Protein AF-A0A543CUA3-F1 (afdb_monomer)

Mean predicted aligned error: 9.06 Å

Structure (mmCIF, N/CA/C/O backbone):
data_AF-A0A543CUA3-F1
#
_entry.id   AF-A0A543CUA3-F1
#
loop_
_atom_site.group_PDB
_atom_site.id
_atom_site.type_symbol
_atom_site.label_atom_id
_atom_site.label_alt_id
_atom_site.label_comp_id
_atom_site.label_asym_id
_atom_site.label_entity_id
_atom_site.label_seq_id
_atom_site.pdbx_PDB_ins_code
_atom_site.Cartn_x
_atom_site.Cartn_y
_atom_site.Cartn_z
_atom_site.occupancy
_atom_site.B_iso_or_equiv
_atom_site.auth_seq_id
_atom_site.auth_comp_id
_atom_site.auth_asym_id
_atom_site.auth_atom_id
_atom_site.pdbx_PDB_model_num
ATOM 1 N N . MET A 1 1 ? 67.113 -3.759 -62.647 1.00 45.25 1 MET A N 1
ATOM 2 C CA . MET A 1 1 ? 66.652 -4.378 -61.387 1.00 45.25 1 MET A CA 1
ATOM 3 C C . MET A 1 1 ? 65.899 -3.322 -60.594 1.00 45.25 1 MET A C 1
ATOM 5 O O . MET A 1 1 ? 66.530 -2.421 -60.065 1.00 45.25 1 MET A O 1
ATOM 9 N N . ALA A 1 2 ? 64.566 -3.361 -60.602 1.00 44.38 2 ALA A N 1
ATOM 10 C CA . ALA A 1 2 ? 63.728 -2.465 -59.808 1.00 44.38 2 ALA A CA 1
ATOM 11 C C . ALA A 1 2 ? 62.901 -3.334 -58.858 1.00 44.38 2 ALA A C 1
ATOM 13 O O . ALA A 1 2 ? 61.899 -3.931 -59.242 1.00 44.38 2 ALA A O 1
ATOM 14 N N . GLU A 1 3 ? 63.390 -3.468 -57.631 1.00 52.00 3 GLU A N 1
ATOM 15 C CA . GLU A 1 3 ? 62.754 -4.232 -56.569 1.00 52.00 3 GLU A CA 1
ATOM 16 C C . GLU A 1 3 ? 61.602 -3.393 -56.006 1.00 52.00 3 GLU A C 1
ATOM 18 O O . GLU A 1 3 ? 61.766 -2.538 -55.134 1.00 52.00 3 GLU A O 1
ATOM 23 N N . THR A 1 4 ? 60.410 -3.562 -56.583 1.00 55.06 4 THR A N 1
ATOM 24 C CA . THR A 1 4 ? 59.192 -2.913 -56.093 1.00 55.06 4 THR A CA 1
ATOM 25 C C . THR A 1 4 ? 58.841 -3.461 -54.716 1.00 55.06 4 THR A C 1
ATOM 27 O O . THR A 1 4 ? 58.154 -4.472 -54.574 1.00 55.06 4 THR A O 1
ATOM 30 N N . SER A 1 5 ? 59.316 -2.750 -53.696 1.00 60.66 5 SER A N 1
ATOM 31 C CA . SER A 1 5 ? 58.904 -2.818 -52.298 1.00 60.66 5 SER A CA 1
ATOM 32 C C . SER A 1 5 ? 57.372 -2.777 -52.180 1.00 60.66 5 SER A C 1
ATOM 34 O O . SER A 1 5 ? 56.747 -1.718 -52.078 1.00 60.66 5 SER A O 1
ATOM 36 N N . ARG A 1 6 ? 56.725 -3.952 -52.198 1.00 62.97 6 ARG A N 1
ATOM 37 C CA . ARG A 1 6 ? 55.318 -4.110 -51.808 1.00 62.97 6 ARG A CA 1
ATOM 38 C C . ARG A 1 6 ? 55.231 -3.866 -50.304 1.00 62.97 6 ARG A C 1
ATOM 40 O O . ARG A 1 6 ? 55.282 -4.798 -49.502 1.00 62.97 6 ARG A O 1
ATOM 47 N N . ARG A 1 7 ? 55.077 -2.598 -49.908 1.00 62.19 7 ARG A N 1
ATOM 48 C CA . ARG A 1 7 ? 54.657 -2.225 -48.551 1.00 62.19 7 ARG A CA 1
ATOM 49 C C . ARG A 1 7 ? 53.361 -2.972 -48.236 1.00 62.19 7 ARG A C 1
ATOM 51 O O . ARG A 1 7 ? 52.287 -2.573 -48.684 1.00 62.19 7 ARG A O 1
ATOM 58 N N . ARG A 1 8 ? 53.461 -4.048 -47.447 1.00 61.56 8 ARG A N 1
ATOM 59 C CA . ARG A 1 8 ? 52.321 -4.729 -46.822 1.00 61.56 8 ARG A CA 1
ATOM 60 C C . ARG A 1 8 ? 51.588 -3.702 -45.959 1.00 61.56 8 ARG A C 1
ATOM 62 O O . ARG A 1 8 ? 51.948 -3.480 -44.805 1.00 61.56 8 ARG A O 1
ATOM 69 N N . ARG A 1 9 ? 50.574 -3.032 -46.516 1.00 61.62 9 ARG A N 1
ATOM 70 C CA . ARG A 1 9 ? 49.640 -2.227 -45.725 1.00 61.62 9 ARG A CA 1
ATOM 71 C C . ARG A 1 9 ? 48.949 -3.195 -44.770 1.00 61.62 9 ARG A C 1
ATOM 73 O O . ARG A 1 9 ? 48.112 -3.985 -45.196 1.00 61.62 9 ARG A O 1
ATOM 80 N N . LYS A 1 10 ? 49.337 -3.165 -43.488 1.00 58.81 10 LYS A N 1
ATOM 81 C CA . LYS A 1 10 ? 48.617 -3.885 -42.432 1.00 58.81 10 LYS A CA 1
ATOM 82 C C . LYS A 1 10 ? 47.132 -3.521 -42.557 1.00 58.81 10 LYS A C 1
ATOM 84 O O . LYS A 1 10 ? 46.814 -2.330 -42.647 1.00 58.81 10 LYS A O 1
ATOM 89 N N . PRO A 1 11 ? 46.232 -4.509 -42.619 1.00 64.44 11 PRO A N 1
ATOM 90 C CA . PRO A 1 11 ? 44.845 -4.250 -42.948 1.00 64.44 11 PRO A CA 1
ATOM 91 C C . PRO A 1 11 ? 44.190 -3.504 -41.780 1.00 64.44 11 PRO A C 1
ATOM 93 O O . PRO A 1 11 ? 43.953 -4.073 -40.714 1.00 64.44 11 PRO A O 1
ATOM 96 N N . ARG A 1 12 ? 43.890 -2.212 -41.990 1.00 75.94 12 ARG A N 1
ATOM 97 C CA . ARG A 1 12 ? 43.126 -1.348 -41.064 1.00 75.94 12 ARG A CA 1
ATOM 98 C C . ARG A 1 12 ? 41.768 -1.953 -40.670 1.00 75.94 12 ARG A C 1
ATOM 100 O O . ARG A 1 12 ? 41.176 -1.536 -39.686 1.00 75.94 12 ARG A O 1
ATOM 107 N N . SER A 1 13 ? 41.303 -2.966 -41.396 1.00 70.00 13 SER A N 1
ATOM 108 C CA . SER A 1 13 ? 40.055 -3.684 -41.152 1.00 70.00 13 SER A CA 1
ATOM 109 C C . SER A 1 13 ? 39.965 -4.366 -39.788 1.00 70.00 13 SER A C 1
ATOM 111 O O . SER A 1 13 ? 38.906 -4.303 -39.177 1.00 70.00 13 SER A O 1
ATOM 113 N N . ARG A 1 14 ? 41.055 -4.946 -39.257 1.00 77.19 14 ARG A N 1
ATOM 114 C CA . ARG A 1 14 ? 41.024 -5.587 -37.926 1.00 77.19 14 ARG A CA 1
ATOM 115 C C . ARG A 1 14 ? 40.653 -4.594 -36.823 1.00 77.19 14 ARG A C 1
ATOM 117 O O . ARG A 1 14 ? 39.940 -4.959 -35.899 1.00 77.19 14 ARG A O 1
ATOM 124 N N . LEU A 1 15 ? 41.098 -3.343 -36.944 1.00 82.06 15 LEU A N 1
ATOM 125 C CA . LEU A 1 15 ? 40.762 -2.289 -35.989 1.00 82.06 15 LEU A CA 1
ATOM 126 C C . LEU A 1 15 ? 39.257 -1.987 -36.000 1.00 82.06 15 LEU A C 1
ATOM 128 O O . LEU A 1 15 ? 38.657 -1.900 -34.938 1.00 82.06 15 LEU A O 1
ATOM 132 N N . TYR A 1 16 ? 38.636 -1.890 -37.180 1.00 76.88 16 TYR A N 1
ATOM 133 C CA . TYR A 1 16 ? 37.196 -1.632 -37.292 1.00 76.88 16 TYR A CA 1
ATOM 134 C C . TYR A 1 16 ? 36.344 -2.771 -36.716 1.00 76.88 16 TYR A C 1
ATOM 136 O O . TYR A 1 16 ? 35.345 -2.495 -36.060 1.00 76.88 16 TYR A O 1
ATOM 144 N N . VAL A 1 17 ? 36.763 -4.030 -36.895 1.00 74.69 17 VAL A N 1
ATOM 145 C CA . VAL A 1 17 ? 36.101 -5.194 -36.276 1.00 74.69 17 VAL A CA 1
ATOM 146 C C . VAL A 1 17 ? 36.129 -5.101 -34.753 1.00 74.69 17 VAL A C 1
ATOM 148 O O . VAL A 1 17 ? 35.093 -5.230 -34.107 1.00 74.69 17 VAL A O 1
ATOM 151 N N . TRP A 1 18 ? 37.304 -4.834 -34.179 1.00 81.88 18 TRP A N 1
ATOM 152 C CA . TRP A 1 18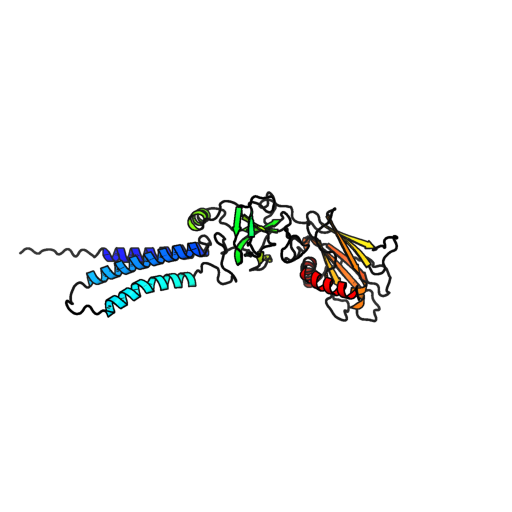 ? 37.445 -4.693 -32.731 1.00 81.88 18 TRP A CA 1
ATOM 153 C C . TRP A 1 18 ? 36.642 -3.514 -32.185 1.00 81.88 18 TRP A C 1
ATOM 155 O O . TRP A 1 18 ? 35.943 -3.675 -31.191 1.00 81.88 18 TRP A O 1
ATOM 165 N N . LEU A 1 19 ? 36.674 -2.358 -32.854 1.00 81.44 19 LEU A N 1
ATOM 166 C CA . LEU A 1 19 ? 35.871 -1.196 -32.461 1.00 81.44 19 LEU A CA 1
ATOM 167 C C . LEU A 1 19 ? 34.366 -1.494 -32.508 1.00 81.44 19 LEU A C 1
ATOM 169 O O . LEU A 1 19 ? 33.641 -1.076 -31.610 1.00 81.44 19 LEU A O 1
ATOM 173 N N . ALA A 1 20 ? 33.899 -2.245 -33.508 1.00 77.31 20 ALA A N 1
ATOM 174 C CA . ALA A 1 20 ? 32.500 -2.645 -33.620 1.00 77.31 20 ALA A CA 1
ATOM 175 C C . ALA A 1 20 ? 32.072 -3.612 -32.503 1.00 77.31 20 ALA A C 1
ATOM 177 O O . ALA A 1 20 ? 31.017 -3.422 -31.902 1.00 77.31 20 ALA A O 1
ATOM 178 N N . LEU A 1 21 ? 32.904 -4.610 -32.183 1.00 79.94 21 LEU A N 1
ATOM 179 C CA . LEU A 1 21 ? 32.648 -5.543 -31.079 1.00 79.94 21 LEU A CA 1
ATOM 180 C C . LEU A 1 21 ? 32.657 -4.836 -29.718 1.00 79.94 21 LEU A C 1
ATOM 182 O O . LEU A 1 21 ? 31.762 -5.061 -28.908 1.00 79.94 21 LEU A O 1
ATOM 186 N N . ILE A 1 22 ? 33.627 -3.947 -29.481 1.00 84.81 22 ILE A N 1
ATOM 187 C CA . ILE A 1 22 ? 33.697 -3.131 -28.260 1.00 84.81 22 ILE A CA 1
ATOM 188 C C . ILE A 1 22 ? 32.467 -2.223 -28.158 1.00 84.81 22 ILE A C 1
ATOM 190 O O . ILE A 1 22 ? 31.866 -2.131 -27.092 1.00 84.81 22 ILE A O 1
ATOM 194 N N . GLY A 1 23 ? 32.059 -1.592 -29.263 1.00 82.62 23 GLY A N 1
ATOM 195 C CA . GLY A 1 23 ? 30.850 -0.772 -29.317 1.00 82.62 23 GLY A CA 1
ATOM 196 C C . GLY A 1 23 ? 29.590 -1.569 -28.982 1.00 82.62 23 GLY A C 1
ATOM 197 O O . GLY A 1 23 ? 28.777 -1.114 -28.182 1.00 82.62 23 GLY A O 1
ATOM 198 N N . LEU A 1 24 ? 29.452 -2.782 -29.524 1.00 81.88 24 LEU A N 1
ATOM 199 C CA . LEU A 1 24 ? 28.322 -3.664 -29.233 1.00 81.88 24 LEU A CA 1
ATOM 200 C C . LEU A 1 24 ? 28.282 -4.084 -27.758 1.00 81.88 24 LEU A C 1
ATOM 202 O O . LEU A 1 24 ? 27.240 -3.960 -27.118 1.00 81.88 24 LEU A O 1
ATOM 206 N N . LEU A 1 25 ? 29.410 -4.541 -27.208 1.00 84.56 25 LEU A N 1
ATOM 207 C CA . LEU A 1 25 ? 29.511 -4.899 -25.790 1.00 84.56 25 LEU A CA 1
ATOM 208 C C . LEU A 1 25 ? 29.208 -3.696 -24.891 1.00 84.56 25 LEU A C 1
ATOM 210 O O . LEU A 1 25 ? 28.487 -3.836 -23.906 1.00 84.56 25 LEU A O 1
ATOM 214 N N . GLY A 1 26 ? 29.691 -2.509 -25.265 1.00 87.25 26 GLY A N 1
ATOM 215 C CA . GLY A 1 26 ? 29.379 -1.257 -24.582 1.00 87.25 26 GLY A CA 1
ATOM 216 C C . GLY A 1 26 ? 27.885 -0.929 -24.600 1.00 87.25 26 GLY A C 1
ATOM 217 O O . GLY A 1 26 ? 27.337 -0.563 -23.565 1.00 87.25 26 GLY A O 1
ATOM 218 N N . LEU A 1 27 ? 27.201 -1.116 -25.735 1.00 85.75 27 LEU A N 1
ATOM 219 C CA . LEU A 1 27 ? 25.750 -0.919 -25.845 1.00 85.75 27 LEU A CA 1
ATOM 220 C C . LEU A 1 27 ? 24.964 -1.922 -24.994 1.00 85.75 27 LEU A C 1
ATOM 222 O O . LEU A 1 27 ? 24.009 -1.531 -24.325 1.00 85.75 27 LEU A O 1
ATOM 226 N N . MET A 1 28 ? 25.368 -3.195 -24.981 1.00 83.00 28 MET A N 1
ATOM 227 C CA . MET A 1 28 ? 24.728 -4.219 -24.149 1.00 83.00 28 MET A CA 1
ATOM 228 C C . MET A 1 28 ? 24.922 -3.934 -22.657 1.00 83.00 28 MET A C 1
ATOM 230 O O . MET A 1 28 ? 23.952 -3.977 -21.902 1.00 83.00 28 MET A O 1
ATOM 234 N N . ALA A 1 29 ? 26.141 -3.583 -22.238 1.00 86.88 29 ALA A N 1
ATOM 235 C CA . ALA A 1 29 ? 26.438 -3.207 -20.858 1.00 86.88 29 ALA A CA 1
ATOM 236 C C . ALA A 1 29 ? 25.682 -1.938 -20.438 1.00 86.88 29 ALA A C 1
ATOM 238 O O . ALA A 1 29 ? 25.118 -1.891 -19.348 1.00 86.88 29 ALA A O 1
ATOM 239 N N . ALA A 1 30 ? 25.603 -0.934 -21.318 1.00 86.56 30 ALA A N 1
ATOM 240 C CA . ALA A 1 30 ? 24.823 0.273 -21.072 1.00 86.56 30 ALA A CA 1
ATOM 241 C C . ALA A 1 30 ? 23.331 -0.046 -20.922 1.00 86.56 30 ALA A C 1
ATOM 243 O O . ALA A 1 30 ? 22.694 0.455 -20.003 1.00 86.56 30 ALA A O 1
ATOM 244 N N . ARG A 1 31 ? 22.770 -0.908 -21.779 1.00 85.19 31 ARG A N 1
ATOM 245 C CA . ARG A 1 31 ? 21.368 -1.340 -21.680 1.00 85.19 31 ARG A CA 1
ATOM 246 C C . ARG A 1 31 ? 21.101 -2.090 -20.377 1.00 85.19 31 ARG A C 1
ATOM 248 O O . ARG A 1 31 ? 20.119 -1.779 -19.713 1.00 85.19 31 ARG A O 1
ATOM 255 N N . LEU A 1 32 ? 21.983 -3.015 -19.992 1.00 85.38 32 LEU A N 1
ATOM 256 C CA . LEU A 1 32 ? 21.906 -3.739 -18.719 1.00 85.38 32 LEU A CA 1
ATOM 257 C C . LEU A 1 32 ? 21.881 -2.758 -17.539 1.00 85.38 32 LEU A C 1
ATOM 259 O O . LEU A 1 32 ? 20.939 -2.760 -16.751 1.00 85.38 32 LEU A O 1
ATOM 263 N N . TRP A 1 33 ? 22.864 -1.859 -17.489 1.00 87.06 33 TRP A N 1
ATOM 264 C CA . TRP A 1 33 ? 22.992 -0.853 -16.439 1.00 87.06 33 TRP A CA 1
ATOM 265 C C . TRP A 1 33 ? 21.772 0.079 -16.371 1.00 87.06 33 TRP A C 1
ATOM 267 O O . TRP A 1 33 ? 21.229 0.310 -15.294 1.00 87.06 33 TRP A O 1
ATOM 277 N N . LEU A 1 34 ? 21.279 0.560 -17.518 1.00 85.81 34 LEU A N 1
ATOM 278 C CA . LEU A 1 34 ? 20.115 1.447 -17.588 1.00 85.81 34 LEU A CA 1
ATOM 279 C C . LEU A 1 34 ? 18.816 0.776 -17.121 1.00 85.81 34 LEU A C 1
ATOM 281 O O . LEU A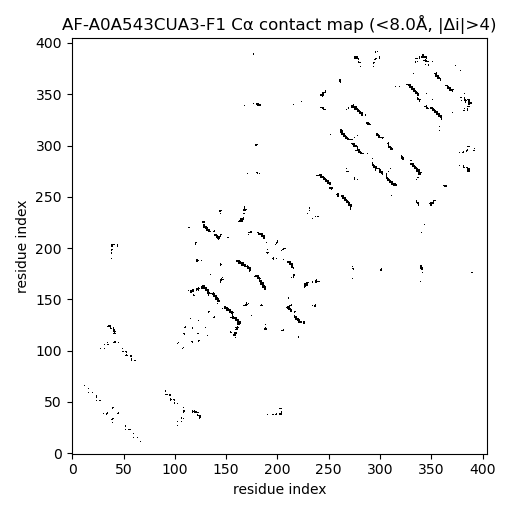 1 34 ? 17.977 1.455 -16.527 1.00 85.81 34 LEU A O 1
ATOM 285 N N . VAL A 1 35 ? 18.623 -0.517 -17.395 1.00 83.56 35 VAL A N 1
ATOM 286 C CA . VAL A 1 35 ? 17.439 -1.263 -16.935 1.00 83.56 35 VAL A CA 1
ATOM 287 C C . VAL A 1 35 ? 17.550 -1.580 -15.443 1.00 83.56 35 VAL A C 1
ATOM 289 O O . VAL A 1 35 ? 16.601 -1.337 -14.700 1.00 83.56 35 VAL A O 1
ATOM 292 N N . GLU A 1 36 ? 18.709 -2.051 -14.975 1.00 83.38 36 GLU A N 1
ATOM 293 C CA . GLU A 1 36 ? 18.930 -2.385 -13.560 1.00 83.38 36 GLU A CA 1
ATOM 294 C C . GLU A 1 36 ? 18.837 -1.171 -12.628 1.00 83.38 36 GLU A C 1
ATOM 296 O O . GLU A 1 36 ? 18.274 -1.269 -11.534 1.00 83.38 36 GLU A O 1
ATOM 301 N N . ASP A 1 37 ? 19.349 -0.014 -13.059 1.00 82.75 37 ASP A N 1
ATOM 302 C CA . ASP A 1 37 ? 19.202 1.260 -12.341 1.00 82.75 37 ASP A CA 1
ATOM 303 C C . ASP A 1 37 ? 17.793 1.866 -12.504 1.00 82.75 37 ASP A C 1
ATOM 305 O O . ASP A 1 37 ? 17.490 2.935 -11.960 1.00 82.75 37 ASP A O 1
ATOM 309 N N . GLY A 1 38 ? 16.920 1.191 -13.258 1.00 76.56 38 GLY A N 1
ATOM 310 C CA . GLY A 1 38 ? 15.552 1.607 -13.511 1.00 76.56 38 GLY A CA 1
ATOM 311 C C . GLY A 1 38 ? 15.452 2.912 -14.291 1.00 76.56 38 GLY A C 1
ATOM 312 O O . GLY A 1 38 ? 14.429 3.566 -14.178 1.00 76.56 38 GLY A O 1
ATOM 313 N N . MET A 1 39 ? 16.481 3.323 -15.040 1.00 82.06 39 MET A N 1
ATOM 314 C CA . MET A 1 39 ? 16.469 4.535 -15.876 1.00 82.06 39 MET A CA 1
ATOM 315 C C . MET A 1 39 ? 15.740 4.308 -17.200 1.00 82.06 39 MET A C 1
ATOM 317 O O . MET A 1 39 ? 15.114 5.226 -17.737 1.00 82.06 39 MET A O 1
ATOM 321 N N . LEU A 1 40 ? 15.812 3.082 -17.723 1.00 78.50 40 LEU A N 1
ATOM 322 C CA . LEU A 1 40 ? 15.066 2.647 -18.891 1.00 78.50 40 LEU A CA 1
ATOM 323 C C . LEU A 1 40 ? 13.903 1.752 -18.458 1.00 78.50 40 LEU A C 1
ATOM 325 O O . LEU A 1 40 ? 14.112 0.646 -17.969 1.00 78.50 40 LEU A O 1
ATOM 329 N N . PHE A 1 41 ? 12.677 2.239 -18.635 1.00 77.69 41 PHE A N 1
ATOM 330 C CA . PHE A 1 41 ? 11.459 1.544 -18.218 1.00 77.69 41 PHE A CA 1
ATOM 331 C C . PHE A 1 41 ? 10.311 1.773 -19.201 1.00 77.69 41 PHE A C 1
ATOM 333 O O . PHE A 1 41 ? 10.269 2.755 -19.946 1.00 77.69 41 PHE A O 1
ATOM 340 N N . GLY A 1 42 ? 9.362 0.837 -19.193 1.00 68.88 42 GLY A N 1
ATOM 341 C CA . GLY A 1 42 ? 8.253 0.772 -20.138 1.00 68.88 42 GLY A CA 1
ATOM 342 C C . GLY A 1 42 ? 8.583 -0.100 -21.351 1.00 68.88 42 GLY A C 1
ATOM 343 O O . GLY A 1 42 ? 9.555 0.142 -22.071 1.00 68.88 42 GLY A O 1
ATOM 344 N N . ALA A 1 43 ? 7.725 -1.094 -21.600 1.00 71.38 43 ALA A N 1
ATOM 345 C CA . ALA A 1 43 ? 7.929 -2.121 -22.623 1.00 71.38 43 ALA A CA 1
ATOM 346 C C . ALA A 1 43 ? 8.267 -1.535 -24.004 1.00 71.38 43 ALA A C 1
ATOM 348 O O . ALA A 1 43 ? 9.225 -1.956 -24.642 1.00 71.38 43 ALA A O 1
ATOM 349 N N . THR A 1 44 ? 7.556 -0.492 -24.442 1.00 74.12 44 THR A N 1
ATOM 350 C CA . THR A 1 44 ? 7.771 0.113 -25.766 1.00 74.12 44 THR A CA 1
ATOM 351 C C . THR A 1 44 ? 9.162 0.735 -25.930 1.00 74.12 44 THR A C 1
ATOM 353 O O . THR A 1 44 ? 9.734 0.678 -27.016 1.00 74.12 44 THR A O 1
ATOM 356 N N . ARG A 1 45 ? 9.721 1.348 -24.877 1.00 77.69 45 ARG A N 1
ATOM 357 C CA . ARG A 1 45 ? 11.038 2.008 -24.951 1.00 77.69 45 ARG A CA 1
ATOM 358 C C . ARG A 1 45 ? 12.169 0.996 -24.938 1.00 77.69 45 ARG A C 1
ATOM 360 O O . ARG A 1 45 ? 13.131 1.161 -25.683 1.00 77.69 45 ARG A O 1
ATOM 367 N N . ILE A 1 46 ? 12.011 -0.056 -24.143 1.00 77.69 46 ILE A N 1
ATOM 368 C CA . ILE A 1 46 ? 12.970 -1.155 -24.083 1.00 77.69 46 ILE A CA 1
ATOM 369 C C . ILE A 1 46 ? 12.993 -1.896 -25.418 1.00 77.69 46 ILE A C 1
ATOM 371 O O . ILE A 1 46 ? 14.063 -2.041 -25.995 1.00 77.69 46 ILE A O 1
ATOM 375 N N . VAL A 1 47 ? 11.826 -2.206 -25.992 1.00 78.00 47 VAL A N 1
ATOM 376 C CA . VAL A 1 47 ? 11.731 -2.802 -27.334 1.00 78.00 47 VAL A CA 1
ATOM 377 C C . VAL A 1 47 ? 12.394 -1.919 -28.393 1.00 78.00 47 VAL A C 1
ATOM 379 O O . VAL A 1 47 ? 13.121 -2.429 -29.237 1.00 78.00 47 VAL A O 1
ATOM 382 N N . LEU A 1 48 ? 12.204 -0.595 -28.349 1.00 79.25 48 LEU A N 1
ATOM 383 C CA . LEU A 1 48 ? 12.847 0.306 -29.311 1.00 79.25 48 LEU A CA 1
ATOM 384 C C . LEU A 1 48 ? 14.380 0.257 -29.212 1.00 79.25 48 LEU A C 1
ATOM 386 O O . LEU A 1 48 ? 15.055 0.220 -30.238 1.00 79.25 48 LEU A O 1
ATOM 390 N N . ILE A 1 49 ? 14.935 0.239 -27.999 1.00 80.88 49 ILE A N 1
ATOM 391 C CA . ILE A 1 49 ? 16.386 0.129 -27.798 1.00 80.88 49 ILE A CA 1
ATOM 392 C C . ILE A 1 49 ? 16.892 -1.252 -28.201 1.00 80.88 49 ILE A C 1
ATOM 394 O O . ILE A 1 49 ? 17.923 -1.339 -28.862 1.00 80.88 49 ILE A O 1
ATOM 398 N N . ASP A 1 50 ? 16.151 -2.313 -27.898 1.00 79.88 50 ASP A N 1
ATOM 399 C CA . ASP A 1 50 ? 16.496 -3.668 -28.321 1.00 79.88 50 ASP A CA 1
ATOM 400 C C . ASP A 1 50 ? 16.490 -3.787 -29.857 1.00 79.88 50 ASP A C 1
ATOM 402 O O . ASP A 1 50 ? 17.382 -4.421 -30.422 1.00 79.88 50 ASP A O 1
ATOM 406 N N . ILE A 1 51 ? 15.565 -3.111 -30.553 1.00 79.44 51 ILE A N 1
ATOM 407 C CA . ILE A 1 51 ? 15.555 -2.997 -32.022 1.00 79.44 51 ILE A CA 1
ATOM 408 C C . ILE A 1 51 ? 16.798 -2.252 -32.519 1.00 79.44 51 ILE A C 1
ATOM 410 O O . ILE A 1 51 ? 17.431 -2.701 -33.473 1.00 79.44 51 ILE A O 1
ATOM 414 N N . VAL A 1 52 ? 17.182 -1.141 -31.883 1.00 79.19 52 VAL A N 1
ATOM 415 C CA . VAL A 1 52 ? 18.389 -0.386 -32.264 1.00 79.19 52 VAL A CA 1
ATOM 416 C C . VAL A 1 52 ? 19.649 -1.228 -32.060 1.00 79.19 52 VAL A C 1
ATOM 418 O O . VAL A 1 52 ? 20.478 -1.298 -32.964 1.00 79.19 52 VAL A O 1
ATOM 421 N N . ILE A 1 53 ? 19.782 -1.915 -30.922 1.00 81.19 53 ILE A N 1
ATOM 422 C CA . ILE A 1 53 ? 20.904 -2.827 -30.653 1.00 81.19 53 ILE A CA 1
ATOM 423 C C . ILE A 1 53 ? 20.930 -3.936 -31.708 1.00 81.19 53 ILE A C 1
ATOM 425 O O . ILE A 1 53 ? 21.972 -4.189 -32.308 1.00 81.19 53 ILE A O 1
ATOM 429 N N . SER A 1 54 ? 19.776 -4.534 -32.007 1.00 77.94 54 SER A N 1
ATOM 430 C CA . SER A 1 54 ? 19.632 -5.563 -33.041 1.00 77.94 54 SER A CA 1
ATOM 431 C C . SER A 1 54 ? 20.037 -5.054 -34.431 1.00 77.94 54 SER A C 1
ATOM 433 O O . SER A 1 54 ? 20.746 -5.741 -35.163 1.00 77.94 54 SER A O 1
ATOM 435 N N . ALA A 1 55 ? 19.661 -3.825 -34.790 1.00 77.62 55 ALA A N 1
ATOM 436 C CA . ALA A 1 55 ? 20.058 -3.193 -36.046 1.00 77.62 55 ALA A CA 1
ATOM 437 C C . ALA A 1 55 ? 21.571 -2.921 -36.111 1.00 77.62 55 ALA A C 1
ATOM 439 O O . ALA A 1 55 ? 22.196 -3.141 -37.148 1.00 77.62 55 ALA A O 1
ATOM 440 N N . VAL A 1 56 ? 22.190 -2.499 -35.006 1.00 79.00 56 VAL A N 1
ATOM 441 C CA . VAL A 1 56 ? 23.648 -2.319 -34.933 1.00 79.00 56 VAL A CA 1
ATOM 442 C C . VAL A 1 56 ? 24.363 -3.659 -35.099 1.00 79.00 56 VAL A C 1
ATOM 444 O O . VAL A 1 56 ? 25.302 -3.747 -35.888 1.00 79.00 56 VAL A O 1
ATOM 447 N N . VAL A 1 57 ? 23.890 -4.716 -34.434 1.00 79.75 57 VAL A N 1
ATOM 448 C CA . VAL A 1 57 ? 24.398 -6.088 -34.609 1.00 79.75 57 VAL A CA 1
ATOM 449 C C . VAL A 1 57 ? 24.334 -6.507 -36.076 1.00 79.75 57 VAL A C 1
ATOM 451 O O . VAL A 1 57 ? 25.331 -6.995 -36.605 1.00 79.75 57 VAL A O 1
ATOM 454 N N . LEU A 1 58 ? 23.195 -6.286 -36.743 1.00 78.25 58 LEU A N 1
ATOM 455 C CA . LEU A 1 58 ? 23.004 -6.591 -38.165 1.00 78.25 58 LEU A CA 1
ATOM 456 C C . LEU A 1 58 ? 24.040 -5.899 -39.045 1.00 78.25 58 LEU A C 1
ATOM 458 O O . LEU A 1 58 ? 24.669 -6.538 -39.888 1.00 78.25 58 LEU A O 1
ATOM 462 N N . ILE A 1 59 ? 24.229 -4.594 -38.842 1.00 76.56 59 ILE A N 1
ATOM 463 C CA . ILE A 1 59 ? 25.171 -3.789 -39.623 1.00 76.56 59 ILE A CA 1
ATOM 464 C C . ILE A 1 59 ? 26.599 -4.290 -39.400 1.00 76.56 59 ILE A C 1
ATOM 466 O O . ILE A 1 59 ? 27.340 -4.484 -40.364 1.00 76.56 59 ILE A O 1
ATOM 470 N N . VAL A 1 60 ? 26.984 -4.552 -38.148 1.00 77.38 60 VAL A N 1
ATOM 471 C CA . VAL A 1 60 ? 28.312 -5.083 -37.818 1.00 77.38 60 VAL A CA 1
ATOM 472 C C . VAL A 1 60 ? 28.518 -6.453 -38.462 1.00 77.38 60 VAL A C 1
ATOM 474 O O . VAL A 1 60 ? 29.527 -6.655 -39.134 1.00 77.38 60 VAL A O 1
ATOM 477 N N . ALA A 1 61 ? 27.554 -7.367 -38.342 1.00 76.25 61 ALA A N 1
ATOM 478 C CA . ALA A 1 61 ? 27.619 -8.688 -38.959 1.00 76.25 61 ALA A CA 1
ATOM 479 C C . ALA A 1 61 ? 27.742 -8.602 -40.490 1.00 76.25 61 ALA A C 1
ATOM 481 O O . ALA A 1 61 ? 28.589 -9.275 -41.074 1.00 76.25 61 ALA A O 1
ATOM 482 N N . ALA A 1 62 ? 26.970 -7.725 -41.140 1.00 76.38 62 ALA A N 1
ATOM 483 C CA . ALA A 1 62 ? 27.038 -7.507 -42.583 1.00 76.38 62 ALA A CA 1
ATOM 484 C C . ALA A 1 62 ? 28.404 -6.956 -43.028 1.00 76.38 62 ALA A C 1
ATOM 486 O O . ALA A 1 62 ? 28.958 -7.409 -44.032 1.00 76.38 62 ALA A O 1
ATOM 487 N N . VAL A 1 63 ? 28.988 -6.021 -42.270 1.00 75.94 63 VAL A N 1
ATOM 488 C CA . VAL A 1 63 ? 30.331 -5.481 -42.544 1.00 75.94 63 VAL A CA 1
ATOM 489 C C . VAL A 1 63 ? 31.403 -6.557 -42.367 1.00 75.94 63 VAL A C 1
ATOM 491 O O . VAL A 1 63 ? 32.289 -6.682 -43.215 1.00 75.94 63 VAL A O 1
ATOM 494 N N . LEU A 1 64 ? 31.320 -7.363 -41.304 1.00 76.06 64 LEU A N 1
ATOM 495 C CA . LEU A 1 64 ? 32.239 -8.480 -41.067 1.00 76.06 64 LEU A CA 1
ATOM 496 C C . LEU A 1 64 ? 32.142 -9.536 -42.164 1.00 76.06 64 LEU A C 1
ATOM 498 O O . LEU A 1 64 ? 33.168 -10.026 -42.631 1.00 76.06 64 LEU A O 1
ATOM 502 N N . TYR A 1 65 ? 30.926 -9.830 -42.614 1.00 75.62 65 TYR A N 1
ATOM 503 C CA . TYR A 1 65 ? 30.670 -10.742 -43.717 1.00 75.62 65 TYR A CA 1
ATOM 504 C C . TYR A 1 65 ? 31.294 -10.236 -45.020 1.00 75.62 65 TYR A C 1
ATOM 506 O O . TYR A 1 65 ? 32.108 -10.929 -45.630 1.00 75.62 65 TYR A O 1
ATOM 514 N N . GLN A 1 66 ? 30.997 -8.995 -45.420 1.00 76.50 66 GLN A N 1
ATOM 515 C CA . GLN A 1 66 ? 31.601 -8.390 -46.612 1.00 76.50 66 GLN A CA 1
ATOM 516 C C . GLN A 1 66 ? 33.129 -8.358 -46.522 1.00 76.50 66 GLN A C 1
ATOM 518 O O . GLN A 1 66 ? 33.821 -8.551 -47.523 1.00 76.50 66 GLN A O 1
ATOM 523 N N . TRP A 1 67 ? 33.670 -8.123 -45.326 1.00 74.88 67 TRP A N 1
ATOM 524 C CA . TRP A 1 67 ? 35.106 -8.137 -45.099 1.00 74.88 67 TRP A CA 1
ATOM 525 C C . TRP A 1 67 ? 35.716 -9.534 -45.252 1.00 74.88 67 TRP A C 1
ATOM 527 O O . TRP A 1 67 ? 36.746 -9.661 -45.914 1.00 74.88 67 TRP A O 1
ATOM 537 N N . HIS A 1 68 ? 35.076 -10.571 -44.703 1.00 76.94 68 HIS A N 1
ATOM 538 C CA . HIS A 1 68 ? 35.515 -11.957 -44.853 1.00 76.94 68 HIS A CA 1
ATOM 539 C C . HIS A 1 68 ? 35.586 -12.351 -46.332 1.00 76.94 68 HIS A C 1
ATOM 541 O O . HIS A 1 68 ? 36.629 -12.811 -46.786 1.00 76.94 68 HIS A O 1
ATOM 547 N N . PHE A 1 69 ? 34.529 -12.072 -47.103 1.00 73.81 69 PHE A N 1
ATOM 548 C CA . PHE A 1 69 ? 34.481 -12.373 -48.539 1.00 73.81 69 PHE A CA 1
ATOM 549 C C . PHE A 1 69 ? 35.559 -11.650 -49.350 1.00 73.81 69 PHE A C 1
ATOM 551 O O . PHE A 1 69 ? 36.105 -12.215 -50.292 1.00 73.81 69 PHE A O 1
ATOM 558 N N . ARG A 1 70 ? 35.906 -10.412 -48.979 1.00 74.50 70 ARG A N 1
ATOM 559 C CA . ARG A 1 70 ? 37.008 -9.675 -49.621 1.00 74.50 70 ARG A CA 1
ATOM 560 C C . ARG A 1 70 ? 38.385 -10.244 -49.287 1.00 74.50 70 ARG A C 1
ATOM 562 O O . ARG A 1 70 ? 39.304 -10.077 -50.080 1.00 74.50 70 ARG A O 1
ATOM 569 N N . LEU A 1 71 ? 38.557 -10.840 -48.107 1.00 71.94 71 LEU A N 1
ATOM 570 C CA . LEU A 1 71 ? 39.831 -11.432 -47.695 1.00 71.94 71 LEU A CA 1
ATOM 571 C C . LEU A 1 71 ? 40.053 -12.821 -48.280 1.00 71.94 71 LEU A C 1
ATOM 573 O O . LEU A 1 71 ? 41.187 -13.160 -48.597 1.00 71.94 71 LEU A O 1
ATOM 577 N N . THR A 1 72 ? 38.989 -13.598 -48.454 1.00 71.94 72 THR A N 1
ATOM 578 C CA . THR A 1 72 ? 39.023 -14.891 -49.148 1.00 71.94 72 THR A CA 1
ATOM 579 C C . THR A 1 72 ? 39.011 -14.726 -50.670 1.00 71.94 72 THR A C 1
ATOM 581 O O . THR A 1 72 ? 38.532 -15.608 -51.367 1.00 71.94 72 THR A O 1
ATOM 584 N N . GLY A 1 73 ? 39.475 -13.579 -51.179 1.00 61.81 73 GLY A N 1
ATOM 585 C CA . GLY A 1 73 ? 39.319 -13.106 -52.554 1.00 61.81 73 GLY A CA 1
ATOM 586 C C . GLY A 1 73 ? 40.056 -13.884 -53.645 1.00 61.81 73 GLY A C 1
ATOM 587 O O . GLY A 1 73 ? 40.383 -13.271 -54.647 1.00 61.81 73 GLY A O 1
ATOM 588 N N . ASP A 1 74 ? 40.290 -15.185 -53.494 1.00 49.31 74 ASP A N 1
ATOM 589 C CA . ASP A 1 74 ? 40.821 -16.046 -54.547 1.00 49.31 74 ASP A CA 1
ATOM 590 C C . ASP A 1 74 ? 40.208 -17.455 -54.445 1.00 49.31 74 ASP A C 1
ATOM 592 O O . ASP A 1 74 ? 40.166 -18.048 -53.367 1.00 49.31 74 ASP A O 1
ATOM 596 N N . ALA A 1 75 ? 39.793 -17.971 -55.609 1.00 45.50 75 ALA A N 1
ATOM 597 C CA . ALA A 1 75 ? 39.335 -19.331 -55.927 1.00 45.50 75 ALA A CA 1
ATOM 598 C C . ALA A 1 75 ? 37.867 -19.704 -55.615 1.00 45.50 75 ALA A C 1
ATOM 600 O O . ALA A 1 75 ? 37.584 -20.416 -54.656 1.00 45.50 75 ALA A O 1
ATOM 601 N N . ALA A 1 76 ? 36.941 -19.282 -56.489 1.00 46.41 76 ALA A N 1
ATOM 602 C CA . ALA A 1 76 ? 36.009 -20.187 -57.188 1.00 46.41 76 ALA A CA 1
ATOM 603 C C . ALA A 1 76 ? 35.039 -19.378 -58.077 1.00 46.41 76 ALA A C 1
ATOM 605 O O . ALA A 1 76 ? 33.925 -19.036 -57.673 1.00 46.41 76 ALA A O 1
ATOM 606 N N . GLU A 1 77 ? 35.456 -19.087 -59.312 1.00 54.22 77 GLU A N 1
ATOM 607 C CA . GLU A 1 77 ? 34.526 -19.195 -60.441 1.00 54.22 77 GLU A CA 1
ATOM 608 C C . GLU A 1 77 ? 34.127 -20.672 -60.525 1.00 54.22 77 GLU A C 1
ATOM 610 O O . GLU A 1 77 ? 34.863 -21.462 -61.091 1.00 54.22 77 GLU A O 1
ATOM 615 N N . ASP A 1 78 ? 33.087 -21.076 -59.800 1.00 53.44 78 ASP A N 1
ATOM 616 C CA . ASP A 1 78 ? 32.098 -22.067 -60.238 1.00 53.44 78 ASP A CA 1
ATOM 617 C C . ASP A 1 78 ? 31.205 -22.481 -59.064 1.00 53.44 78 ASP A C 1
ATOM 619 O O . ASP A 1 78 ? 31.649 -22.721 -57.943 1.00 53.44 78 ASP A O 1
ATOM 623 N N . GLU A 1 79 ? 29.905 -22.516 -59.347 1.00 52.59 79 GLU A N 1
ATOM 624 C CA . GLU A 1 79 ? 28.805 -22.855 -58.442 1.00 52.59 79 GLU A CA 1
ATOM 625 C C . GLU A 1 79 ? 28.624 -21.932 -57.224 1.00 52.59 79 GLU A C 1
ATOM 627 O O . GLU A 1 79 ? 29.002 -22.225 -56.086 1.00 52.59 79 GLU A O 1
ATOM 632 N N . ARG A 1 80 ? 27.874 -20.839 -57.432 1.00 54.56 80 ARG A N 1
ATOM 633 C CA . ARG A 1 80 ? 27.130 -20.152 -56.362 1.00 54.56 80 ARG A CA 1
ATOM 634 C C . ARG A 1 80 ? 26.168 -21.145 -55.696 1.00 54.56 80 ARG A C 1
ATOM 636 O O . ARG A 1 80 ? 24.996 -21.213 -56.057 1.00 54.56 80 ARG A O 1
ATOM 643 N N . LYS A 1 81 ? 26.649 -21.924 -54.725 1.00 56.34 81 LYS A N 1
ATOM 644 C CA . LYS A 1 81 ? 25.814 -22.851 -53.958 1.00 56.34 81 LYS A CA 1
ATOM 645 C C . LYS A 1 81 ? 24.792 -22.038 -53.153 1.00 56.34 81 LYS A C 1
ATOM 647 O O . LYS A 1 81 ? 25.200 -21.255 -52.293 1.00 56.34 81 LYS A O 1
ATOM 652 N N . PRO A 1 82 ? 23.476 -22.216 -53.371 1.00 59.19 82 PRO A N 1
ATOM 653 C CA . PRO A 1 82 ? 22.433 -21.485 -52.641 1.00 59.19 82 PRO A CA 1
ATOM 654 C C . PRO A 1 82 ? 22.501 -21.690 -51.115 1.00 59.19 82 PRO A C 1
ATOM 656 O O . PRO A 1 82 ? 21.954 -20.890 -50.359 1.00 59.19 82 PRO A O 1
ATOM 659 N N . SER A 1 83 ? 23.234 -22.708 -50.647 1.00 56.38 83 SER A N 1
ATOM 660 C CA . SER A 1 83 ? 23.477 -22.985 -49.231 1.00 56.38 83 SER A CA 1
ATOM 661 C C . SER A 1 83 ? 24.283 -21.902 -48.503 1.00 56.38 83 SER A C 1
ATOM 663 O O . SER A 1 83 ? 24.031 -21.679 -47.320 1.00 56.38 83 SER A O 1
ATOM 665 N N . THR A 1 84 ? 25.202 -21.188 -49.167 1.00 64.19 84 THR A N 1
ATOM 666 C CA . THR A 1 84 ? 25.963 -20.101 -48.521 1.00 64.19 84 THR A CA 1
ATOM 667 C C . THR A 1 84 ? 25.113 -18.850 -48.355 1.00 64.19 84 THR A C 1
ATOM 669 O O . THR A 1 84 ? 25.123 -18.256 -47.285 1.00 64.19 84 THR A O 1
ATOM 672 N N . LEU A 1 85 ? 24.297 -18.493 -49.352 1.00 64.69 85 LEU A N 1
ATOM 673 C CA . LEU A 1 85 ? 23.333 -17.392 -49.238 1.00 64.69 85 LEU A CA 1
ATOM 674 C C . LEU A 1 85 ? 22.298 -17.650 -48.136 1.00 64.69 85 LEU A C 1
ATOM 676 O O . LEU A 1 85 ? 21.990 -16.739 -47.368 1.00 64.69 85 LEU A O 1
ATOM 680 N N . LEU A 1 86 ? 21.810 -18.889 -48.023 1.00 64.75 86 LEU A N 1
ATOM 681 C CA . LEU A 1 86 ? 20.873 -19.284 -46.973 1.00 64.75 86 LEU A CA 1
ATOM 682 C C . LEU A 1 86 ? 21.519 -19.217 -45.579 1.00 64.75 86 LEU A C 1
ATOM 684 O O . LEU A 1 86 ? 20.947 -18.617 -44.674 1.00 64.75 86 LEU A O 1
ATOM 688 N N . ALA A 1 87 ? 22.726 -19.767 -45.407 1.00 61.72 87 ALA A N 1
ATOM 689 C CA . ALA A 1 87 ? 23.454 -19.720 -44.135 1.00 61.72 87 ALA A CA 1
ATOM 690 C C . ALA A 1 87 ? 23.763 -18.276 -43.700 1.00 61.72 87 ALA A C 1
ATOM 692 O O . ALA A 1 87 ? 23.634 -17.935 -42.524 1.00 61.72 87 ALA A O 1
ATOM 693 N N . THR A 1 88 ? 24.092 -17.404 -44.654 1.00 64.62 88 THR A N 1
ATOM 694 C CA . THR A 1 88 ? 24.296 -15.975 -44.407 1.00 64.62 88 THR A CA 1
ATOM 695 C C . THR A 1 88 ? 22.999 -15.276 -44.015 1.00 64.62 88 THR A C 1
ATOM 697 O O . THR A 1 88 ? 22.991 -14.516 -43.051 1.00 64.62 88 THR A O 1
ATOM 700 N N . ALA A 1 89 ? 21.891 -15.539 -44.712 1.00 64.94 89 ALA A N 1
ATOM 701 C CA . ALA A 1 89 ? 20.591 -14.965 -44.372 1.00 64.94 89 ALA A CA 1
ATOM 702 C C . ALA A 1 89 ? 20.129 -15.397 -42.969 1.00 64.94 89 ALA A C 1
ATOM 704 O O . ALA A 1 89 ? 19.663 -14.563 -42.192 1.00 64.94 89 ALA A O 1
ATOM 705 N N . VAL A 1 90 ? 20.334 -16.670 -42.612 1.00 65.19 90 VAL A N 1
ATOM 706 C CA . VAL A 1 90 ? 20.042 -17.211 -41.274 1.00 65.19 90 VAL A CA 1
ATOM 707 C C . VAL A 1 90 ? 20.943 -16.583 -40.209 1.00 65.19 90 VAL A C 1
ATOM 709 O O . VAL A 1 90 ? 20.451 -16.221 -39.146 1.00 65.19 90 VAL A O 1
ATOM 712 N N . GLY A 1 91 ? 22.236 -16.385 -40.479 1.00 62.00 91 GLY A N 1
ATOM 713 C CA . GLY A 1 91 ? 23.148 -15.709 -39.549 1.00 62.00 91 GLY A CA 1
ATOM 714 C C . GLY A 1 91 ? 22.801 -14.231 -39.338 1.00 62.00 91 GLY A C 1
ATOM 715 O O . GLY A 1 91 ? 22.802 -13.749 -38.208 1.00 62.00 91 GLY A O 1
ATOM 716 N N . ILE A 1 92 ? 22.445 -13.523 -40.413 1.00 65.44 92 ILE A N 1
ATOM 717 C CA . ILE A 1 92 ? 22.039 -12.116 -40.358 1.00 65.44 92 ILE A CA 1
ATOM 718 C C . ILE A 1 92 ? 20.735 -11.980 -39.567 1.00 65.44 92 ILE A C 1
ATOM 720 O O . ILE A 1 92 ? 20.675 -11.172 -38.655 1.00 65.44 92 ILE A O 1
ATOM 724 N N . LEU A 1 93 ? 19.709 -12.787 -39.836 1.00 69.06 93 LEU A N 1
ATOM 725 C CA . LEU A 1 93 ? 18.419 -12.658 -39.144 1.00 69.06 93 LEU A CA 1
ATOM 726 C C . LEU A 1 93 ? 18.407 -13.291 -37.741 1.00 69.06 93 LEU A C 1
ATOM 728 O O . LEU A 1 93 ? 17.708 -12.804 -36.853 1.00 69.06 93 LEU A O 1
ATOM 732 N N . GLY A 1 94 ? 19.184 -14.353 -37.519 1.00 65.38 94 GLY A N 1
ATOM 733 C CA . GLY A 1 94 ? 19.178 -15.134 -36.282 1.00 65.38 94 GLY A CA 1
ATOM 734 C C . GLY A 1 94 ? 19.956 -14.500 -35.131 1.00 65.38 94 GLY A C 1
ATOM 735 O O . GLY A 1 94 ? 19.490 -14.532 -33.996 1.00 65.38 94 GLY A O 1
ATOM 736 N N . VAL A 1 95 ? 21.112 -13.880 -35.392 1.00 71.06 95 VAL A N 1
ATOM 737 C CA . VAL A 1 95 ? 21.955 -13.286 -34.332 1.00 71.06 95 VAL A CA 1
ATOM 738 C C . VAL A 1 95 ? 21.280 -12.104 -33.610 1.00 71.06 95 VAL A C 1
ATOM 740 O O . VAL A 1 95 ? 21.331 -12.064 -32.382 1.00 71.06 95 VAL A O 1
ATOM 743 N N . PRO A 1 96 ? 20.605 -11.158 -34.287 1.00 69.56 96 PRO A N 1
ATOM 744 C CA . PRO A 1 96 ? 19.898 -10.067 -33.618 1.00 69.56 96 PRO A CA 1
ATOM 745 C C . PRO A 1 96 ? 18.688 -10.558 -32.827 1.00 69.56 96 PRO A C 1
ATOM 747 O O . PRO A 1 96 ? 18.474 -10.099 -31.711 1.00 69.56 96 PRO A O 1
ATOM 750 N N . ALA A 1 97 ? 17.936 -11.527 -33.362 1.00 71.50 97 ALA A N 1
ATOM 751 C CA . ALA A 1 97 ? 16.838 -12.158 -32.635 1.00 71.50 97 ALA A CA 1
ATOM 752 C C . ALA A 1 97 ? 17.345 -12.887 -31.379 1.00 71.50 97 ALA A C 1
ATOM 754 O O . ALA A 1 97 ? 16.747 -12.762 -30.313 1.00 71.50 97 ALA A O 1
ATOM 755 N N . LEU A 1 98 ? 18.487 -13.579 -31.477 1.00 71.88 98 LEU A N 1
ATOM 756 C CA . LEU A 1 98 ? 19.155 -14.220 -30.344 1.00 71.88 98 LEU A CA 1
ATOM 757 C C . LEU A 1 98 ? 19.607 -13.189 -29.302 1.00 71.88 98 LEU A C 1
ATOM 759 O O . LEU A 1 98 ? 19.352 -13.382 -28.120 1.00 71.88 98 LEU A O 1
ATOM 763 N N . ILE A 1 99 ? 20.249 -12.092 -29.717 1.00 72.88 99 ILE A N 1
ATOM 764 C CA . ILE A 1 99 ? 20.722 -11.043 -28.801 1.00 72.88 99 ILE A CA 1
ATOM 765 C C . ILE A 1 99 ? 19.543 -10.322 -28.145 1.00 72.88 99 ILE A C 1
ATOM 767 O O . ILE A 1 99 ? 19.542 -10.162 -26.929 1.00 72.88 99 ILE A O 1
ATOM 771 N N . GLY A 1 100 ? 18.520 -9.935 -28.909 1.00 71.19 100 GLY A N 1
ATOM 772 C CA . GLY A 1 100 ? 17.297 -9.338 -28.371 1.00 71.19 100 GLY A CA 1
ATOM 773 C C . GLY A 1 100 ? 16.559 -10.284 -27.418 1.00 71.19 100 GLY A C 1
ATOM 774 O O . GLY A 1 100 ? 16.087 -9.854 -26.365 1.00 71.19 100 GLY A O 1
ATOM 775 N N . GLY A 1 101 ? 16.519 -11.581 -27.736 1.00 71.31 101 GLY A N 1
ATOM 776 C CA . GLY A 1 101 ? 15.982 -12.620 -26.858 1.00 71.31 101 GLY A CA 1
ATOM 777 C C . GLY A 1 101 ? 16.794 -12.780 -25.571 1.00 71.31 101 GLY A C 1
ATOM 778 O O . GLY A 1 101 ? 16.224 -12.780 -24.485 1.00 71.31 101 GLY A O 1
ATOM 779 N N . LEU A 1 102 ? 18.124 -12.839 -25.671 1.00 74.62 102 LEU A N 1
ATOM 780 C CA . LEU A 1 102 ? 19.031 -12.970 -24.529 1.00 74.62 102 LEU A CA 1
ATOM 781 C C . LEU A 1 102 ? 18.968 -11.744 -23.611 1.00 74.62 102 LEU A C 1
ATOM 783 O O . LEU A 1 102 ? 18.938 -11.884 -22.394 1.00 74.62 102 LEU A O 1
ATOM 787 N N . LEU A 1 103 ? 18.903 -10.541 -24.179 1.00 75.50 103 LEU A N 1
ATOM 788 C CA . LEU A 1 103 ? 18.750 -9.306 -23.414 1.00 75.50 103 LEU A CA 1
ATOM 789 C C . LEU A 1 103 ? 17.417 -9.280 -22.657 1.00 75.50 103 LEU A C 1
ATOM 791 O O . LEU A 1 103 ? 17.397 -8.955 -21.470 1.00 75.50 103 LEU A O 1
ATOM 795 N N . ASN A 1 104 ? 16.318 -9.685 -23.299 1.00 74.06 104 ASN A N 1
ATOM 796 C CA . ASN A 1 104 ? 15.026 -9.819 -22.624 1.00 74.06 104 ASN A CA 1
ATOM 797 C C . ASN A 1 104 ? 15.001 -10.939 -21.577 1.00 74.06 104 ASN A C 1
ATOM 799 O O . ASN A 1 104 ? 14.247 -10.836 -20.614 1.00 74.06 104 ASN A O 1
ATOM 803 N N . LEU A 1 105 ? 15.844 -11.964 -21.722 1.00 71.75 105 LEU A N 1
ATOM 804 C CA . LEU A 1 105 ? 15.997 -13.024 -20.729 1.00 71.75 105 LEU A CA 1
ATOM 805 C C . LEU A 1 105 ? 16.802 -12.565 -19.501 1.00 71.75 105 LEU A C 1
ATOM 807 O O . LEU A 1 105 ? 16.445 -12.910 -18.380 1.00 71.75 105 LEU A O 1
ATOM 811 N N . ILE A 1 106 ? 17.877 -11.793 -19.698 1.00 78.44 106 ILE A N 1
ATOM 812 C CA . ILE A 1 106 ? 18.782 -11.364 -18.615 1.00 78.44 106 ILE A CA 1
ATOM 813 C C . ILE A 1 106 ? 18.210 -10.167 -17.848 1.00 78.44 106 ILE A C 1
ATOM 815 O O . ILE A 1 106 ? 18.222 -10.147 -16.622 1.00 78.44 106 ILE A O 1
ATOM 819 N N . THR A 1 107 ? 17.722 -9.153 -18.562 1.00 77.19 107 THR A N 1
ATOM 820 C CA . THR A 1 107 ? 17.129 -7.942 -17.973 1.00 77.19 107 THR A CA 1
ATOM 821 C C . THR A 1 107 ? 15.807 -7.656 -18.667 1.00 77.19 107 THR A C 1
ATOM 823 O O . THR A 1 107 ? 15.759 -6.877 -19.626 1.00 77.19 107 THR A O 1
ATOM 826 N N . PRO A 1 108 ? 14.726 -8.331 -18.245 1.00 79.25 108 PRO A N 1
ATOM 827 C CA . PRO A 1 108 ? 13.415 -8.088 -18.822 1.00 79.25 108 PRO A CA 1
ATOM 828 C C . PRO A 1 108 ? 12.979 -6.639 -18.581 1.00 79.25 108 PRO A C 1
ATOM 830 O O . PRO A 1 108 ? 13.437 -5.967 -17.664 1.00 79.25 108 PRO A O 1
ATOM 833 N N . ALA A 1 109 ? 12.054 -6.145 -19.401 1.00 76.12 109 ALA A N 1
ATOM 834 C CA . ALA A 1 109 ? 11.467 -4.816 -19.212 1.00 76.12 109 ALA A CA 1
ATOM 835 C C . ALA A 1 109 ? 10.656 -4.676 -17.914 1.00 76.12 109 ALA A C 1
ATOM 837 O O . ALA A 1 109 ? 10.374 -3.570 -17.446 1.00 76.12 109 ALA A O 1
ATOM 838 N N . THR A 1 110 ? 10.243 -5.809 -17.364 1.00 84.38 110 THR A N 1
ATOM 839 C CA . THR A 1 110 ? 9.451 -5.943 -16.153 1.00 84.38 110 THR A CA 1
ATOM 840 C C . THR A 1 110 ? 10.151 -6.978 -15.279 1.00 84.38 110 THR A C 1
ATOM 842 O O . THR A 1 110 ? 10.476 -8.050 -15.791 1.00 84.38 110 THR A O 1
ATOM 845 N N . PRO A 1 111 ? 10.392 -6.690 -13.989 1.00 87.12 111 PRO A N 1
ATOM 846 C CA . PRO A 1 111 ? 10.931 -7.676 -13.062 1.00 87.12 111 PRO A CA 1
ATOM 847 C C . PRO A 1 111 ? 10.135 -8.989 -13.116 1.00 87.12 111 PRO A C 1
ATOM 849 O O . PRO A 1 111 ? 8.905 -8.967 -13.120 1.00 87.12 111 PRO A O 1
ATOM 852 N N . GLY A 1 112 ? 10.832 -10.126 -13.170 1.00 87.19 112 GLY A N 1
ATOM 853 C CA . GLY A 1 112 ? 10.197 -11.440 -13.344 1.00 87.19 112 GLY A CA 1
ATOM 854 C C . GLY A 1 112 ? 9.335 -11.899 -12.162 1.00 87.19 112 GLY A C 1
ATOM 855 O O . GLY A 1 112 ? 8.625 -12.888 -12.281 1.00 87.19 112 GLY A O 1
ATOM 856 N N . ASP A 1 113 ? 9.390 -11.190 -11.033 1.00 90.31 113 ASP A N 1
ATOM 857 C CA . ASP A 1 113 ? 8.591 -11.439 -9.832 1.00 90.31 113 ASP A CA 1
ATOM 858 C C . ASP A 1 113 ? 7.240 -10.698 -9.826 1.00 90.31 113 ASP A C 1
ATOM 860 O O . ASP A 1 113 ? 6.495 -10.797 -8.853 1.00 90.31 113 ASP A O 1
ATOM 864 N N . LEU A 1 114 ? 6.910 -9.945 -10.883 1.00 91.19 114 LEU A N 1
ATOM 865 C CA . LEU A 1 114 ? 5.648 -9.211 -10.990 1.00 91.19 114 LEU A CA 1
ATOM 866 C C . LEU A 1 114 ? 4.578 -10.010 -11.734 1.00 91.19 114 LEU A C 1
ATOM 868 O O . LEU A 1 114 ? 4.840 -10.600 -12.780 1.00 91.19 114 LEU A O 1
ATOM 872 N N . ALA A 1 115 ? 3.341 -9.957 -11.234 1.00 91.75 115 ALA A N 1
ATOM 873 C CA . ALA A 1 115 ? 2.211 -10.654 -11.850 1.00 91.75 115 ALA A CA 1
ATOM 874 C C . ALA A 1 115 ? 1.712 -9.990 -13.149 1.00 91.75 115 ALA A C 1
ATOM 876 O O . ALA A 1 115 ? 1.066 -10.641 -13.968 1.00 91.75 115 ALA A O 1
ATOM 877 N N . VAL A 1 116 ? 1.983 -8.694 -13.333 1.00 93.56 116 VAL A N 1
ATOM 878 C CA . VAL A 1 116 ? 1.541 -7.886 -14.483 1.00 93.56 116 VAL A CA 1
ATOM 879 C C . VAL A 1 116 ? 2.680 -6.972 -14.966 1.00 93.56 116 VAL A C 1
ATOM 881 O O . VAL A 1 116 ? 3.598 -6.685 -14.191 1.00 93.56 116 VAL A O 1
ATOM 884 N N . PRO A 1 117 ? 2.677 -6.511 -16.234 1.00 92.56 117 PRO A N 1
ATOM 885 C CA . PRO A 1 117 ? 3.752 -5.672 -16.766 1.00 92.56 117 PRO A CA 1
ATOM 886 C C . PRO A 1 117 ? 3.863 -4.317 -16.054 1.00 92.56 117 PRO A C 1
ATOM 888 O O . PRO A 1 117 ? 2.884 -3.782 -15.537 1.00 92.56 117 PRO A O 1
ATOM 891 N N . SER A 1 118 ? 5.050 -3.709 -16.076 1.00 92.00 118 SER A N 1
ATOM 892 C CA . SER A 1 118 ? 5.253 -2.346 -15.562 1.00 92.00 118 SER A CA 1
ATOM 893 C C . SER A 1 118 ? 4.485 -1.308 -16.392 1.00 92.00 118 SER A C 1
ATOM 895 O O . SER A 1 118 ? 4.469 -1.373 -17.625 1.00 92.00 118 SER A O 1
ATOM 897 N N . CYS A 1 119 ? 3.892 -0.306 -15.739 1.00 93.19 119 CYS A N 1
ATOM 898 C CA . CYS A 1 119 ? 3.202 0.771 -16.444 1.00 93.19 119 CYS A CA 1
ATOM 899 C C . CYS A 1 119 ? 4.165 1.618 -17.293 1.00 93.19 119 CYS A C 1
ATOM 901 O O . CYS A 1 119 ? 5.343 1.799 -16.967 1.00 93.19 119 CYS A O 1
ATOM 903 N N . ALA A 1 120 ? 3.642 2.217 -18.367 1.00 88.00 120 ALA A N 1
ATOM 904 C CA . ALA A 1 120 ? 4.398 3.187 -19.150 1.00 88.00 120 ALA A CA 1
ATOM 905 C C . ALA A 1 120 ? 4.854 4.352 -18.260 1.00 88.00 120 ALA A C 1
ATOM 907 O O . ALA A 1 120 ? 4.061 4.929 -17.519 1.00 88.00 120 ALA A O 1
ATOM 908 N N . THR A 1 121 ? 6.134 4.718 -18.352 1.00 87.25 121 THR A N 1
ATOM 909 C CA . THR A 1 121 ? 6.751 5.789 -17.550 1.00 87.25 121 THR A CA 1
ATOM 910 C C . THR A 1 121 ? 6.723 5.566 -16.023 1.00 87.25 121 THR A C 1
ATOM 912 O O . THR A 1 121 ? 6.927 6.518 -15.265 1.00 87.25 121 THR A O 1
ATOM 915 N N . ALA A 1 122 ? 6.505 4.335 -15.548 1.00 92.38 122 ALA A N 1
ATOM 916 C CA . ALA A 1 122 ? 6.651 3.980 -14.138 1.00 92.38 122 ALA A CA 1
ATOM 917 C C . ALA A 1 122 ? 7.958 3.221 -13.884 1.00 92.38 122 ALA A C 1
ATOM 919 O O . ALA A 1 122 ? 8.252 2.230 -14.554 1.00 92.38 122 ALA A O 1
ATOM 920 N N . GLN A 1 123 ? 8.707 3.650 -12.873 1.00 91.50 123 GLN A N 1
ATOM 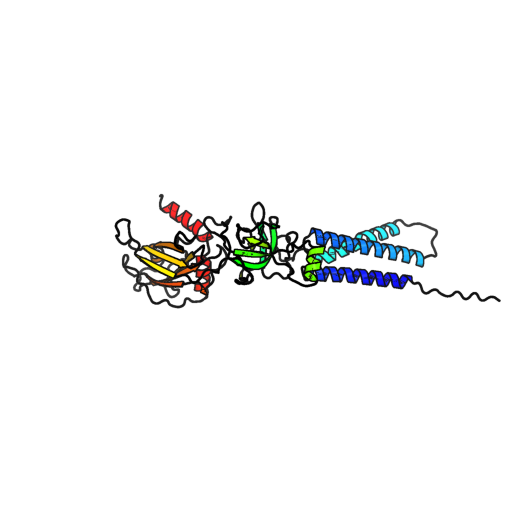921 C CA . GLN A 1 123 ? 9.839 2.890 -12.364 1.00 91.50 123 GLN A CA 1
ATOM 922 C C . GLN A 1 123 ? 9.326 1.737 -11.493 1.00 91.50 123 GLN A C 1
ATOM 924 O O . GLN A 1 123 ? 8.516 1.951 -10.595 1.00 91.50 123 GLN A O 1
ATOM 929 N N . THR A 1 124 ? 9.814 0.520 -11.733 1.00 92.62 124 THR A N 1
ATOM 930 C CA . THR A 1 124 ? 9.521 -0.658 -10.892 1.00 92.62 124 THR A CA 1
ATOM 931 C C . THR A 1 124 ? 10.777 -1.266 -10.272 1.00 92.62 124 THR A C 1
ATOM 933 O O . THR A 1 124 ? 10.705 -1.852 -9.194 1.00 92.62 124 THR A O 1
ATOM 936 N N . TYR A 1 125 ? 11.942 -1.089 -10.897 1.00 90.56 125 TYR A N 1
ATOM 937 C CA . TYR A 1 125 ? 13.225 -1.544 -10.359 1.00 90.56 125 TYR A CA 1
ATOM 938 C C . TYR A 1 125 ? 13.690 -0.685 -9.182 1.00 90.56 125 TYR A C 1
ATOM 940 O O . TYR A 1 125 ? 13.580 0.542 -9.219 1.00 90.56 125 TYR A O 1
ATOM 948 N N . ARG A 1 126 ? 14.240 -1.346 -8.152 1.00 89.81 126 ARG A N 1
ATOM 949 C CA . ARG A 1 126 ? 14.795 -0.724 -6.932 1.00 89.81 126 ARG A CA 1
ATOM 950 C C . ARG A 1 126 ? 13.818 0.196 -6.192 1.00 89.81 126 ARG A C 1
ATOM 952 O O . ARG A 1 126 ? 14.225 1.152 -5.538 1.00 89.81 126 ARG A O 1
ATOM 959 N N . THR A 1 127 ? 12.527 -0.106 -6.284 1.00 94.06 127 THR A N 1
ATOM 960 C CA . THR A 1 127 ? 11.492 0.605 -5.532 1.00 94.06 127 THR A CA 1
ATOM 961 C C . THR A 1 127 ? 11.140 -0.189 -4.272 1.00 94.06 127 THR A C 1
ATOM 963 O O . THR A 1 127 ? 11.059 -1.418 -4.341 1.00 94.06 127 THR A O 1
ATOM 966 N N . PRO A 1 128 ? 10.974 0.460 -3.104 1.00 95.44 128 PRO A N 1
ATOM 967 C CA . PRO A 1 128 ? 10.684 -0.255 -1.862 1.00 95.44 128 PRO A CA 1
ATOM 968 C C . PRO A 1 128 ? 9.306 -0.927 -1.901 1.00 95.44 128 PRO A C 1
ATOM 970 O O . PRO A 1 128 ? 9.139 -2.040 -1.404 1.00 95.44 128 PRO A O 1
ATOM 973 N N . TYR A 1 129 ? 8.329 -0.291 -2.544 1.00 96.94 129 TYR A N 1
ATOM 974 C CA . TYR A 1 129 ? 6.967 -0.795 -2.650 1.00 96.94 129 TYR A CA 1
ATOM 975 C C . TYR A 1 129 ? 6.495 -0.813 -4.101 1.00 96.94 129 TYR A C 1
ATOM 977 O O . TYR A 1 129 ? 6.807 0.098 -4.866 1.00 96.94 129 TYR A O 1
ATOM 985 N N . ARG A 1 130 ? 5.749 -1.846 -4.484 1.00 96.75 130 ARG A N 1
ATOM 986 C CA . ARG A 1 130 ? 5.223 -2.066 -5.832 1.00 96.75 130 ARG A CA 1
ATOM 987 C C . ARG A 1 130 ? 3.762 -2.472 -5.722 1.00 96.75 130 ARG A C 1
ATOM 989 O O . ARG A 1 130 ? 3.423 -3.364 -4.949 1.00 96.75 130 ARG A O 1
ATOM 996 N N . ALA A 1 131 ? 2.911 -1.847 -6.523 1.0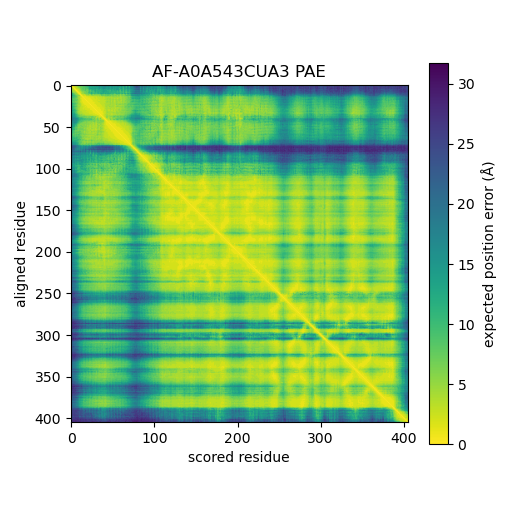0 97.06 131 ALA A N 1
ATOM 997 C CA . ALA A 1 131 ? 1.500 -2.197 -6.589 1.00 97.06 131 ALA A CA 1
ATOM 998 C C . ALA A 1 131 ? 0.982 -2.124 -8.027 1.00 97.06 131 ALA A C 1
ATOM 1000 O O . ALA A 1 131 ? 1.441 -1.304 -8.826 1.00 97.06 131 ALA A O 1
ATOM 1001 N N . ALA A 1 132 ? 0.043 -3.007 -8.348 1.00 96.94 132 ALA A N 1
ATOM 1002 C CA . ALA A 1 132 ? -0.656 -3.041 -9.620 1.00 96.94 132 ALA A CA 1
ATOM 1003 C C . ALA A 1 132 ? -1.849 -2.085 -9.584 1.00 96.94 132 ALA A C 1
ATOM 1005 O O . ALA A 1 132 ? -2.596 -2.053 -8.611 1.00 96.94 132 ALA A O 1
ATOM 1006 N N . THR A 1 133 ? -2.048 -1.310 -10.638 1.00 96.75 133 THR A N 1
ATOM 1007 C CA . THR A 1 133 ? -3.221 -0.449 -10.791 1.00 96.75 133 THR A CA 1
ATOM 1008 C C . THR A 1 133 ? -4.487 -1.276 -10.986 1.00 96.75 133 THR A C 1
ATOM 1010 O O . THR A 1 133 ? -4.533 -2.183 -11.817 1.00 96.75 133 THR A O 1
ATOM 1013 N N . THR A 1 134 ? -5.540 -0.934 -10.247 1.00 94.44 134 THR A N 1
ATOM 1014 C CA . THR A 1 134 ? -6.842 -1.608 -10.320 1.00 94.44 134 THR A CA 1
ATOM 1015 C C . THR A 1 134 ? -7.939 -0.659 -10.808 1.00 94.44 134 THR A C 1
ATOM 1017 O O . THR A 1 134 ? -7.715 0.530 -11.053 1.00 94.44 134 THR A O 1
ATOM 1020 N N . GLY A 1 135 ? -9.145 -1.201 -10.995 1.00 90.44 135 GLY A N 1
ATOM 1021 C CA . GLY A 1 135 ? -10.322 -0.451 -11.425 1.00 90.44 135 GLY A CA 1
ATOM 1022 C C . GLY A 1 135 ? -10.472 -0.328 -12.950 1.00 90.44 135 GLY A C 1
ATOM 1023 O O . GLY A 1 135 ? -9.556 -0.630 -13.718 1.00 90.44 135 GLY A O 1
ATOM 1024 N N . PRO A 1 136 ? -11.645 0.129 -13.423 1.00 90.50 136 PRO A N 1
ATOM 1025 C CA . PRO A 1 136 ? -11.996 0.111 -14.846 1.00 90.50 136 PRO A CA 1
ATOM 1026 C C . PRO A 1 136 ? -11.117 1.040 -15.691 1.00 90.50 136 PRO A C 1
ATOM 1028 O O . PRO A 1 136 ? -10.863 0.772 -16.865 1.00 90.50 136 PRO A O 1
ATOM 1031 N N . THR A 1 137 ? -10.630 2.132 -15.097 1.00 92.25 137 THR A N 1
ATOM 1032 C CA . THR A 1 137 ? -9.824 3.146 -15.782 1.00 92.25 137 THR A CA 1
ATOM 1033 C C . THR A 1 137 ? -8.348 3.131 -15.384 1.00 92.25 137 THR A C 1
ATOM 1035 O O . THR A 1 137 ? -7.576 3.903 -15.953 1.00 92.25 137 THR A O 1
ATOM 1038 N N . GLY A 1 138 ? -7.922 2.269 -14.464 1.00 94.81 138 GLY A N 1
ATOM 1039 C CA . GLY A 1 138 ? -6.623 2.407 -13.804 1.00 94.81 138 GLY A CA 1
ATOM 1040 C C . GLY A 1 138 ? -6.630 3.571 -12.812 1.00 94.81 138 GLY A C 1
ATOM 1041 O O . GLY A 1 138 ? -7.685 3.940 -12.297 1.00 94.81 138 GLY A O 1
ATOM 1042 N N . ASN A 1 139 ? -5.466 4.175 -12.571 1.00 97.06 139 ASN A N 1
ATOM 1043 C CA . ASN A 1 139 ? -5.273 5.119 -11.471 1.00 97.06 139 ASN A CA 1
ATOM 1044 C C . ASN A 1 139 ? -4.717 6.466 -11.967 1.00 97.06 139 ASN A C 1
ATOM 1046 O O . ASN A 1 139 ? -3.745 6.530 -12.729 1.00 97.06 139 ASN A O 1
ATOM 1050 N N . PHE A 1 140 ? -5.364 7.555 -11.557 1.00 97.12 140 PHE A N 1
ATOM 1051 C CA . PHE A 1 140 ? -5.010 8.911 -11.958 1.00 97.12 140 PHE A CA 1
ATOM 1052 C C . PHE A 1 140 ? -3.958 9.488 -11.018 1.00 97.12 140 PHE A C 1
ATOM 1054 O O . PHE A 1 140 ? -4.194 9.640 -9.821 1.00 97.12 140 PHE A O 1
ATOM 1061 N N . ALA A 1 141 ? -2.808 9.857 -11.578 1.00 97.38 141 ALA A N 1
ATOM 1062 C CA . ALA A 1 141 ? -1.758 10.501 -10.812 1.00 97.38 141 ALA A CA 1
ATOM 1063 C C . ALA A 1 141 ? -2.062 11.990 -10.631 1.00 97.38 141 ALA A C 1
ATOM 1065 O O . ALA A 1 141 ? -2.573 12.653 -11.540 1.00 97.38 141 ALA A O 1
ATOM 1066 N N . ARG A 1 142 ? -1.702 12.534 -9.471 1.00 97.50 142 ARG A N 1
ATOM 1067 C CA . ARG A 1 142 ? -1.909 13.943 -9.122 1.00 97.50 142 ARG A CA 1
ATOM 1068 C C . ARG A 1 142 ? -0.627 14.600 -8.643 1.00 97.50 142 ARG A C 1
ATOM 1070 O O . ARG A 1 142 ? 0.332 13.923 -8.281 1.00 97.50 142 ARG A O 1
ATOM 1077 N N . SER A 1 143 ? -0.596 15.931 -8.664 1.00 96.38 143 SER A N 1
ATOM 1078 C CA . SER A 1 143 ? 0.571 16.711 -8.227 1.00 96.38 143 SER A CA 1
ATOM 1079 C C . SER A 1 143 ? 0.761 16.737 -6.708 1.00 96.38 143 SER A C 1
ATOM 1081 O O . SER A 1 143 ? 1.805 17.187 -6.249 1.00 96.38 143 SER A O 1
ATOM 1083 N N . GLY A 1 144 ? -0.230 16.277 -5.944 1.00 97.00 144 GLY A N 1
ATOM 1084 C CA . GLY A 1 144 ? -0.210 16.213 -4.486 1.00 97.00 144 GLY A CA 1
ATOM 1085 C C . GLY A 1 144 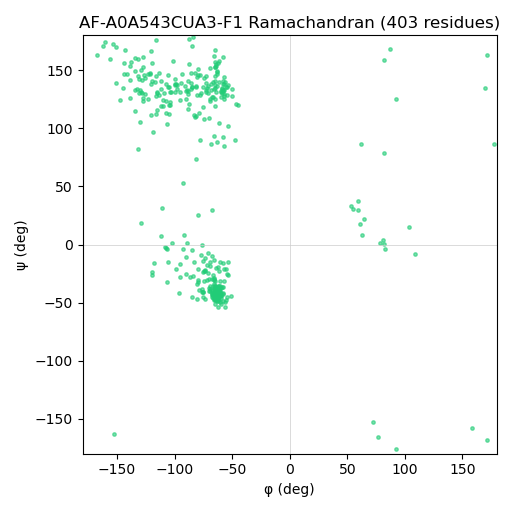? -1.131 15.108 -3.954 1.00 97.00 144 GLY A C 1
ATOM 1086 O O . GLY A 1 144 ? -1.859 14.490 -4.739 1.00 97.00 144 GLY A O 1
ATOM 1087 N N . PRO A 1 145 ? -1.090 14.839 -2.638 1.00 96.94 145 PRO A N 1
ATOM 1088 C CA . PRO A 1 145 ? -1.811 13.743 -2.000 1.00 96.94 145 PRO A CA 1
ATOM 1089 C C . PRO A 1 145 ? -3.280 14.110 -1.742 1.00 96.94 145 PRO A C 1
ATOM 1091 O O . PRO A 1 145 ? -3.670 14.406 -0.619 1.00 96.94 145 PRO A O 1
ATOM 1094 N N . GLY A 1 146 ? -4.105 14.157 -2.784 1.00 96.56 146 GLY A N 1
ATOM 1095 C CA . GLY A 1 146 ? -5.514 14.516 -2.622 1.00 96.56 146 GLY A CA 1
ATOM 1096 C C . GLY A 1 146 ? -6.263 14.725 -3.931 1.00 96.56 146 GLY A C 1
ATOM 1097 O O . GLY A 1 146 ? -5.665 14.949 -4.986 1.00 96.56 146 GLY A O 1
ATOM 1098 N N . LEU A 1 147 ? -7.591 14.698 -3.861 1.00 95.25 147 LEU A N 1
ATOM 1099 C CA . LEU A 1 147 ? -8.482 14.952 -4.993 1.00 95.25 147 LEU A CA 1
ATOM 1100 C C . LEU A 1 147 ? -8.484 16.429 -5.406 1.00 95.25 147 LEU A C 1
ATOM 1102 O O . LEU A 1 147 ? -8.731 16.721 -6.578 1.00 95.25 147 LEU A O 1
ATOM 1106 N N . GLY A 1 148 ? -8.152 17.341 -4.485 1.00 95.44 148 GLY A N 1
ATOM 1107 C CA . GLY A 1 148 ? -8.018 18.772 -4.772 1.00 95.44 148 GLY A CA 1
ATOM 1108 C C . GLY A 1 148 ? -6.811 19.143 -5.648 1.00 95.44 148 GLY A C 1
ATOM 1109 O O . GLY A 1 148 ? -6.765 20.243 -6.196 1.00 95.44 148 GLY A O 1
ATOM 1110 N N . PHE A 1 149 ? -5.837 18.244 -5.823 1.00 96.56 149 PHE A N 1
ATOM 1111 C CA . PHE A 1 149 ? -4.646 18.506 -6.636 1.00 96.56 149 PHE A CA 1
ATOM 1112 C C . PHE A 1 149 ? -4.875 18.208 -8.116 1.00 96.56 149 PHE A C 1
ATOM 1114 O O . PHE A 1 149 ? -5.579 17.263 -8.477 1.00 96.56 149 PHE A O 1
ATOM 1121 N N . ALA A 1 150 ? -4.216 18.975 -8.988 1.00 96.69 150 ALA A N 1
ATOM 1122 C CA . ALA A 1 150 ? -4.321 18.799 -10.430 1.00 96.69 150 ALA A CA 1
ATOM 1123 C C . ALA A 1 150 ? -3.893 17.387 -10.854 1.00 96.69 150 ALA A C 1
ATOM 1125 O O . ALA A 1 150 ? -2.853 16.875 -10.427 1.00 96.69 150 ALA A O 1
ATOM 1126 N N . GLN A 1 151 ? -4.685 16.775 -11.734 1.00 96.75 151 GLN A N 1
ATOM 1127 C CA . GLN A 1 151 ? -4.324 15.514 -12.368 1.00 96.75 151 GLN A CA 1
ATOM 1128 C C . GLN A 1 151 ? -3.139 15.739 -13.307 1.00 96.75 151 GLN A C 1
ATOM 1130 O O . GLN A 1 151 ? -3.150 16.628 -14.160 1.00 96.75 151 GLN A O 1
ATOM 1135 N N . THR A 1 152 ? -2.093 14.942 -13.132 1.00 94.25 152 THR A N 1
ATOM 1136 C CA . THR A 1 152 ? -0.827 15.107 -13.845 1.00 94.25 152 THR A CA 1
ATOM 1137 C C . THR A 1 152 ? -0.616 14.060 -14.920 1.00 94.25 152 THR A C 1
ATOM 1139 O O . THR A 1 152 ? 0.033 14.357 -15.925 1.00 94.25 152 THR A O 1
ATOM 1142 N N . ASP A 1 153 ? -1.124 12.855 -14.695 1.00 94.94 153 ASP A N 1
ATOM 1143 C CA . ASP A 1 153 ? -0.908 11.691 -15.541 1.00 94.94 153 ASP A CA 1
ATOM 1144 C C . ASP A 1 153 ? -1.999 10.643 -15.270 1.00 94.94 153 ASP A C 1
ATOM 1146 O O . ASP A 1 153 ? -2.822 10.791 -14.358 1.00 94.94 153 ASP A O 1
ATOM 1150 N N . ARG A 1 154 ? -2.001 9.564 -16.047 1.00 95.81 154 ARG A N 1
ATOM 1151 C CA . ARG A 1 154 ? -2.843 8.393 -15.816 1.00 95.81 154 ARG A CA 1
ATOM 1152 C C . ARG A 1 154 ? -2.036 7.134 -16.074 1.00 95.81 154 ARG A C 1
ATOM 1154 O O . ARG A 1 154 ? -1.543 6.922 -17.178 1.00 95.81 154 ARG A O 1
ATOM 1161 N N . PHE A 1 155 ? -2.012 6.251 -15.088 1.00 96.00 155 PHE A N 1
ATOM 1162 C CA . PHE A 1 155 ? -1.529 4.896 -15.287 1.00 96.00 155 PHE A CA 1
ATOM 1163 C C . PHE A 1 155 ? -2.692 4.016 -15.742 1.00 96.00 155 PHE A C 1
ATOM 1165 O O . PHE A 1 155 ? -3.790 4.075 -15.180 1.00 96.00 155 PHE A O 1
ATOM 1172 N N . SER A 1 156 ? -2.467 3.236 -16.804 1.00 95.81 156 SER A N 1
ATOM 1173 C CA . SER A 1 156 ? -3.445 2.264 -17.297 1.00 95.81 156 SER A CA 1
ATOM 1174 C C . SER A 1 156 ? -3.801 1.260 -16.204 1.00 95.81 156 SER A C 1
ATOM 1176 O O . SER A 1 156 ? -3.067 1.128 -15.230 1.00 95.81 156 SER A O 1
ATOM 1178 N N . LYS A 1 157 ? -4.926 0.560 -16.348 1.00 95.75 157 LYS A N 1
ATOM 1179 C CA . LYS A 1 157 ? -5.243 -0.586 -15.487 1.00 95.75 157 LYS A CA 1
ATOM 1180 C C . LYS A 1 157 ? -4.253 -1.734 -15.714 1.00 95.75 157 LYS A C 1
ATOM 1182 O O . LYS A 1 157 ? -3.612 -1.777 -16.766 1.00 95.75 157 LYS A O 1
ATOM 1187 N N . ASP A 1 158 ? -4.196 -2.657 -14.760 1.00 95.38 158 ASP A N 1
ATOM 1188 C CA . ASP A 1 158 ? -3.501 -3.941 -14.877 1.00 95.38 158 ASP A CA 1
ATOM 1189 C C . ASP A 1 158 ? -1.995 -3.795 -15.173 1.00 95.38 158 ASP A C 1
ATOM 1191 O O . ASP A 1 158 ? -1.416 -4.558 -15.945 1.00 95.38 158 ASP A O 1
ATOM 1195 N N . CYS A 1 159 ? -1.345 -2.787 -14.581 1.00 95.56 159 CYS A N 1
ATOM 1196 C CA . CYS A 1 159 ? 0.100 -2.601 -14.694 1.00 95.56 159 CYS A CA 1
ATOM 1197 C C . CYS A 1 159 ? 0.734 -2.185 -13.360 1.00 95.56 159 CYS A C 1
ATOM 1199 O O . CYS A 1 159 ? 0.075 -1.599 -12.506 1.00 95.56 159 CYS A O 1
ATOM 1201 N N . VAL A 1 160 ? 2.020 -2.488 -13.162 1.00 96.31 160 VAL A N 1
ATOM 1202 C CA . VAL A 1 160 ? 2.728 -2.205 -11.902 1.00 96.31 160 VAL A CA 1
ATOM 1203 C C . VAL A 1 160 ? 3.391 -0.833 -11.917 1.00 96.31 160 VAL A C 1
ATOM 1205 O O . VAL A 1 160 ? 4.084 -0.462 -12.868 1.00 96.31 160 VAL A O 1
ATOM 1208 N N . VAL A 1 161 ? 3.241 -0.115 -10.807 1.00 96.81 161 VAL A N 1
ATOM 1209 C CA . VAL A 1 161 ? 3.979 1.105 -10.477 1.00 96.81 161 VAL A CA 1
ATOM 1210 C C . VAL A 1 161 ? 4.807 0.848 -9.218 1.00 96.81 161 VAL A C 1
ATOM 1212 O O . VAL A 1 161 ? 4.351 0.181 -8.288 1.00 96.81 161 VAL A O 1
ATOM 1215 N N . GLY A 1 162 ? 6.040 1.350 -9.187 1.00 96.62 162 GLY A N 1
ATOM 1216 C CA . GLY A 1 162 ? 6.861 1.381 -7.981 1.00 96.62 162 GLY A CA 1
ATOM 1217 C C . GLY A 1 162 ? 6.723 2.710 -7.241 1.00 96.62 162 GLY A C 1
ATOM 1218 O O . GLY A 1 162 ? 6.560 3.768 -7.851 1.00 96.62 162 GLY A O 1
ATOM 1219 N N . PHE A 1 163 ? 6.808 2.665 -5.917 1.00 97.94 163 PHE A N 1
ATOM 1220 C CA . PHE A 1 163 ? 6.538 3.782 -5.016 1.00 97.94 163 PHE A CA 1
ATOM 1221 C C . PHE A 1 163 ? 7.668 3.951 -4.009 1.00 97.94 163 PHE A C 1
ATOM 1223 O O . PHE A 1 163 ? 8.217 2.968 -3.516 1.00 97.94 163 PHE A O 1
ATOM 1230 N N . THR A 1 164 ? 7.994 5.200 -3.679 1.00 97.00 164 THR A N 1
ATOM 1231 C CA . THR A 1 164 ? 9.038 5.533 -2.691 1.00 97.00 164 THR A CA 1
ATOM 1232 C C . THR A 1 164 ? 8.489 5.565 -1.260 1.00 97.00 164 THR A C 1
ATOM 1234 O O . THR A 1 164 ? 9.219 5.314 -0.304 1.00 97.00 164 THR A O 1
ATOM 1237 N N . GLY A 1 165 ? 7.203 5.874 -1.099 1.00 97.38 165 GLY A N 1
ATOM 1238 C CA . GLY A 1 165 ? 6.533 6.006 0.193 1.00 97.38 165 GLY A CA 1
ATOM 1239 C C . GLY A 1 165 ? 5.129 6.576 0.026 1.00 97.38 165 GLY A C 1
ATOM 1240 O O . GLY A 1 165 ? 4.629 6.675 -1.097 1.00 97.38 165 GLY A O 1
ATOM 1241 N N . TYR A 1 166 ? 4.505 6.974 1.130 1.00 97.94 166 TYR A N 1
ATOM 1242 C CA . TYR A 1 166 ? 3.161 7.549 1.122 1.00 97.94 166 TYR A CA 1
ATOM 1243 C C . TYR A 1 166 ? 3.053 8.836 1.945 1.00 97.94 166 TYR A C 1
ATOM 1245 O O . TYR A 1 166 ? 3.859 9.109 2.841 1.00 97.94 166 TYR A O 1
ATOM 1253 N N . CYS A 1 167 ? 2.016 9.605 1.632 1.00 97.88 167 CYS A N 1
ATOM 1254 C CA . CYS A 1 167 ? 1.499 10.717 2.418 1.00 97.88 167 CYS A CA 1
ATOM 1255 C C . CYS A 1 167 ? 0.042 10.434 2.806 1.00 97.88 167 CYS A C 1
ATOM 1257 O O . CYS A 1 167 ? -0.638 9.674 2.117 1.00 97.88 167 CYS A O 1
ATOM 1259 N N . VAL A 1 168 ? -0.436 11.050 3.888 1.00 97.06 168 VAL A N 1
ATOM 1260 C CA . VAL A 1 168 ? -1.872 11.093 4.206 1.00 97.06 168 VAL A CA 1
ATOM 1261 C C . VAL A 1 168 ? -2.477 12.278 3.458 1.00 97.06 168 VAL A C 1
ATOM 1263 O O . VAL A 1 168 ? -1.838 13.326 3.341 1.00 97.06 168 VAL A O 1
ATOM 1266 N N . GLY A 1 169 ? -3.665 12.100 2.901 1.00 96.31 169 GLY A N 1
ATOM 1267 C CA . GLY A 1 169 ? -4.293 13.059 2.004 1.00 96.31 169 GLY A CA 1
ATOM 1268 C C . GLY A 1 169 ? -5.810 12.979 2.018 1.00 96.31 169 GLY A C 1
ATOM 1269 O O . GLY A 1 169 ? -6.396 12.399 2.930 1.00 96.31 169 GLY A O 1
ATOM 1270 N N . ASP A 1 170 ? -6.444 13.553 0.996 1.00 95.50 170 ASP A N 1
ATOM 1271 C CA . ASP A 1 170 ? -7.907 13.529 0.896 1.00 95.50 170 ASP A CA 1
ATOM 1272 C C . ASP A 1 170 ? -8.431 12.082 0.877 1.00 95.50 170 ASP A C 1
ATOM 1274 O O . ASP A 1 170 ? -7.851 11.242 0.179 1.00 95.50 170 ASP A O 1
ATOM 1278 N N . PRO A 1 171 ? -9.527 11.786 1.595 1.00 94.31 171 PRO A N 1
ATOM 1279 C CA . PRO A 1 171 ? -10.131 10.463 1.588 1.00 94.31 171 PRO A CA 1
ATOM 1280 C C . PRO A 1 171 ? -10.647 10.108 0.191 1.00 94.31 171 PRO A C 1
ATOM 1282 O O . PRO A 1 171 ? -11.293 10.916 -0.482 1.00 94.31 171 PRO A O 1
ATOM 1285 N N . VAL A 1 172 ? -10.391 8.874 -0.227 1.00 94.62 172 VAL A N 1
ATOM 1286 C CA . VAL A 1 172 ? -10.890 8.293 -1.470 1.00 94.62 172 VAL A CA 1
ATOM 1287 C C . VAL A 1 172 ? -11.665 7.032 -1.129 1.00 94.62 172 VAL A C 1
ATOM 1289 O O . VAL A 1 172 ? -11.131 6.135 -0.484 1.00 94.62 172 VAL A O 1
ATOM 1292 N N . ASN A 1 173 ? -12.918 6.955 -1.578 1.00 91.81 173 ASN A N 1
ATOM 1293 C CA . ASN A 1 173 ? -13.734 5.758 -1.389 1.00 91.81 173 ASN A CA 1
ATOM 1294 C C . ASN A 1 173 ? -13.027 4.541 -1.997 1.00 91.81 173 ASN A C 1
ATOM 1296 O O . ASN A 1 173 ? -12.658 4.567 -3.178 1.00 91.81 173 ASN A O 1
ATOM 1300 N N . ASP A 1 174 ? -12.886 3.485 -1.202 1.00 86.88 174 ASP A N 1
ATOM 1301 C CA . ASP A 1 174 ? -12.368 2.212 -1.681 1.00 86.88 174 ASP A CA 1
ATOM 1302 C C . ASP A 1 174 ? -13.397 1.563 -2.636 1.00 86.88 174 ASP A C 1
ATOM 1304 O O . ASP A 1 174 ? -14.577 1.434 -2.287 1.00 86.88 174 ASP A O 1
ATOM 1308 N N . PRO A 1 175 ? -13.011 1.198 -3.874 1.00 85.88 175 PRO A N 1
ATOM 1309 C CA . PRO A 1 175 ? -13.934 0.620 -4.847 1.00 85.88 175 PRO A CA 1
ATOM 1310 C C . PRO A 1 175 ? -14.346 -0.822 -4.508 1.00 85.88 175 PRO A C 1
ATOM 1312 O O . PRO A 1 175 ? -15.332 -1.311 -5.061 1.00 85.88 175 PRO A O 1
ATOM 1315 N N . VAL A 1 176 ? -13.594 -1.507 -3.645 1.00 84.81 176 VAL A N 1
ATOM 1316 C CA . VAL A 1 176 ? -13.837 -2.885 -3.204 1.00 84.81 176 VAL A CA 1
ATOM 1317 C C . VAL A 1 176 ? -14.599 -2.892 -1.880 1.00 84.81 176 VAL A C 1
ATOM 1319 O O . VAL A 1 176 ? -15.536 -3.673 -1.721 1.00 84.81 176 VAL A O 1
ATOM 1322 N N . VAL A 1 177 ? -14.236 -2.005 -0.953 1.00 81.62 177 VAL A N 1
ATOM 1323 C CA . VAL A 1 177 ? -14.774 -1.959 0.410 1.00 81.62 177 VAL A CA 1
ATOM 1324 C C . VAL A 1 177 ? -15.724 -0.776 0.590 1.00 81.62 177 VAL A C 1
ATOM 1326 O O . VAL A 1 177 ? -15.316 0.372 0.780 1.00 81.62 177 VAL A O 1
ATOM 1329 N N . LYS A 1 178 ? -17.032 -1.049 0.606 1.00 79.81 178 LYS A N 1
ATOM 1330 C CA . LYS A 1 178 ? -18.041 0.003 0.789 1.00 79.81 178 LYS A CA 1
ATOM 1331 C C . LYS A 1 178 ? -17.948 0.644 2.177 1.00 79.81 178 LYS A C 1
ATOM 1333 O O . LYS A 1 178 ? -17.854 -0.036 3.193 1.00 79.81 178 LYS A O 1
ATOM 1338 N N . GLY A 1 179 ? -18.065 1.973 2.219 1.00 76.69 179 GLY A N 1
ATOM 1339 C CA . GLY A 1 179 ? -18.123 2.744 3.467 1.00 76.69 179 GLY A CA 1
ATOM 1340 C C . GLY A 1 179 ? -16.766 3.022 4.120 1.00 76.69 179 GLY A C 1
ATOM 1341 O O . GLY A 1 179 ? -16.737 3.623 5.193 1.00 76.69 179 GLY A O 1
ATOM 1342 N N . TRP A 1 180 ? -15.665 2.626 3.475 1.00 82.44 180 TRP A N 1
ATOM 1343 C CA . TRP A 1 180 ? -14.308 2.928 3.913 1.00 82.44 180 TRP A CA 1
ATOM 1344 C C . TRP A 1 180 ? -13.611 3.884 2.957 1.00 82.44 180 TRP A C 1
ATOM 1346 O O . TRP A 1 180 ? -13.743 3.797 1.735 1.00 82.44 180 TRP A O 1
ATOM 1356 N N . ASN A 1 181 ? -12.859 4.805 3.550 1.00 89.81 181 ASN A N 1
ATOM 1357 C CA . ASN A 1 181 ? -12.079 5.786 2.819 1.00 89.81 181 ASN A CA 1
ATOM 1358 C C . ASN A 1 181 ? -10.596 5.486 2.974 1.00 89.81 181 ASN A C 1
ATOM 1360 O O . ASN A 1 181 ? -10.076 5.549 4.085 1.00 89.81 181 ASN A O 1
ATOM 1364 N N . ASP A 1 182 ? -9.906 5.225 1.873 1.00 94.19 182 ASP A N 1
ATOM 1365 C CA . ASP A 1 182 ? -8.452 5.200 1.870 1.00 94.19 182 ASP A CA 1
ATOM 1366 C C . ASP A 1 182 ? -7.918 6.636 1.853 1.00 94.19 182 ASP A C 1
ATOM 1368 O O . ASP A 1 182 ? -8.309 7.469 1.033 1.00 94.19 182 ASP A O 1
ATOM 1372 N N . THR A 1 183 ? -7.021 6.933 2.780 1.00 95.50 183 THR A N 1
ATOM 1373 C CA . THR A 1 183 ? -6.397 8.253 2.934 1.00 95.50 183 THR A CA 1
ATOM 1374 C C . THR A 1 183 ? -4.946 8.279 2.495 1.00 95.50 183 THR A C 1
ATOM 1376 O O . THR A 1 183 ? -4.310 9.336 2.533 1.00 95.50 183 THR A O 1
ATOM 1379 N N . ARG A 1 184 ? -4.380 7.139 2.091 1.00 96.81 184 ARG A N 1
ATOM 1380 C CA . ARG A 1 184 ? -2.991 7.080 1.660 1.00 96.81 184 ARG A CA 1
ATOM 1381 C C . ARG A 1 184 ? -2.885 7.437 0.185 1.00 96.81 184 ARG A C 1
ATOM 1383 O O . ARG A 1 184 ? -3.585 6.940 -0.698 1.00 96.81 184 ARG A O 1
ATOM 1390 N N . TRP A 1 185 ? -1.916 8.300 -0.065 1.00 97.88 185 TRP A N 1
ATOM 1391 C CA . TRP A 1 185 ? -1.512 8.733 -1.387 1.00 97.88 185 TRP A CA 1
ATOM 1392 C C . TRP A 1 185 ? -0.048 8.375 -1.583 1.00 97.88 185 TRP A C 1
ATOM 1394 O O . TRP A 1 185 ? 0.840 8.920 -0.922 1.00 97.88 185 TRP A O 1
ATOM 1404 N N . LEU A 1 186 ? 0.204 7.425 -2.473 1.00 98.00 186 LEU A N 1
ATOM 1405 C CA . LEU A 1 186 ? 1.513 6.837 -2.688 1.00 98.00 186 LEU A CA 1
ATOM 1406 C C . LEU A 1 186 ? 2.274 7.654 -3.726 1.00 98.00 186 LEU A C 1
ATOM 1408 O O . LEU A 1 186 ? 1.766 7.934 -4.813 1.00 98.00 186 LEU A O 1
ATOM 1412 N N . LEU A 1 187 ? 3.506 8.028 -3.392 1.00 97.62 187 LEU A N 1
ATOM 1413 C CA . LEU A 1 187 ? 4.388 8.774 -4.279 1.00 97.62 187 LEU A CA 1
ATOM 1414 C C . LEU A 1 187 ? 5.081 7.802 -5.234 1.00 97.62 187 LEU A C 1
ATOM 1416 O O . LEU A 1 187 ? 5.934 7.015 -4.806 1.00 97.62 187 LEU A O 1
ATOM 1420 N N . ALA A 1 188 ? 4.727 7.869 -6.518 1.00 97.19 188 ALA A N 1
ATOM 1421 C CA . ALA A 1 188 ? 5.387 7.091 -7.557 1.00 97.19 188 ALA A CA 1
ATOM 1422 C C . ALA A 1 188 ? 6.888 7.394 -7.558 1.00 97.19 188 ALA A C 1
ATOM 1424 O O . ALA A 1 188 ? 7.303 8.557 -7.516 1.00 97.19 188 ALA A O 1
ATOM 1425 N N . SER A 1 189 ? 7.693 6.338 -7.601 1.00 96.06 189 SER A N 1
ATOM 1426 C CA . SER A 1 189 ? 9.142 6.461 -7.601 1.00 96.06 189 SER A CA 1
ATOM 1427 C C . SER A 1 189 ? 9.629 7.154 -8.871 1.00 96.06 189 SER A C 1
ATOM 1429 O O . SER A 1 189 ? 9.023 7.021 -9.940 1.00 96.06 189 SER A O 1
ATOM 1431 N N . ARG A 1 190 ? 10.692 7.943 -8.712 1.00 94.56 190 ARG A N 1
ATOM 1432 C CA . ARG A 1 190 ? 11.342 8.694 -9.784 1.00 94.56 190 ARG A CA 1
ATOM 1433 C C . ARG A 1 190 ? 12.791 9.001 -9.444 1.00 94.56 190 ARG A C 1
ATOM 1435 O O . ARG A 1 190 ? 13.148 9.096 -8.265 1.00 94.56 190 ARG A O 1
ATOM 1442 N N . HIS A 1 191 ? 13.601 9.295 -10.455 1.00 92.38 191 HIS A N 1
ATOM 1443 C CA . HIS A 1 191 ? 14.970 9.766 -10.241 1.00 92.38 191 HIS A CA 1
ATOM 1444 C C . HIS A 1 191 ? 14.966 11.228 -9.765 1.00 92.38 191 HIS A C 1
ATOM 1446 O O . HIS A 1 191 ? 14.684 12.162 -10.521 1.00 92.38 191 HIS A O 1
ATOM 1452 N N . GLU A 1 192 ? 15.289 11.457 -8.487 1.00 87.50 192 GLU A N 1
ATOM 1453 C CA . GLU A 1 192 ? 15.228 12.802 -7.888 1.00 87.50 192 GLU A CA 1
ATOM 1454 C C . GLU A 1 192 ? 16.323 13.756 -8.423 1.00 87.50 192 GLU A C 1
ATOM 1456 O O . GLU A 1 192 ? 16.074 14.953 -8.626 1.00 87.50 192 GLU A O 1
ATOM 1461 N N . HIS A 1 193 ? 17.537 13.255 -8.678 1.00 91.19 193 HIS A N 1
ATOM 1462 C CA . HIS A 1 193 ? 18.707 14.086 -8.989 1.00 91.19 193 HIS A CA 1
ATOM 1463 C C . HIS A 1 193 ? 19.745 13.391 -9.889 1.00 91.19 193 HIS A C 1
ATOM 1465 O O . HIS A 1 193 ? 19.669 12.195 -10.167 1.00 91.19 193 HIS A O 1
ATOM 1471 N N . GLY A 1 194 ? 20.717 14.177 -10.364 1.00 91.94 194 GLY A N 1
ATOM 1472 C CA . GLY A 1 194 ? 21.881 13.697 -11.112 1.00 91.94 194 GLY A CA 1
ATOM 1473 C C . GLY A 1 194 ? 21.613 13.320 -12.572 1.00 91.94 194 GLY A C 1
ATOM 1474 O O . GLY A 1 194 ? 20.581 13.659 -13.157 1.00 91.94 194 GLY A O 1
ATOM 1475 N N . LE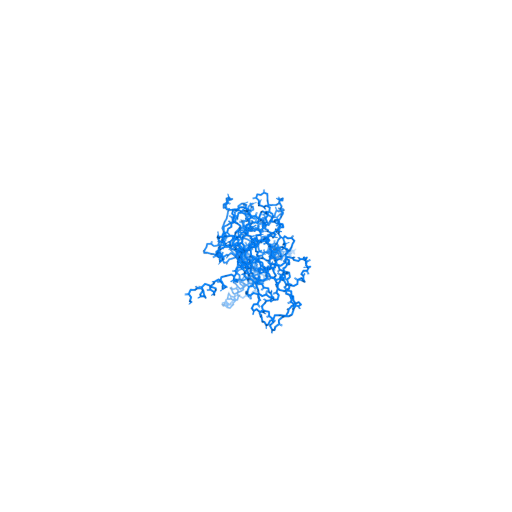U A 1 195 ? 22.580 12.608 -13.159 1.00 89.62 195 LEU A N 1
ATOM 1476 C CA . LEU A 1 195 ? 22.531 12.153 -14.551 1.00 89.62 195 LEU A CA 1
ATOM 1477 C C . LEU A 1 195 ? 21.356 11.192 -14.796 1.00 89.62 195 LEU A C 1
ATOM 1479 O O . LEU A 1 195 ? 20.715 11.276 -15.840 1.00 89.62 195 LEU A O 1
ATOM 1483 N N . GLY A 1 196 ? 21.017 10.347 -13.814 1.00 87.19 196 GLY A N 1
ATOM 1484 C CA . GLY A 1 196 ? 19.909 9.394 -13.928 1.00 87.19 196 GLY A CA 1
ATOM 1485 C C . GLY A 1 196 ? 18.571 10.067 -14.229 1.00 87.19 196 GLY A C 1
ATOM 1486 O O . GLY A 1 196 ? 17.865 9.645 -15.138 1.00 87.19 196 GLY A O 1
ATOM 1487 N N . ARG A 1 197 ? 18.273 11.199 -13.575 1.00 92.06 197 ARG A N 1
ATOM 1488 C CA . ARG A 1 197 ? 17.076 12.007 -13.863 1.00 92.06 197 ARG A CA 1
ATOM 1489 C C . ARG A 1 197 ? 17.058 12.552 -15.285 1.00 92.06 197 ARG A C 1
ATOM 1491 O O . ARG A 1 197 ? 16.008 12.584 -15.921 1.00 92.06 197 ARG A O 1
ATOM 1498 N N . PHE A 1 198 ? 18.199 13.027 -15.781 1.00 91.50 198 PHE A N 1
ATOM 1499 C CA . PHE A 1 198 ? 18.296 13.527 -17.152 1.00 91.50 198 PHE A CA 1
ATOM 1500 C C . PHE A 1 198 ? 18.026 12.403 -18.160 1.00 91.50 198 PHE A C 1
ATOM 1502 O O . PHE A 1 198 ? 17.196 12.564 -19.055 1.00 91.50 198 PHE A O 1
ATOM 1509 N N . VAL A 1 199 ? 18.663 11.248 -17.963 1.00 88.69 199 VAL A N 1
ATOM 1510 C CA . VAL A 1 199 ? 18.517 10.076 -18.832 1.00 88.69 199 VAL A CA 1
ATOM 1511 C C . VAL A 1 199 ? 17.091 9.518 -18.785 1.00 88.69 199 VAL A C 1
ATOM 1513 O O . VAL A 1 199 ? 16.497 9.315 -19.841 1.00 88.69 199 VAL A O 1
ATOM 1516 N N . ALA A 1 200 ? 16.498 9.350 -17.599 1.00 88.75 200 ALA A N 1
ATOM 1517 C CA . ALA A 1 200 ? 15.126 8.863 -17.434 1.00 88.75 200 ALA A CA 1
ATOM 1518 C C . ALA A 1 200 ? 14.091 9.799 -18.084 1.00 88.75 200 ALA A C 1
ATOM 1520 O O . ALA A 1 200 ? 13.157 9.352 -18.751 1.00 88.75 200 ALA A O 1
ATOM 1521 N N . ARG A 1 201 ? 14.280 11.120 -17.980 1.00 90.31 201 ARG A N 1
ATOM 1522 C CA . ARG A 1 201 ? 13.440 12.102 -18.685 1.00 90.31 201 ARG A CA 1
ATOM 1523 C C . ARG A 1 201 ? 13.568 12.001 -20.196 1.00 90.31 201 ARG A C 1
ATOM 1525 O O . ARG A 1 201 ? 12.560 12.059 -20.895 1.00 90.31 201 ARG A O 1
ATOM 1532 N N . TRP A 1 202 ? 14.794 11.877 -20.694 1.00 89.69 202 TRP A N 1
ATOM 1533 C CA . TRP A 1 202 ? 15.058 11.885 -22.128 1.00 89.69 202 TRP A CA 1
ATOM 1534 C C . TRP A 1 202 ? 14.621 10.579 -22.804 1.00 89.69 202 TRP A C 1
ATOM 1536 O O . TRP A 1 202 ? 13.914 10.612 -23.810 1.00 89.69 202 TRP A O 1
ATOM 1546 N N . LEU A 1 203 ? 14.976 9.431 -22.222 1.00 86.06 203 LEU A N 1
ATOM 1547 C CA . LEU A 1 203 ? 14.683 8.107 -22.778 1.00 86.06 203 LEU A CA 1
ATOM 1548 C C . LEU A 1 203 ? 13.286 7.599 -22.407 1.00 86.06 203 LEU A C 1
ATOM 1550 O O . LEU A 1 203 ? 12.557 7.106 -23.270 1.00 86.06 203 LEU A O 1
ATOM 1554 N N . SER A 1 204 ? 12.900 7.735 -21.138 1.00 85.06 204 SER A N 1
ATOM 1555 C CA . SER A 1 204 ? 11.687 7.117 -20.578 1.00 85.06 204 SER A CA 1
ATOM 1556 C C . SER A 1 204 ? 10.522 8.098 -20.424 1.00 85.06 204 SER A C 1
ATOM 1558 O O . SER A 1 204 ? 9.445 7.698 -19.985 1.00 85.06 204 SER A O 1
ATOM 1560 N N . LYS A 1 205 ? 10.701 9.368 -20.825 1.00 89.94 205 LYS A N 1
ATOM 1561 C CA . LYS A 1 205 ? 9.707 10.451 -20.684 1.00 89.94 205 LYS A CA 1
ATOM 1562 C C . LYS A 1 205 ? 9.202 10.614 -19.249 1.00 89.94 205 LYS A C 1
ATOM 1564 O O . LYS A 1 205 ? 8.042 10.958 -19.032 1.00 89.94 205 LYS A O 1
ATOM 1569 N N . GLU A 1 206 ? 10.067 10.364 -18.269 1.00 90.44 206 GLU A N 1
ATOM 1570 C CA . GLU A 1 206 ? 9.706 10.526 -16.865 1.00 90.44 206 GLU A CA 1
ATOM 1571 C C . GLU A 1 206 ? 9.288 11.984 -16.577 1.00 90.44 206 GLU A C 1
ATOM 1573 O O . GLU A 1 206 ? 10.029 12.916 -16.904 1.00 90.44 206 GLU A O 1
ATOM 1578 N N . PRO A 1 207 ? 8.110 12.232 -15.982 1.00 91.38 207 PRO A N 1
ATOM 1579 C CA . PRO A 1 207 ? 7.646 13.588 -15.737 1.00 91.38 207 PRO A CA 1
ATOM 1580 C C . PRO A 1 207 ? 8.470 14.295 -14.659 1.00 91.38 207 PRO A C 1
ATOM 1582 O O . PRO A 1 207 ? 9.027 13.708 -13.734 1.00 91.38 207 PRO A O 1
ATOM 1585 N N . ALA A 1 208 ? 8.528 15.623 -14.763 1.00 91.50 208 ALA A N 1
ATOM 1586 C CA . ALA A 1 208 ? 9.370 16.423 -13.885 1.00 91.50 208 ALA A CA 1
ATOM 1587 C C . ALA A 1 208 ? 8.850 16.589 -12.449 1.00 91.50 208 ALA A C 1
ATOM 1589 O O . ALA A 1 208 ? 9.638 16.908 -11.551 1.00 91.50 208 ALA A O 1
ATOM 1590 N N . ARG A 1 209 ? 7.543 16.410 -12.286 1.00 92.88 209 ARG A N 1
ATOM 1591 C CA . ARG A 1 209 ? 6.746 16.670 -11.089 1.00 92.88 209 ARG A CA 1
ATOM 1592 C C . ARG A 1 209 ? 6.452 15.378 -10.341 1.00 92.88 209 ARG A C 1
ATOM 1594 O O . ARG A 1 209 ? 6.474 14.304 -10.940 1.00 92.88 209 ARG A O 1
ATOM 1601 N N . ASP A 1 210 ? 6.154 15.507 -9.056 1.00 95.31 210 ASP A N 1
ATOM 1602 C CA . ASP A 1 210 ? 5.681 14.385 -8.255 1.00 95.31 210 ASP A CA 1
ATOM 1603 C C . ASP A 1 210 ? 4.336 13.863 -8.777 1.00 95.31 210 ASP A C 1
ATOM 1605 O O . ASP A 1 210 ? 3.537 14.594 -9.378 1.00 95.31 210 ASP A O 1
ATOM 1609 N N . ARG A 1 211 ? 4.133 12.560 -8.589 1.00 96.75 211 ARG A N 1
ATOM 1610 C CA . ARG A 1 211 ? 2.953 11.817 -9.023 1.00 96.75 211 ARG A CA 1
ATOM 1611 C C . ARG A 1 211 ? 2.445 11.006 -7.845 1.00 96.75 211 ARG A C 1
ATOM 1613 O O . ARG A 1 211 ? 3.051 10.000 -7.485 1.00 96.75 211 ARG A O 1
ATOM 1620 N N . TYR A 1 212 ? 1.349 11.457 -7.261 1.00 97.94 212 TYR A N 1
ATOM 1621 C CA . TYR A 1 212 ? 0.668 10.770 -6.174 1.00 97.94 212 TYR A CA 1
ATOM 1622 C C . TYR A 1 212 ? -0.498 9.962 -6.726 1.00 97.94 212 TYR A C 1
ATOM 1624 O O . TYR A 1 212 ? -1.271 10.476 -7.534 1.00 97.94 212 TYR A O 1
ATOM 1632 N N . LEU A 1 213 ? -0.622 8.715 -6.287 1.00 97.88 213 LEU A N 1
ATOM 1633 C CA . LEU A 1 213 ? -1.706 7.805 -6.642 1.00 97.88 213 LEU A CA 1
ATOM 1634 C C . LEU A 1 213 ? -2.451 7.411 -5.371 1.00 97.88 213 LEU A C 1
ATOM 1636 O O . LEU A 1 213 ? -1.819 7.167 -4.347 1.00 97.88 213 LEU A O 1
ATOM 1640 N N . SER A 1 214 ? -3.775 7.315 -5.430 1.00 97.38 214 SER A N 1
ATOM 1641 C CA . SER A 1 214 ? -4.558 6.797 -4.302 1.00 97.38 214 SER A CA 1
ATOM 1642 C C . SER A 1 214 ? -4.363 5.283 -4.183 1.00 97.38 214 SER A C 1
ATOM 1644 O O . SER A 1 214 ? -4.468 4.589 -5.200 1.00 97.38 214 SER A O 1
ATOM 1646 N N . SER A 1 215 ? -4.099 4.756 -2.980 1.00 96.75 215 SER A N 1
ATOM 1647 C CA . SER A 1 215 ? -3.998 3.298 -2.782 1.00 96.75 215 SER A CA 1
ATOM 1648 C C . SER A 1 215 ? -5.309 2.547 -2.916 1.00 96.75 215 SER A C 1
ATOM 1650 O O . SER A 1 215 ? -5.252 1.368 -3.244 1.00 96.75 215 SER A O 1
ATOM 1652 N N . ALA A 1 216 ? -6.461 3.216 -2.820 1.00 95.19 216 ALA A N 1
ATOM 1653 C CA . ALA A 1 216 ? -7.765 2.601 -3.081 1.00 95.19 216 ALA A CA 1
ATOM 1654 C C . ALA A 1 216 ? -7.835 1.917 -4.463 1.00 95.19 216 ALA A C 1
ATOM 1656 O O . ALA A 1 216 ? -8.597 0.981 -4.674 1.00 95.19 216 ALA A O 1
ATOM 1657 N N . TYR A 1 217 ? -7.029 2.380 -5.425 1.00 96.31 217 TYR A N 1
ATOM 1658 C CA . TYR A 1 217 ? -6.959 1.834 -6.784 1.00 96.31 217 TYR A CA 1
ATOM 1659 C C . TYR A 1 217 ? -5.627 1.122 -7.059 1.00 96.31 217 TYR A C 1
ATOM 1661 O O . TYR A 1 217 ? -5.106 1.171 -8.181 1.00 96.31 217 TYR A O 1
ATOM 1669 N N . LEU A 1 218 ? -5.033 0.517 -6.027 1.00 95.88 218 LEU A N 1
ATOM 1670 C CA . LEU A 1 218 ? -3.782 -0.228 -6.102 1.00 95.88 218 LEU A CA 1
ATOM 1671 C C . LEU A 1 218 ? -3.911 -1.578 -5.383 1.00 95.88 218 LEU A C 1
ATOM 1673 O O . LEU A 1 218 ? -4.386 -1.654 -4.258 1.00 95.88 218 LEU A O 1
ATOM 1677 N N . ALA A 1 219 ? -3.441 -2.644 -6.025 1.00 94.94 219 ALA A N 1
ATOM 1678 C CA . ALA A 1 219 ? -3.292 -3.967 -5.430 1.00 94.94 219 ALA A CA 1
ATOM 1679 C C . ALA A 1 219 ? -1.806 -4.233 -5.124 1.00 94.94 219 ALA A C 1
ATOM 1681 O O . ALA A 1 219 ? -0.996 -4.228 -6.061 1.00 94.94 219 ALA A O 1
ATOM 1682 N N . PRO A 1 220 ? -1.415 -4.475 -3.860 1.00 94.69 220 PRO A N 1
ATOM 1683 C CA . PRO A 1 220 ? -0.017 -4.704 -3.490 1.00 94.69 220 PRO A CA 1
ATOM 1684 C C . PRO A 1 220 ? 0.596 -5.882 -4.262 1.00 94.69 220 PRO A C 1
ATOM 1686 O O . PRO A 1 220 ? -0.039 -6.918 -4.439 1.00 94.69 220 PRO A O 1
ATOM 1689 N N . GLN A 1 221 ? 1.842 -5.728 -4.721 1.00 95.31 221 GLN A N 1
ATOM 1690 C CA . GLN A 1 221 ? 2.657 -6.806 -5.312 1.00 95.31 221 GLN A CA 1
ATOM 1691 C C . GLN A 1 221 ? 3.761 -7.279 -4.356 1.00 95.31 221 GLN A C 1
ATOM 1693 O O . GLN A 1 221 ? 4.368 -8.326 -4.561 1.00 95.31 221 GLN A O 1
ATOM 1698 N N . ASN A 1 222 ? 4.048 -6.503 -3.313 1.00 93.81 222 ASN A N 1
ATOM 1699 C CA . ASN A 1 222 ? 4.956 -6.859 -2.232 1.00 93.81 222 ASN A CA 1
ATOM 1700 C C . ASN A 1 222 ? 4.423 -6.318 -0.885 1.00 93.81 222 ASN A C 1
ATOM 1702 O O . ASN A 1 222 ? 3.482 -5.525 -0.886 1.00 93.81 222 ASN A O 1
ATOM 1706 N N . PRO A 1 223 ? 4.980 -6.751 0.264 1.00 91.38 223 PRO A N 1
ATOM 1707 C CA . PRO A 1 223 ? 4.443 -6.388 1.576 1.00 91.38 223 PRO A CA 1
ATOM 1708 C C . PRO A 1 223 ? 4.461 -4.880 1.871 1.00 91.38 223 PRO A C 1
ATOM 1710 O O . PRO A 1 223 ? 5.462 -4.197 1.630 1.00 91.38 223 PRO A O 1
ATOM 1713 N N . ASP A 1 224 ? 3.390 -4.390 2.502 1.00 89.00 224 ASP A N 1
ATOM 1714 C CA . ASP A 1 224 ? 3.225 -2.985 2.913 1.00 89.00 224 ASP A CA 1
ATOM 1715 C C . ASP A 1 224 ? 4.270 -2.518 3.936 1.00 89.00 224 ASP A C 1
ATOM 1717 O O . ASP A 1 224 ? 4.521 -1.322 4.056 1.00 89.00 224 ASP A O 1
ATOM 1721 N N . SER A 1 225 ? 4.943 -3.437 4.639 1.00 88.44 225 SER A N 1
ATOM 1722 C CA . SER A 1 225 ? 6.022 -3.111 5.585 1.00 88.44 225 SER A CA 1
ATOM 1723 C C . SER A 1 225 ? 7.178 -2.329 4.947 1.00 88.44 225 SER A C 1
ATOM 1725 O O . SER A 1 225 ? 7.943 -1.667 5.648 1.00 88.44 225 SER A O 1
ATOM 1727 N N . ASN A 1 226 ? 7.317 -2.393 3.620 1.00 90.50 226 ASN A N 1
ATOM 1728 C CA . ASN A 1 226 ? 8.327 -1.640 2.881 1.00 90.50 226 ASN A CA 1
ATOM 1729 C C . ASN A 1 226 ? 7.898 -0.195 2.575 1.00 90.50 226 ASN A C 1
ATOM 1731 O O . ASN A 1 226 ? 8.737 0.633 2.211 1.00 90.50 226 ASN A O 1
ATOM 1735 N N . LEU A 1 227 ? 6.609 0.122 2.712 1.00 93.88 227 LEU A N 1
ATOM 1736 C CA . LEU A 1 227 ? 6.046 1.428 2.409 1.00 93.88 227 LEU A CA 1
ATOM 1737 C C . LEU A 1 227 ? 6.129 2.337 3.645 1.00 93.88 227 LEU A C 1
ATOM 1739 O O . LEU A 1 227 ? 5.517 2.087 4.680 1.00 93.88 227 LEU A O 1
ATOM 1743 N N . LYS A 1 228 ? 6.895 3.427 3.541 1.00 95.00 228 LYS A N 1
ATOM 1744 C CA . LYS A 1 228 ? 7.134 4.358 4.655 1.00 95.00 228 LYS A CA 1
ATOM 1745 C C . LYS A 1 228 ? 6.367 5.661 4.480 1.00 95.00 228 LYS A C 1
ATOM 1747 O O . LYS A 1 228 ? 6.247 6.176 3.366 1.00 95.00 228 LYS A O 1
ATOM 1752 N N . TYR A 1 229 ? 5.917 6.232 5.596 1.00 95.44 229 TYR A N 1
ATOM 1753 C CA . TYR A 1 229 ? 5.414 7.601 5.614 1.00 95.44 229 TYR A CA 1
ATOM 1754 C C . TYR A 1 229 ? 6.567 8.566 5.330 1.00 95.44 229 TYR A C 1
ATOM 1756 O O . TYR A 1 229 ? 7.601 8.516 5.997 1.00 95.44 229 TYR A O 1
ATOM 1764 N N . LEU A 1 230 ? 6.396 9.451 4.348 1.00 96.38 230 LEU A N 1
ATOM 1765 C CA . LEU A 1 230 ? 7.470 10.335 3.880 1.00 96.38 230 LEU A CA 1
ATOM 1766 C C . LEU A 1 230 ? 7.747 11.523 4.819 1.00 96.38 230 LEU A C 1
ATOM 1768 O O . LEU A 1 230 ? 8.744 12.228 4.652 1.00 96.38 230 LEU A O 1
ATOM 1772 N N . GLY A 1 231 ? 6.893 11.738 5.823 1.00 94.75 231 GLY A N 1
ATOM 1773 C CA . GLY A 1 231 ? 7.030 12.833 6.778 1.00 94.75 231 GLY A CA 1
ATOM 1774 C C . GLY A 1 231 ? 6.493 14.165 6.250 1.00 94.75 231 GLY A C 1
ATOM 1775 O O . GLY A 1 231 ? 6.414 14.404 5.045 1.00 94.75 231 GLY A O 1
ATOM 1776 N N . ALA A 1 232 ? 6.185 15.083 7.170 1.00 91.69 232 ALA A N 1
ATOM 1777 C CA . ALA A 1 232 ? 5.583 16.381 6.847 1.00 91.69 232 ALA A CA 1
ATOM 1778 C C . ALA A 1 232 ? 6.417 17.221 5.858 1.00 91.69 232 ALA A C 1
ATOM 1780 O O . ALA A 1 232 ? 5.865 17.939 5.033 1.00 91.69 232 ALA A O 1
ATOM 1781 N N . LYS A 1 233 ? 7.754 17.091 5.882 1.00 92.69 233 LYS A N 1
ATOM 1782 C CA . LYS A 1 233 ? 8.651 17.827 4.971 1.00 92.69 233 LYS A CA 1
ATOM 1783 C C . LYS A 1 233 ? 8.480 17.433 3.502 1.00 92.69 233 LYS A C 1
ATOM 1785 O O . LYS A 1 233 ? 8.618 18.285 2.634 1.00 92.69 233 LYS A O 1
ATOM 1790 N N . LYS A 1 234 ? 8.233 16.150 3.216 1.00 93.31 234 LYS A N 1
ATOM 1791 C CA . LYS A 1 234 ? 7.986 15.655 1.850 1.00 93.31 234 LYS A CA 1
ATOM 1792 C C . LYS A 1 234 ? 6.491 15.697 1.510 1.00 93.31 234 LYS A C 1
ATOM 1794 O O . LYS A 1 234 ? 6.142 15.858 0.349 1.00 93.31 234 LYS A O 1
ATOM 1799 N N . CYS A 1 235 ? 5.618 15.632 2.514 1.00 95.00 235 CYS A N 1
ATOM 1800 C CA . CYS A 1 235 ? 4.170 15.780 2.385 1.00 95.00 235 CYS A CA 1
ATOM 1801 C C . CYS A 1 235 ? 3.724 17.238 2.609 1.00 95.00 235 CYS A C 1
ATOM 1803 O O . CYS A 1 235 ? 2.844 17.483 3.425 1.00 95.00 235 CYS A O 1
ATOM 1805 N N . VAL A 1 236 ? 4.321 18.206 1.894 1.00 85.44 236 VAL A N 1
ATOM 1806 C CA . VAL A 1 236 ? 4.143 19.667 2.116 1.00 85.44 236 VAL A CA 1
ATOM 1807 C C . VAL A 1 236 ? 2.675 20.118 2.103 1.00 85.44 236 VAL A C 1
ATOM 1809 O O . VAL A 1 236 ? 2.325 21.124 2.711 1.00 85.44 236 VAL A O 1
ATOM 1812 N N . GLN A 1 237 ? 1.812 19.371 1.420 1.00 88.06 237 GLN A N 1
ATOM 1813 C CA . GLN A 1 237 ? 0.377 19.645 1.309 1.00 88.06 237 GLN A CA 1
ATOM 1814 C C . GLN A 1 237 ? -0.464 18.408 1.663 1.00 88.06 237 GLN A C 1
ATOM 1816 O O . GLN A 1 237 ? -1.617 18.297 1.261 1.00 88.06 237 GLN A O 1
ATOM 1821 N N . GLY A 1 238 ? 0.151 17.450 2.359 1.00 91.94 238 GLY A N 1
ATOM 1822 C CA . GLY A 1 238 ? -0.540 16.310 2.937 1.00 91.94 238 GLY A CA 1
ATOM 1823 C C . GLY A 1 238 ? -1.128 16.653 4.296 1.00 91.94 238 GLY A C 1
ATOM 1824 O O . GLY A 1 238 ? -0.857 17.697 4.889 1.00 91.94 238 GLY A O 1
ATOM 1825 N N . GLN A 1 239 ? -1.933 15.734 4.793 1.00 94.06 239 GLN A N 1
ATOM 1826 C CA . GLN A 1 239 ? -2.507 15.798 6.121 1.00 94.06 239 GLN A CA 1
ATOM 1827 C C . GLN A 1 239 ? -1.545 15.164 7.141 1.00 94.06 239 GLN A C 1
ATOM 1829 O O . GLN A 1 239 ? -0.700 14.336 6.772 1.00 94.06 239 GLN A O 1
ATOM 1834 N N . PRO A 1 240 ? -1.621 15.555 8.424 1.00 93.12 240 PRO A N 1
ATOM 1835 C CA . PRO A 1 240 ? -0.863 14.892 9.477 1.00 93.12 240 PRO A CA 1
ATOM 1836 C C . PRO A 1 240 ? -1.277 13.421 9.611 1.00 93.12 240 PRO A C 1
ATOM 1838 O O . PRO A 1 240 ? -2.388 13.026 9.258 1.00 93.12 240 PRO A O 1
ATOM 1841 N N . LEU A 1 241 ? -0.368 12.605 10.145 1.00 93.81 241 LEU A N 1
ATOM 1842 C CA . LEU A 1 241 ? -0.712 11.239 10.524 1.00 93.81 241 LEU A CA 1
ATOM 1843 C C . LEU A 1 241 ? -1.768 11.252 11.637 1.00 93.81 241 LEU A C 1
ATOM 1845 O O . LEU A 1 241 ? -1.692 12.115 12.515 1.00 93.81 241 LEU A O 1
ATOM 1849 N N . PRO A 1 242 ? -2.679 10.266 11.656 1.00 93.81 242 PRO A N 1
ATOM 1850 C CA . PRO A 1 242 ? -3.571 10.069 12.782 1.00 93.81 242 PRO A CA 1
ATOM 1851 C C . PRO A 1 242 ? -2.794 9.912 14.086 1.00 93.81 242 PRO A C 1
ATOM 1853 O O . PRO A 1 242 ? -1.798 9.183 14.151 1.00 93.81 242 PRO A O 1
ATOM 1856 N N . GLU A 1 243 ? -3.269 10.586 15.123 1.00 95.06 243 GLU A N 1
ATOM 1857 C CA . GLU A 1 243 ? -2.699 10.474 16.458 1.00 95.06 243 GLU A CA 1
ATOM 1858 C C . GLU A 1 243 ? -3.258 9.260 17.208 1.00 95.06 243 GLU A C 1
ATOM 1860 O O . GLU A 1 243 ? -4.097 8.504 16.711 1.00 95.06 243 GLU A O 1
ATOM 1865 N N . LYS A 1 244 ? -2.770 9.053 18.434 1.00 96.38 244 LYS A N 1
ATOM 1866 C CA . LYS A 1 244 ? -3.216 7.953 19.280 1.00 96.38 244 LYS A CA 1
ATOM 1867 C C . LYS A 1 244 ? -4.716 8.047 19.562 1.00 96.38 244 LYS A C 1
ATOM 1869 O O . LYS A 1 244 ? -5.213 9.084 19.998 1.00 96.38 244 LYS A O 1
ATOM 1874 N N . ALA A 1 245 ? -5.417 6.934 19.373 1.00 96.00 245 ALA A N 1
ATOM 1875 C CA . ALA A 1 245 ? -6.827 6.840 19.695 1.00 96.00 245 ALA A CA 1
ATOM 1876 C C . ALA A 1 245 ? -7.083 6.983 21.202 1.00 96.00 245 ALA A C 1
ATOM 1878 O O . ALA A 1 245 ? -6.285 6.608 22.064 1.00 96.00 245 ALA A O 1
ATOM 1879 N N . THR A 1 246 ? -8.272 7.464 21.524 1.00 95.88 246 THR A N 1
ATOM 1880 C CA . THR A 1 246 ? -8.885 7.391 22.845 1.00 95.88 246 THR A CA 1
ATOM 1881 C C . THR A 1 246 ? -10.101 6.481 22.756 1.00 95.88 246 THR A C 1
ATOM 1883 O O . THR A 1 246 ? -10.736 6.381 21.708 1.00 95.88 246 THR A O 1
ATOM 1886 N N . LEU A 1 247 ? -10.391 5.768 23.844 1.00 94.31 247 LEU A N 1
ATOM 1887 C CA . LEU A 1 247 ? -11.524 4.856 23.932 1.00 94.31 247 LEU A CA 1
ATOM 1888 C C . LEU A 1 247 ? -12.240 5.090 25.258 1.00 94.31 247 LEU A C 1
ATOM 1890 O O . LEU A 1 247 ? -11.679 4.838 26.336 1.00 94.31 247 LEU A O 1
ATOM 1894 N N . THR A 1 248 ? -13.476 5.564 25.143 1.00 92.81 248 THR A N 1
ATOM 1895 C CA . THR A 1 248 ? -14.351 5.918 26.258 1.00 92.81 248 THR A CA 1
ATOM 1896 C C . THR A 1 248 ? -15.565 4.993 26.244 1.00 92.81 248 THR A C 1
ATOM 1898 O O . THR A 1 248 ? -16.375 5.062 25.315 1.00 92.81 248 THR A O 1
ATOM 1901 N N . PRO A 1 249 ? -15.702 4.099 27.237 1.00 88.75 249 PRO A N 1
ATOM 1902 C CA . PRO A 1 249 ? -16.907 3.302 27.391 1.00 88.75 249 PRO A CA 1
ATOM 1903 C C . PRO A 1 249 ? -18.027 4.124 28.034 1.00 88.75 249 PRO A C 1
ATOM 1905 O O . PRO A 1 249 ? -17.788 4.935 28.927 1.00 88.75 249 PRO A O 1
ATOM 1908 N N . ALA A 1 250 ? -19.255 3.850 27.620 1.00 82.81 250 ALA A N 1
ATOM 1909 C CA . ALA A 1 250 ? -20.482 4.321 28.234 1.00 82.81 250 ALA A CA 1
ATOM 1910 C C . ALA A 1 250 ? -21.470 3.153 28.345 1.00 82.81 250 ALA A C 1
ATOM 1912 O O . ALA A 1 250 ? -21.468 2.231 27.522 1.00 82.81 250 ALA A O 1
ATOM 1913 N N . ASP A 1 251 ? -22.327 3.185 29.364 1.00 77.88 251 ASP A N 1
ATOM 1914 C CA . ASP A 1 251 ? -23.450 2.251 29.417 1.00 77.88 251 ASP A CA 1
ATOM 1915 C C . ASP A 1 251 ? -24.376 2.558 28.236 1.00 77.88 251 ASP A C 1
ATOM 1917 O O . ASP A 1 251 ? -24.811 3.700 28.067 1.00 77.88 251 ASP A O 1
ATOM 1921 N N . ALA A 1 252 ? -24.679 1.554 27.410 1.00 74.81 252 ALA A N 1
ATOM 1922 C CA . ALA A 1 252 ? -25.662 1.743 26.355 1.00 74.81 252 ALA A CA 1
ATOM 1923 C C . ALA A 1 252 ? -27.029 1.975 27.008 1.00 74.81 252 ALA A C 1
ATOM 1925 O O . ALA A 1 252 ? -27.406 1.261 27.938 1.00 74.81 252 ALA A O 1
ATOM 1926 N N . THR A 1 253 ? -27.778 2.971 26.545 1.00 77.75 253 THR A N 1
ATOM 1927 C CA . THR A 1 253 ? -29.103 3.291 27.087 1.00 77.75 253 THR A CA 1
ATOM 1928 C C . THR A 1 253 ? -30.166 3.215 25.998 1.00 77.75 253 THR A C 1
ATOM 1930 O O . THR A 1 253 ? -29.922 3.475 24.822 1.00 77.75 253 THR A O 1
ATOM 1933 N N . THR A 1 254 ? -31.371 2.808 26.384 1.00 78.38 254 THR A N 1
ATOM 1934 C CA . THR A 1 254 ? -32.570 2.931 25.548 1.00 78.38 254 THR A CA 1
ATOM 1935 C C . THR A 1 254 ? -32.907 4.407 25.323 1.00 78.38 254 THR A C 1
ATOM 1937 O O . THR A 1 254 ? -32.464 5.272 26.076 1.00 78.38 254 THR A O 1
ATOM 1940 N N . LYS A 1 255 ? -33.809 4.706 24.376 1.00 79.81 255 LYS A N 1
ATOM 1941 C CA . LYS A 1 255 ? -34.351 6.069 24.190 1.00 79.81 255 LYS A CA 1
ATOM 1942 C C . LYS A 1 255 ? -34.981 6.666 25.462 1.00 79.81 255 LYS A C 1
ATOM 1944 O O . LYS A 1 255 ? -35.094 7.878 25.563 1.00 79.81 255 LYS A O 1
ATOM 1949 N N . SER A 1 256 ? -35.379 5.829 26.428 1.00 81.75 256 SER A N 1
ATOM 1950 C CA . SER A 1 256 ? -35.920 6.255 27.729 1.00 81.75 256 SER A CA 1
ATOM 1951 C C . SER A 1 256 ? -34.857 6.406 28.830 1.00 81.75 256 SER A C 1
ATOM 1953 O O . SER A 1 256 ? -35.204 6.564 29.996 1.00 81.75 256 SER A O 1
ATOM 1955 N N . GLY A 1 257 ? -33.565 6.309 28.495 1.00 84.06 257 GLY A N 1
ATOM 1956 C CA . GLY A 1 257 ? -32.453 6.434 29.444 1.00 84.06 257 GLY A CA 1
ATOM 1957 C C . GLY A 1 257 ? -32.192 5.188 30.298 1.00 84.06 257 GLY A C 1
ATOM 1958 O O . GLY A 1 257 ? -31.277 5.188 31.117 1.00 84.06 257 GLY A O 1
ATOM 1959 N N . LYS A 1 258 ? -32.952 4.097 30.119 1.00 82.31 258 LYS A N 1
ATOM 1960 C CA . LYS A 1 258 ? -32.702 2.840 30.846 1.00 82.31 258 LYS A CA 1
ATOM 1961 C C . LYS A 1 258 ? -31.482 2.113 30.272 1.00 82.31 258 LYS A C 1
ATOM 1963 O O . LYS A 1 258 ? -31.427 1.983 29.048 1.00 82.31 258 LYS A O 1
ATOM 1968 N N . PRO A 1 259 ? -30.562 1.589 31.101 1.00 79.06 259 PRO A N 1
ATOM 1969 C CA . PRO A 1 259 ? -29.395 0.855 30.624 1.00 79.06 259 PRO A CA 1
ATOM 1970 C C . PRO A 1 259 ? -29.805 -0.435 29.903 1.00 79.06 259 PRO A C 1
ATOM 1972 O O . PRO A 1 259 ? -30.603 -1.226 30.414 1.00 79.06 259 PRO A O 1
ATOM 1975 N N . LEU A 1 260 ? -29.244 -0.651 28.716 1.00 81.44 260 LEU A N 1
ATOM 1976 C CA . LEU A 1 260 ? -29.351 -1.887 27.955 1.00 81.44 260 LEU A CA 1
ATOM 1977 C C . LEU A 1 260 ? -28.441 -2.935 28.599 1.00 81.44 260 LEU A C 1
ATOM 1979 O O . LEU A 1 260 ? -27.225 -2.772 28.695 1.00 81.44 260 LEU A O 1
ATOM 1983 N N . ARG A 1 261 ? -29.035 -4.028 29.077 1.00 82.12 261 ARG A N 1
ATOM 1984 C CA . ARG A 1 261 ? -28.275 -5.109 29.711 1.00 82.12 261 ARG A CA 1
ATOM 1985 C C . ARG A 1 261 ? -27.474 -5.858 28.653 1.00 82.12 261 ARG A C 1
ATOM 1987 O O . ARG A 1 261 ? -28.034 -6.300 27.662 1.00 82.12 261 ARG A O 1
ATOM 1994 N N . GLY A 1 262 ? -26.182 -6.050 28.911 1.00 82.69 262 GLY A N 1
ATOM 1995 C CA . GLY A 1 262 ? -25.301 -6.815 28.028 1.00 82.69 262 GLY A CA 1
ATOM 1996 C C . GLY A 1 262 ? -24.754 -6.034 26.834 1.00 82.69 262 GLY A C 1
ATOM 1997 O O . GLY A 1 262 ? -23.954 -6.607 26.104 1.00 82.69 262 GLY A O 1
ATOM 1998 N N . ILE A 1 263 ? -25.097 -4.752 26.675 1.00 87.75 263 ILE A N 1
ATOM 1999 C CA . ILE A 1 263 ? -24.595 -3.906 25.586 1.00 87.75 263 ILE A CA 1
ATOM 2000 C C . ILE A 1 263 ? -23.753 -2.769 26.173 1.00 87.75 263 ILE A C 1
ATOM 2002 O O . ILE A 1 263 ? -24.207 -2.050 27.064 1.00 87.75 263 ILE A O 1
ATOM 2006 N N . ILE A 1 264 ? -22.529 -2.593 25.671 1.00 88.50 264 ILE A N 1
ATOM 2007 C CA . ILE A 1 264 ? -21.677 -1.433 25.972 1.00 88.50 264 ILE A CA 1
ATOM 2008 C C . ILE A 1 264 ? -21.658 -0.513 24.761 1.00 88.50 264 ILE A C 1
ATOM 2010 O O . ILE A 1 264 ? -21.451 -0.969 23.637 1.00 88.50 264 ILE A O 1
ATOM 2014 N N . GLN A 1 265 ? -21.801 0.789 24.995 1.00 91.12 265 GLN A N 1
ATOM 2015 C CA . GLN A 1 265 ? -21.512 1.788 23.982 1.00 91.12 265 GLN A CA 1
ATOM 2016 C C . GLN A 1 265 ? -20.048 2.211 24.097 1.00 91.12 265 GLN A C 1
ATOM 2018 O O . GLN A 1 265 ? -19.570 2.615 25.153 1.00 91.12 265 GLN A O 1
ATOM 2023 N N . LEU A 1 266 ? -19.316 2.101 23.002 1.00 92.81 266 LEU A N 1
ATOM 2024 C CA . LEU A 1 266 ? -17.918 2.482 22.903 1.00 92.81 266 LEU A CA 1
ATOM 2025 C C . LEU A 1 266 ? -17.828 3.729 22.035 1.00 92.81 266 LEU A C 1
ATOM 2027 O O . LEU A 1 266 ? -18.386 3.765 20.943 1.00 92.81 266 LEU A O 1
ATOM 2031 N N . THR A 1 267 ? -17.125 4.747 22.518 1.00 93.38 267 THR A N 1
ATOM 2032 C CA . THR A 1 267 ? -16.786 5.927 21.722 1.00 93.38 267 THR A CA 1
ATOM 2033 C C . THR A 1 267 ? -15.280 5.973 21.554 1.00 93.38 267 THR A C 1
ATOM 2035 O O . THR A 1 267 ? -14.552 6.095 22.541 1.00 93.38 267 THR A O 1
ATOM 2038 N N . ALA A 1 268 ? -14.821 5.846 20.314 1.00 94.81 268 ALA A N 1
ATOM 2039 C CA . ALA A 1 268 ? -13.421 5.973 19.957 1.00 94.81 268 ALA A CA 1
ATOM 2040 C C . ALA A 1 268 ? -13.184 7.292 19.219 1.00 94.81 268 ALA A C 1
ATOM 2042 O O . ALA A 1 268 ? -13.986 7.677 18.374 1.00 94.81 268 ALA A O 1
ATOM 2043 N N . GLN A 1 269 ? -12.096 7.989 19.539 1.00 95.19 269 GLN A N 1
ATOM 2044 C CA . GLN A 1 269 ? -11.730 9.258 18.904 1.00 95.19 269 GLN A CA 1
ATOM 2045 C C . GLN A 1 269 ? -10.234 9.296 18.644 1.00 95.19 269 GLN A C 1
ATOM 2047 O O . GLN A 1 269 ? -9.459 8.862 19.493 1.00 95.19 269 GLN A O 1
ATOM 2052 N N . ALA A 1 270 ? -9.822 9.846 17.510 1.00 94.75 270 ALA A N 1
ATOM 2053 C CA . ALA A 1 270 ? -8.417 10.042 17.182 1.00 94.75 270 ALA A CA 1
ATOM 2054 C C . ALA A 1 270 ? -8.275 11.318 16.339 1.00 94.75 270 ALA A C 1
ATOM 2056 O O . ALA A 1 270 ? -8.935 11.429 15.300 1.00 94.75 270 ALA A O 1
ATOM 2057 N N . PRO A 1 271 ? -7.441 12.287 16.755 1.00 93.88 271 PRO A N 1
ATOM 2058 C CA . PRO A 1 271 ? -7.122 13.436 15.920 1.00 93.88 271 PRO A CA 1
ATOM 2059 C C . PRO A 1 271 ? -6.618 12.994 14.544 1.00 93.88 271 PRO A C 1
ATOM 2061 O O . PRO A 1 271 ? -5.821 12.061 14.435 1.00 93.88 271 PRO A O 1
ATOM 2064 N N . HIS A 1 272 ? -7.099 13.673 13.500 1.00 92.00 272 HIS A N 1
ATOM 2065 C CA . HIS A 1 272 ? -6.702 13.463 12.101 1.00 92.00 272 HIS A CA 1
ATOM 2066 C C . HIS A 1 272 ? -7.015 12.077 11.511 1.00 92.00 272 HIS A C 1
ATOM 2068 O O . HIS A 1 272 ? -6.596 11.777 10.395 1.00 92.00 272 HIS A O 1
ATOM 2074 N N . ALA A 1 273 ? -7.761 11.229 12.220 1.00 92.69 273 ALA A N 1
ATOM 2075 C CA . ALA A 1 273 ? -8.219 9.956 11.685 1.00 92.69 273 ALA A CA 1
ATOM 2076 C C . ALA A 1 273 ? -9.468 10.141 10.814 1.00 92.69 273 ALA A C 1
ATOM 2078 O O . ALA A 1 273 ? -10.410 10.823 11.211 1.00 92.69 273 ALA A O 1
ATOM 2079 N N . PHE A 1 274 ? -9.498 9.471 9.660 1.00 91.19 274 PHE A N 1
ATOM 2080 C CA . PHE A 1 274 ? -10.702 9.362 8.824 1.00 91.19 274 PHE A CA 1
ATOM 2081 C C . PHE A 1 274 ? -11.475 8.086 9.090 1.00 91.19 274 PHE A C 1
ATOM 2083 O O . PHE A 1 274 ? -12.687 8.082 8.921 1.00 91.19 274 PHE A O 1
ATOM 2090 N N . ASN A 1 275 ? -10.795 7.028 9.532 1.00 92.00 275 ASN A N 1
ATOM 2091 C CA . ASN A 1 275 ? -11.426 5.799 9.983 1.00 92.00 275 ASN A CA 1
ATOM 2092 C C . ASN A 1 275 ? -10.832 5.391 11.327 1.00 92.00 275 ASN A C 1
ATOM 2094 O O . ASN A 1 275 ? -9.634 5.572 11.571 1.00 92.00 275 ASN A O 1
ATOM 2098 N N . ILE A 1 276 ? -11.663 4.809 12.185 1.00 93.81 276 ILE A N 1
ATOM 2099 C CA . ILE A 1 276 ? -11.213 4.178 13.425 1.00 93.81 276 ILE A CA 1
ATOM 2100 C C . ILE A 1 276 ? -11.768 2.760 13.458 1.00 93.81 276 ILE A C 1
ATOM 2102 O O . ILE A 1 276 ? -12.978 2.544 13.369 1.00 93.81 276 ILE A O 1
ATOM 2106 N N . GLY A 1 277 ? -10.854 1.806 13.586 1.00 93.69 277 GLY A N 1
ATOM 2107 C CA . GLY A 1 277 ? -11.147 0.402 13.797 1.00 93.69 277 GLY A CA 1
ATOM 2108 C C . GLY A 1 277 ? -11.271 0.086 15.280 1.00 93.69 277 GLY A C 1
ATOM 2109 O O . GLY A 1 277 ? -10.494 0.593 16.096 1.00 93.69 277 GLY A O 1
ATOM 2110 N N . ILE A 1 278 ? -12.229 -0.767 15.638 1.00 94.69 278 ILE A N 1
ATOM 2111 C CA . ILE A 1 278 ? -12.404 -1.278 16.997 1.00 94.69 278 ILE A CA 1
ATOM 2112 C C . ILE A 1 278 ? -12.470 -2.803 16.943 1.00 94.69 278 ILE A C 1
ATOM 2114 O O . ILE A 1 278 ? -13.298 -3.383 16.244 1.00 94.69 278 ILE A O 1
ATOM 2118 N N . ALA A 1 279 ? -11.616 -3.460 17.720 1.00 94.94 279 ALA A N 1
ATOM 2119 C CA . ALA A 1 279 ? -11.588 -4.910 17.858 1.00 94.94 279 ALA A CA 1
ATOM 2120 C C . ALA A 1 279 ? -11.464 -5.308 19.330 1.00 94.94 279 ALA A C 1
ATOM 2122 O O . ALA A 1 279 ? -11.065 -4.512 20.174 1.00 94.94 279 ALA A O 1
ATOM 2123 N N . LEU A 1 280 ? -11.812 -6.544 19.657 1.00 94.50 280 LEU A N 1
ATOM 2124 C CA . LEU A 1 280 ? -11.682 -7.116 20.989 1.00 94.50 280 LEU A CA 1
ATOM 2125 C C . LEU A 1 280 ? -10.961 -8.454 20.940 1.00 94.50 280 LEU A C 1
ATOM 2127 O O . LEU A 1 280 ? -11.054 -9.175 19.950 1.00 94.50 280 LEU A O 1
ATOM 2131 N N . ALA A 1 281 ? -10.255 -8.773 22.020 1.00 93.69 281 ALA A N 1
ATOM 2132 C CA . ALA A 1 281 ? -9.687 -10.081 22.289 1.00 93.69 281 ALA A CA 1
ATOM 2133 C C . ALA A 1 281 ? -10.101 -10.555 23.686 1.00 93.69 281 ALA A C 1
ATOM 2135 O O . ALA A 1 281 ? -9.938 -9.823 24.664 1.00 93.69 281 ALA A O 1
ATOM 2136 N N . VAL A 1 282 ? -10.608 -11.778 23.786 1.00 91.12 282 VAL A N 1
ATOM 2137 C CA . VAL A 1 282 ? -10.698 -12.525 25.042 1.00 91.12 282 VAL A CA 1
ATOM 2138 C C . VAL A 1 282 ? -9.279 -12.935 25.442 1.00 91.12 282 VAL A C 1
ATOM 2140 O O . VAL A 1 282 ? -8.476 -13.302 24.582 1.00 91.12 282 VAL A O 1
ATOM 2143 N N . ASP A 1 283 ? -8.941 -12.791 26.721 1.00 84.19 283 ASP A N 1
ATOM 2144 C CA . ASP A 1 283 ? -7.610 -13.130 27.238 1.00 84.19 283 ASP A CA 1
ATOM 2145 C C . ASP A 1 283 ? -7.314 -14.624 26.967 1.00 84.19 283 ASP A C 1
ATOM 2147 O O . ASP A 1 283 ? -8.177 -15.454 27.243 1.00 84.19 283 ASP A O 1
ATOM 2151 N N . PRO A 1 284 ? -6.157 -15.001 26.387 1.00 74.25 284 PRO A N 1
ATOM 2152 C CA . PRO A 1 284 ? -5.851 -16.390 26.019 1.00 74.25 284 PRO A CA 1
ATOM 2153 C C . PRO A 1 284 ? -5.829 -17.364 27.201 1.00 74.25 284 PRO A C 1
ATOM 2155 O O . PRO A 1 284 ? -6.007 -18.560 26.992 1.00 74.25 284 PRO A O 1
ATOM 2158 N N . ASP A 1 285 ? -5.614 -16.858 28.417 1.00 75.94 285 ASP A N 1
ATOM 2159 C CA . ASP A 1 285 ? -5.661 -17.648 29.652 1.00 75.94 285 ASP A CA 1
ATOM 2160 C C . ASP A 1 285 ? -7.107 -18.076 30.010 1.00 75.94 285 ASP A C 1
ATOM 2162 O O . ASP A 1 285 ? -7.321 -18.851 30.942 1.00 75.94 285 ASP A O 1
ATOM 2166 N N . GLU A 1 286 ? -8.111 -17.574 29.283 1.00 75.62 286 GLU A N 1
ATOM 2167 C CA . GLU A 1 286 ? -9.531 -17.825 29.519 1.00 75.62 286 GLU A CA 1
ATOM 2168 C C . GLU A 1 286 ? -10.066 -18.897 28.565 1.00 75.62 286 GLU A C 1
ATOM 2170 O O . GLU A 1 286 ? -9.795 -18.917 27.363 1.00 75.62 286 GLU A O 1
ATOM 2175 N N . ALA A 1 287 ? -10.874 -19.799 29.110 1.00 62.12 287 ALA A N 1
ATOM 2176 C CA . ALA A 1 287 ? -11.304 -20.996 28.412 1.00 62.12 287 ALA A CA 1
ATOM 2177 C C . ALA A 1 287 ? -12.485 -20.691 27.451 1.00 62.12 287 ALA A C 1
ATOM 2179 O O . ALA A 1 287 ? -13.613 -20.432 27.888 1.00 62.12 287 ALA A O 1
ATOM 2180 N N . LEU A 1 288 ? -12.234 -20.747 26.138 1.00 76.31 288 LEU A N 1
ATOM 2181 C CA . LEU A 1 288 ? -13.253 -20.683 25.077 1.00 76.31 288 LEU A CA 1
ATOM 2182 C C . LEU A 1 288 ? -13.653 -22.094 24.625 1.00 76.31 288 LEU A C 1
ATOM 2184 O O . LEU A 1 288 ? -12.773 -22.877 24.280 1.00 76.31 288 LEU A O 1
ATOM 2188 N N . ASP A 1 289 ? -14.959 -22.381 24.548 1.00 68.25 289 ASP A N 1
ATOM 2189 C CA . ASP A 1 289 ? -15.488 -23.662 24.035 1.00 68.25 289 ASP A CA 1
ATOM 2190 C C . ASP A 1 289 ? -15.102 -23.896 22.570 1.00 68.25 289 ASP A C 1
ATOM 2192 O O . ASP A 1 289 ? -14.834 -25.015 22.136 1.00 68.25 289 ASP A O 1
ATOM 2196 N N . SER A 1 290 ? -15.150 -22.824 21.780 1.00 63.16 290 SER A N 1
ATOM 2197 C CA . SER A 1 290 ? -14.893 -22.827 20.344 1.00 63.16 290 SER A CA 1
ATOM 2198 C C . SER A 1 290 ? -14.734 -21.392 19.824 1.00 63.16 290 SER A C 1
ATOM 2200 O O . SER A 1 290 ? -15.143 -20.425 20.470 1.00 63.16 290 SER A O 1
ATOM 2202 N N . GLY A 1 291 ? -14.163 -21.243 18.625 1.00 60.16 291 GLY A N 1
ATOM 2203 C CA . GLY A 1 291 ? -14.063 -19.961 17.917 1.00 60.16 291 GLY A CA 1
ATOM 2204 C C . GLY A 1 291 ? -12.773 -19.174 18.171 1.00 60.16 291 GLY A C 1
ATOM 2205 O O . GLY A 1 291 ? -11.835 -19.645 18.811 1.00 60.16 291 GLY A O 1
ATOM 2206 N N . THR A 1 292 ? -12.700 -17.965 17.606 1.00 65.50 292 THR A N 1
ATOM 2207 C CA . THR A 1 292 ? -11.556 -17.065 17.787 1.00 65.50 292 THR A CA 1
ATOM 2208 C C . THR A 1 292 ? -11.778 -16.159 18.990 1.00 65.50 292 THR A C 1
ATOM 2210 O O . THR A 1 292 ? -12.801 -15.482 19.099 1.00 65.50 292 THR A O 1
ATOM 2213 N N . ALA A 1 293 ? -10.765 -16.065 19.853 1.00 80.00 293 ALA A N 1
ATOM 2214 C CA . ALA A 1 293 ? -10.735 -15.096 20.946 1.00 80.00 293 ALA A CA 1
ATOM 2215 C C . ALA A 1 293 ? -10.799 -13.643 20.456 1.00 80.00 293 ALA A C 1
ATOM 2217 O O . ALA A 1 293 ? -11.049 -12.752 21.252 1.00 80.00 293 ALA A O 1
ATOM 2218 N N . ILE A 1 294 ? -10.573 -13.393 19.164 1.00 87.44 294 ILE A N 1
ATOM 2219 C CA . ILE A 1 294 ? -10.387 -12.067 18.579 1.00 87.44 294 ILE A CA 1
ATOM 2220 C C . ILE A 1 294 ? -11.535 -11.772 17.605 1.00 87.44 294 ILE A C 1
ATOM 2222 O O . ILE A 1 294 ? -11.845 -12.615 16.758 1.00 87.44 294 ILE A O 1
ATOM 2226 N N . ARG A 1 295 ? -12.175 -10.603 17.737 1.00 89.06 295 ARG A N 1
ATOM 2227 C CA . ARG A 1 295 ? -13.331 -10.167 16.932 1.00 89.06 295 ARG A CA 1
ATOM 2228 C C . ARG A 1 295 ? -13.291 -8.668 16.659 1.00 89.06 295 ARG A C 1
ATOM 2230 O O . ARG A 1 295 ? -12.878 -7.902 17.521 1.00 89.06 295 ARG A O 1
ATOM 2237 N N . GLN A 1 296 ? -13.777 -8.242 15.501 1.00 89.00 296 GLN A N 1
ATOM 2238 C CA . GLN A 1 296 ? -14.048 -6.829 15.248 1.00 89.00 296 GLN A CA 1
ATOM 2239 C C . GLN A 1 296 ? -15.383 -6.432 15.892 1.00 89.00 296 GLN A C 1
ATOM 2241 O O . GLN A 1 296 ? -16.307 -7.245 15.960 1.00 89.00 296 GLN A O 1
ATOM 2246 N N . ILE A 1 297 ? -15.489 -5.197 16.380 1.00 88.25 297 ILE A N 1
ATOM 2247 C CA . ILE A 1 297 ? -16.744 -4.652 16.901 1.00 88.25 297 ILE A CA 1
ATOM 2248 C C . ILE A 1 297 ? -17.437 -3.867 15.773 1.00 88.25 297 ILE A C 1
ATOM 2250 O O . ILE A 1 297 ? -16.827 -2.939 15.219 1.00 88.25 297 ILE A O 1
ATOM 2254 N N . PRO A 1 298 ? -18.700 -4.200 15.436 1.00 78.00 298 PRO A N 1
ATOM 2255 C CA . PRO A 1 298 ? -19.482 -3.449 14.461 1.00 78.00 298 PRO A CA 1
ATOM 2256 C C . PRO A 1 298 ? -19.595 -1.969 14.843 1.00 78.00 298 PRO A C 1
ATOM 2258 O O . PRO A 1 298 ? -19.774 -1.624 16.011 1.00 78.00 298 PRO A O 1
ATOM 2261 N N . GLY A 1 299 ? -19.499 -1.092 13.845 1.00 71.12 299 GLY A N 1
ATOM 2262 C CA . GLY A 1 299 ? -19.415 0.361 14.038 1.00 71.12 299 GLY A CA 1
ATOM 2263 C C . GLY A 1 299 ? -18.034 0.935 13.725 1.00 71.12 299 GLY A C 1
ATOM 2264 O O . GLY A 1 299 ? -17.905 2.147 13.639 1.00 71.12 299 GLY A O 1
ATOM 2265 N N . SER A 1 300 ? -17.029 0.087 13.485 1.00 65.62 300 SER A N 1
ATOM 2266 C CA . SER A 1 300 ? -15.760 0.489 12.862 1.00 65.62 300 SER A CA 1
ATOM 2267 C C . SER A 1 300 ? -16.009 1.088 11.471 1.00 65.62 300 SER A C 1
ATOM 2269 O O . SER A 1 300 ? -16.762 0.513 10.683 1.00 65.62 300 SER A O 1
ATOM 2271 N N . GLY A 1 301 ? -15.388 2.223 11.155 1.00 67.75 301 GLY A N 1
ATOM 2272 C CA . GLY A 1 301 ? -15.580 2.877 9.859 1.00 67.75 301 GLY A CA 1
ATOM 2273 C C . GLY A 1 301 ? -15.247 4.362 9.863 1.00 67.75 301 GLY A C 1
ATOM 2274 O O . GLY A 1 301 ? -14.489 4.836 10.716 1.00 67.75 301 GLY A O 1
ATOM 2275 N N . ALA A 1 302 ? -15.815 5.077 8.888 1.00 72.12 302 ALA A N 1
ATOM 2276 C CA . ALA A 1 302 ? -15.591 6.501 8.703 1.00 72.12 302 ALA A CA 1
ATOM 2277 C C . ALA A 1 302 ? -15.986 7.303 9.950 1.00 72.12 302 ALA A C 1
ATOM 2279 O O . ALA A 1 302 ? -17.062 7.137 10.531 1.00 72.12 302 ALA A O 1
ATOM 2280 N N . VAL A 1 303 ? -15.097 8.199 10.346 1.00 76.31 303 VAL A N 1
ATOM 2281 C CA . VAL A 1 303 ? -15.277 9.084 11.481 1.00 76.31 303 VAL A CA 1
ATOM 2282 C C . VAL A 1 303 ? -16.373 10.102 11.151 1.00 76.31 303 VAL A C 1
ATOM 2284 O O . VAL A 1 303 ? -16.305 10.811 10.148 1.00 76.31 303 VAL A O 1
ATOM 2287 N N . THR A 1 304 ? -17.408 10.160 11.990 1.00 65.75 304 THR A N 1
ATOM 2288 C CA . THR A 1 304 ? -18.540 11.087 11.809 1.00 65.75 304 THR A CA 1
ATOM 2289 C C . THR A 1 304 ? -18.251 12.449 12.457 1.00 65.75 304 THR A C 1
ATOM 2291 O O . THR A 1 304 ? -17.192 12.651 13.059 1.00 65.75 304 THR A O 1
ATOM 2294 N N . SER A 1 305 ? -19.168 13.415 12.316 1.00 55.34 305 SER A N 1
ATOM 2295 C CA . SER A 1 305 ? -19.039 14.768 12.881 1.00 55.34 305 SER A CA 1
ATOM 2296 C C . SER A 1 305 ? -18.550 14.737 14.336 1.00 55.34 305 SER A C 1
ATOM 2298 O O . SER A 1 305 ? -19.221 14.171 15.196 1.00 55.34 305 SER A O 1
ATOM 2300 N N . GLY A 1 306 ? -17.397 15.356 14.609 1.00 60.94 306 GLY A N 1
ATOM 2301 C CA . GLY A 1 306 ? -16.786 15.377 15.945 1.00 60.94 306 GLY A CA 1
ATOM 2302 C C . GLY A 1 306 ? -15.591 14.439 16.137 1.00 60.94 306 GLY A C 1
ATOM 2303 O O . GLY A 1 306 ? -15.185 14.208 17.271 1.00 60.94 306 GLY A O 1
ATOM 2304 N N . ASN A 1 307 ? -15.010 13.915 15.055 1.00 81.31 307 ASN A N 1
ATOM 2305 C CA . ASN A 1 307 ? -13.820 13.060 15.091 1.00 81.31 307 ASN A CA 1
ATOM 2306 C C . ASN A 1 307 ? -13.999 11.768 15.922 1.00 81.31 307 ASN A C 1
ATOM 2308 O O . ASN A 1 307 ? -13.039 11.252 16.502 1.00 81.31 307 ASN A O 1
ATOM 2312 N N . ALA A 1 308 ? -15.236 11.257 15.985 1.00 89.38 308 ALA A N 1
ATOM 2313 C CA . ALA A 1 308 ? -15.611 10.096 16.779 1.00 89.38 308 ALA A CA 1
ATOM 2314 C C . ALA A 1 308 ? -16.260 8.973 15.958 1.00 89.38 308 ALA A C 1
ATOM 2316 O O . ALA A 1 308 ? -17.027 9.207 15.018 1.00 89.38 308 ALA A O 1
ATOM 2317 N N . VAL A 1 309 ? -15.991 7.743 16.390 1.00 90.25 309 VAL A N 1
ATOM 2318 C CA . VAL A 1 309 ? -16.696 6.525 15.998 1.00 90.25 309 VAL A CA 1
ATOM 2319 C C . VAL A 1 309 ? -17.431 5.980 17.218 1.00 90.25 309 VAL A C 1
ATOM 2321 O O . VAL A 1 309 ? -16.840 5.804 18.286 1.00 90.25 309 VAL A O 1
ATOM 2324 N N . HIS A 1 310 ? -18.724 5.708 17.052 1.00 90.19 310 HIS A N 1
ATOM 2325 C CA . HIS A 1 310 ? -19.554 5.086 18.076 1.00 90.19 310 HIS A CA 1
ATOM 2326 C C . HIS A 1 310 ? -19.863 3.647 17.674 1.00 90.19 310 HIS A C 1
ATOM 2328 O O . HIS A 1 310 ? -20.434 3.403 16.615 1.00 90.19 310 HIS A O 1
ATOM 2334 N N . ALA A 1 311 ? -19.523 2.703 18.543 1.00 90.25 311 ALA A N 1
ATOM 2335 C CA . ALA A 1 311 ? -19.802 1.289 18.357 1.00 90.25 311 ALA A CA 1
ATOM 2336 C C . ALA A 1 311 ? -20.657 0.762 19.508 1.00 90.25 311 ALA A C 1
ATOM 2338 O O . ALA A 1 311 ? -20.544 1.217 20.649 1.00 90.25 311 ALA A O 1
ATOM 2339 N N . GLN A 1 312 ? -21.508 -0.214 19.213 1.00 90.31 312 GLN A N 1
ATOM 2340 C CA . GLN A 1 312 ? -22.232 -0.966 20.229 1.00 90.31 312 GLN A CA 1
ATOM 2341 C C . GLN A 1 312 ? -21.669 -2.377 20.269 1.00 90.31 312 GLN A C 1
ATOM 2343 O O . GLN A 1 312 ? -21.618 -3.071 19.257 1.00 90.31 312 GLN A O 1
ATOM 2348 N N . TRP A 1 313 ? -21.234 -2.794 21.450 1.00 91.25 313 TRP A N 1
ATOM 2349 C CA . TRP A 1 313 ? -20.732 -4.135 21.677 1.00 91.25 313 TRP A CA 1
ATOM 2350 C C . TRP A 1 313 ? -21.741 -4.935 22.490 1.00 91.25 313 TRP A C 1
ATOM 2352 O O . TRP A 1 313 ? -21.953 -4.653 23.672 1.00 91.25 313 TRP A O 1
ATOM 2362 N N . ASP A 1 314 ? -22.328 -5.953 21.863 1.00 89.69 314 ASP A N 1
ATOM 2363 C CA . ASP A 1 314 ? -23.133 -6.956 22.550 1.00 89.69 314 ASP A CA 1
ATOM 2364 C C . ASP A 1 314 ? -22.236 -8.041 23.171 1.00 89.69 314 ASP A C 1
ATOM 2366 O O . ASP A 1 314 ? -21.618 -8.872 22.500 1.00 89.69 314 ASP A O 1
ATOM 2370 N N . THR A 1 315 ? -22.161 -8.029 24.497 1.00 88.56 315 THR A N 1
ATOM 2371 C CA . THR A 1 315 ? -21.369 -8.978 25.286 1.00 88.56 315 THR A CA 1
ATOM 2372 C C . THR A 1 315 ? -21.996 -10.366 25.376 1.00 88.56 315 THR A C 1
ATOM 2374 O O . THR A 1 315 ? -21.312 -11.311 25.778 1.00 88.56 315 THR A O 1
ATOM 2377 N N . THR A 1 316 ? -23.273 -10.523 25.011 1.00 86.31 316 THR A N 1
ATOM 2378 C CA . THR A 1 316 ? -23.943 -11.830 25.018 1.00 86.31 316 THR A CA 1
ATOM 2379 C C . THR A 1 316 ? -23.331 -12.778 23.989 1.00 86.31 316 THR A C 1
ATOM 2381 O O . THR A 1 316 ? -23.156 -13.958 24.292 1.00 86.31 316 THR A O 1
ATOM 2384 N N . ILE A 1 317 ? -22.877 -12.242 22.849 1.00 85.94 317 ILE A N 1
ATOM 2385 C CA . ILE A 1 317 ? -22.180 -12.992 21.798 1.00 85.94 317 ILE A CA 1
ATOM 2386 C C . ILE A 1 317 ? -20.906 -13.627 22.356 1.00 85.94 317 ILE A C 1
ATOM 2388 O O . ILE A 1 317 ? -20.712 -14.833 22.234 1.00 85.94 317 ILE A O 1
ATOM 2392 N N . VAL A 1 318 ? -20.059 -12.839 23.029 1.00 86.56 318 VAL A N 1
ATOM 2393 C CA . VAL A 1 318 ? -18.831 -13.365 23.649 1.00 86.56 318 VAL A CA 1
ATOM 2394 C C . VAL A 1 318 ? -19.181 -14.369 24.743 1.00 86.56 318 VAL A C 1
ATOM 2396 O O . VAL A 1 318 ? -18.585 -15.436 24.796 1.00 86.56 318 VAL A O 1
ATOM 2399 N N . ARG A 1 319 ? -20.188 -14.076 25.579 1.00 87.00 319 ARG A N 1
ATOM 2400 C CA . ARG A 1 319 ? -20.609 -14.971 26.666 1.00 87.00 319 ARG A CA 1
ATOM 2401 C C . ARG A 1 319 ? -21.040 -16.352 26.167 1.00 87.00 319 ARG A C 1
ATOM 2403 O O . ARG A 1 319 ? -20.756 -17.323 26.857 1.00 87.00 319 ARG A O 1
ATOM 2410 N N . SER A 1 320 ? -21.702 -16.433 25.012 1.00 84.94 320 SER A N 1
ATOM 2411 C CA . SER A 1 320 ? -22.168 -17.699 24.424 1.00 84.94 320 SER A CA 1
ATOM 2412 C C . SER A 1 320 ? -21.043 -18.653 23.995 1.00 84.94 320 SER A C 1
ATOM 2414 O O . SER A 1 320 ? -21.312 -19.819 23.742 1.00 84.94 320 SER A O 1
ATOM 2416 N N . GLN A 1 321 ? -19.797 -18.169 23.926 1.00 85.62 321 GLN A N 1
ATOM 2417 C CA . GLN A 1 321 ? -18.617 -18.932 23.488 1.00 85.62 321 GLN A CA 1
ATOM 2418 C C . GLN A 1 321 ? -17.680 -19.313 24.637 1.00 85.62 321 GLN A C 1
ATOM 2420 O O . GLN A 1 321 ? -16.657 -19.961 24.416 1.00 85.62 321 GLN A O 1
ATOM 2425 N N . LEU A 1 322 ? -17.983 -18.859 25.853 1.00 86.50 322 LEU A N 1
ATOM 2426 C CA . LEU A 1 322 ? -17.183 -19.171 27.030 1.00 86.50 322 LEU A CA 1
ATOM 2427 C C . LEU A 1 322 ? -17.629 -20.521 27.601 1.00 86.50 322 LEU A C 1
ATOM 2429 O O . LEU A 1 322 ? -18.829 -20.694 27.822 1.00 86.50 322 LEU A O 1
ATOM 2433 N N . HIS A 1 323 ? -16.668 -21.381 27.960 1.00 84.00 323 HIS A N 1
ATOM 2434 C CA . HIS A 1 323 ? -16.916 -22.675 28.612 1.00 84.00 323 HIS A CA 1
ATOM 2435 C C . HIS A 1 323 ? -17.913 -22.558 29.770 1.00 84.00 323 HIS A C 1
ATOM 2437 O O . HIS A 1 323 ? -17.657 -21.840 30.734 1.00 84.00 323 HIS A O 1
ATOM 2443 N N . ALA A 1 324 ? -19.037 -23.275 29.710 1.00 79.00 324 ALA A N 1
ATOM 2444 C CA . ALA A 1 324 ? -19.985 -23.390 30.820 1.00 79.00 324 ALA A CA 1
ATOM 2445 C C . ALA A 1 324 ? -19.784 -24.710 31.595 1.00 79.00 324 ALA A C 1
ATOM 2447 O O . ALA A 1 324 ? -19.566 -25.745 30.968 1.00 79.00 324 ALA A O 1
ATOM 2448 N N . PRO A 1 325 ? -19.930 -24.731 32.939 1.00 80.44 325 PRO A N 1
ATOM 2449 C CA . PRO A 1 325 ? -20.208 -23.614 33.849 1.00 80.44 325 PRO A CA 1
ATOM 2450 C C . PRO A 1 325 ? -18.948 -22.815 34.231 1.00 80.44 325 PRO A C 1
ATOM 2452 O O . PRO A 1 325 ? -17.870 -23.375 34.400 1.00 80.44 325 PRO A O 1
ATOM 2455 N N . ARG A 1 326 ? -19.098 -21.501 34.459 1.00 82.12 326 ARG A N 1
ATOM 2456 C CA . ARG A 1 326 ? -17.995 -20.628 34.910 1.00 82.12 326 ARG A CA 1
ATOM 2457 C C . ARG A 1 326 ? -18.111 -20.273 36.379 1.00 82.12 326 ARG A C 1
ATOM 2459 O O . ARG A 1 326 ? -19.173 -19.849 36.832 1.00 82.12 326 ARG A O 1
ATOM 2466 N N . SER A 1 327 ? -16.991 -20.349 37.086 1.00 84.06 327 SER A N 1
ATOM 2467 C CA . SER A 1 327 ? -16.832 -19.823 38.446 1.00 84.06 327 SER A CA 1
ATOM 2468 C C . SER A 1 327 ? -16.141 -18.455 38.471 1.00 84.06 327 SER A C 1
ATOM 2470 O O . SER A 1 327 ? -16.320 -17.709 39.434 1.00 84.06 327 SER A O 1
ATOM 2472 N N . THR A 1 328 ? -15.407 -18.090 37.413 1.00 88.50 328 THR A N 1
ATOM 2473 C CA . THR A 1 328 ? -14.619 -16.853 37.338 1.00 88.50 328 THR A CA 1
ATOM 2474 C C . THR A 1 328 ? -15.117 -15.889 36.252 1.00 88.50 328 THR A C 1
ATOM 2476 O O . THR A 1 328 ? -15.622 -16.304 35.198 1.00 88.50 328 THR A O 1
ATOM 2479 N N . PRO A 1 329 ? -15.031 -14.569 36.497 1.00 89.94 329 PRO A N 1
ATOM 2480 C CA . PRO A 1 329 ? -15.224 -13.568 35.456 1.00 89.94 329 PRO A CA 1
ATOM 2481 C C . PRO A 1 329 ? -14.152 -13.688 34.366 1.00 89.94 329 PRO A C 1
ATOM 2483 O O . PRO A 1 329 ? -13.020 -14.022 34.686 1.00 89.94 329 PRO A O 1
ATOM 2486 N N . VAL A 1 330 ? -14.502 -13.362 33.119 1.00 90.62 330 VAL A N 1
ATOM 2487 C CA . VAL A 1 330 ? -13.588 -13.466 31.966 1.00 90.62 330 VAL A CA 1
ATOM 2488 C C . VAL A 1 330 ? -13.090 -12.091 31.554 1.00 90.62 330 VAL A C 1
ATOM 2490 O O . VAL A 1 330 ? -13.891 -11.166 31.382 1.00 90.62 330 VAL A O 1
ATOM 2493 N N . ALA A 1 331 ? -11.781 -11.943 31.376 1.00 91.31 331 ALA A N 1
ATOM 2494 C CA . ALA A 1 331 ? -11.196 -10.702 30.892 1.00 91.31 331 ALA A CA 1
ATOM 2495 C C . ALA A 1 331 ? -11.287 -10.558 29.361 1.00 91.31 331 ALA A C 1
ATOM 2497 O O . ALA A 1 331 ? -10.973 -11.469 28.598 1.00 91.31 331 ALA A O 1
ATOM 2498 N N . VAL A 1 332 ? -11.665 -9.363 28.907 1.00 92.94 332 VAL A N 1
ATOM 2499 C CA . VAL A 1 332 ? -11.693 -8.977 27.492 1.00 92.94 332 VAL A CA 1
ATOM 2500 C C . VAL A 1 332 ? -10.953 -7.663 27.317 1.00 92.94 332 VAL A C 1
ATOM 2502 O O . VAL A 1 332 ? -11.198 -6.698 28.037 1.00 92.94 332 VAL A O 1
ATOM 2505 N N . THR A 1 333 ? -10.057 -7.604 26.343 1.00 94.00 333 THR A N 1
ATOM 2506 C CA . THR A 1 333 ? -9.356 -6.381 25.961 1.00 94.00 333 THR A C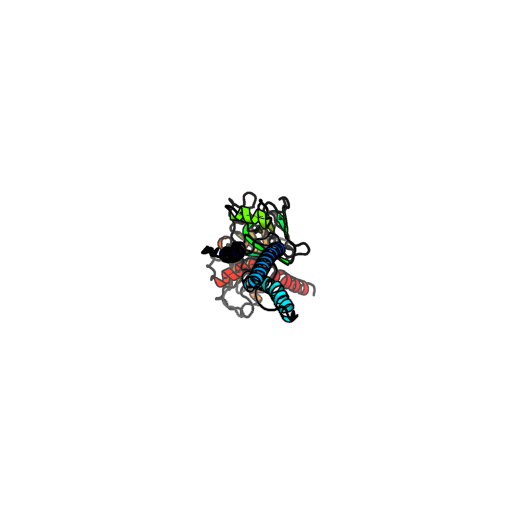A 1
ATOM 2507 C C . THR A 1 333 ? -9.949 -5.845 24.673 1.00 94.00 333 THR A C 1
ATOM 2509 O O . THR A 1 333 ? -9.952 -6.534 23.662 1.00 94.00 333 THR A O 1
ATOM 2512 N N . VAL A 1 334 ? -10.431 -4.608 24.699 1.00 95.00 334 VAL A N 1
ATOM 2513 C CA . VAL A 1 334 ? -10.896 -3.872 23.523 1.00 95.00 334 VAL A CA 1
ATOM 2514 C C . VAL A 1 334 ? -9.788 -2.930 23.075 1.00 95.00 334 VAL A C 1
ATOM 2516 O O . VAL A 1 334 ? -9.232 -2.192 23.889 1.00 95.00 334 VAL A O 1
ATOM 2519 N N . LEU A 1 335 ? -9.476 -2.955 21.788 1.00 96.00 335 LEU A N 1
ATOM 2520 C CA . LEU A 1 335 ? -8.513 -2.107 21.109 1.00 96.00 335 LEU A CA 1
ATOM 2521 C C . LEU A 1 335 ? -9.259 -1.164 20.164 1.00 96.00 335 LEU A C 1
ATOM 2523 O O . LEU A 1 335 ? -10.121 -1.601 19.407 1.00 96.00 335 LEU A O 1
ATOM 2527 N N . ALA A 1 336 ? -8.905 0.118 20.196 1.00 95.94 336 ALA A N 1
ATOM 2528 C CA . ALA A 1 336 ? -9.299 1.088 19.182 1.00 95.94 336 ALA A CA 1
ATOM 2529 C C . ALA A 1 336 ? -8.047 1.686 18.541 1.00 95.94 336 ALA A C 1
ATOM 2531 O O . ALA A 1 336 ? -7.074 1.986 19.240 1.00 95.94 336 ALA A O 1
ATOM 2532 N N . VAL A 1 337 ? -8.059 1.844 17.221 1.00 96.62 337 VAL A N 1
ATOM 2533 C CA . VAL A 1 337 ? -6.893 2.307 16.465 1.00 96.62 337 VAL A CA 1
ATOM 2534 C C . VAL A 1 337 ? -7.329 3.054 15.202 1.00 96.62 337 VAL A C 1
ATOM 2536 O O . VAL A 1 337 ? -8.286 2.633 14.551 1.00 96.62 337 VAL A O 1
ATOM 2539 N N . PRO A 1 338 ? -6.679 4.174 14.843 1.00 95.38 338 PRO A N 1
ATOM 2540 C CA . PRO A 1 338 ? -6.947 4.819 13.568 1.00 95.38 338 PRO A CA 1
ATOM 2541 C C . PRO A 1 338 ? -6.453 3.951 12.406 1.00 95.38 338 PRO A C 1
ATOM 2543 O O . PRO A 1 338 ? -5.348 3.405 12.447 1.00 95.38 338 PRO A O 1
ATOM 2546 N N . CYS A 1 339 ? -7.259 3.875 11.353 1.00 94.69 339 CYS A N 1
ATOM 2547 C CA . CYS A 1 339 ? -6.972 3.106 10.148 1.00 94.69 339 CYS A CA 1
ATOM 2548 C C . CYS A 1 339 ? -6.825 4.051 8.954 1.00 94.69 339 CYS A C 1
ATOM 2550 O O . CYS A 1 339 ? -7.667 4.929 8.739 1.00 94.69 339 CYS A O 1
ATOM 2552 N N . LEU A 1 340 ? -5.753 3.879 8.181 1.00 93.50 340 LEU A N 1
ATOM 2553 C CA . LEU A 1 340 ? -5.501 4.695 6.991 1.00 93.50 340 LEU A CA 1
ATOM 2554 C C . LEU A 1 340 ? -6.233 4.168 5.752 1.00 93.50 340 LEU A C 1
ATOM 2556 O O . LEU A 1 340 ? -6.553 4.957 4.865 1.00 93.50 340 LEU A O 1
ATOM 2560 N N . ASP A 1 341 ? -6.494 2.864 5.728 1.00 90.12 341 ASP A N 1
ATOM 2561 C CA . ASP A 1 341 ? -7.099 2.088 4.650 1.00 90.12 341 ASP A CA 1
ATOM 2562 C C . ASP A 1 341 ? -7.614 0.739 5.222 1.00 90.12 341 ASP A C 1
ATOM 2564 O O . ASP A 1 341 ? -7.330 0.438 6.389 1.00 90.12 341 ASP A O 1
ATOM 2568 N N . PRO A 1 342 ? -8.381 -0.056 4.452 1.00 85.19 342 PRO A N 1
ATOM 2569 C CA . PRO A 1 342 ? -9.009 -1.277 4.960 1.00 85.19 342 PRO A CA 1
ATOM 2570 C C . PRO A 1 342 ? -8.130 -2.544 4.940 1.00 85.19 342 PRO A C 1
ATOM 2572 O O . PRO A 1 342 ? -8.597 -3.594 5.377 1.00 85.19 342 PRO A O 1
ATOM 2575 N N . LEU A 1 343 ? -6.906 -2.502 4.398 1.00 83.06 343 LEU A N 1
ATOM 2576 C CA . LEU A 1 343 ? -6.081 -3.703 4.175 1.00 83.06 343 LEU A CA 1
ATOM 2577 C C . LEU A 1 343 ? -4.747 -3.681 4.923 1.00 83.06 343 LEU A C 1
ATOM 2579 O O . LEU A 1 343 ? -4.169 -4.736 5.191 1.00 83.06 343 LEU A O 1
ATOM 2583 N N . THR A 1 344 ? -4.240 -2.504 5.273 1.00 85.88 344 THR A N 1
ATOM 2584 C CA . THR A 1 344 ? -2.955 -2.380 5.950 1.00 85.88 344 THR A CA 1
ATOM 2585 C C . THR A 1 344 ? -3.129 -2.443 7.465 1.00 85.88 344 THR A C 1
ATOM 2587 O O . THR A 1 344 ? -3.963 -1.726 8.028 1.00 85.88 344 THR A O 1
ATOM 2590 N N . PRO A 1 345 ? -2.308 -3.252 8.163 1.00 85.56 345 PRO A N 1
ATOM 2591 C CA . PRO A 1 345 ? -2.325 -3.299 9.614 1.00 85.56 345 PRO A CA 1
ATOM 2592 C C . PRO A 1 345 ? -2.138 -1.914 10.229 1.00 85.56 345 PRO A C 1
ATOM 2594 O O . PRO A 1 345 ? -1.258 -1.140 9.838 1.00 85.56 345 PRO A O 1
ATOM 2597 N N . ALA A 1 346 ? -2.957 -1.623 11.234 1.00 91.62 346 ALA A N 1
ATOM 2598 C CA . ALA A 1 346 ? -2.867 -0.373 11.957 1.00 91.62 346 ALA A CA 1
ATOM 2599 C C . ALA A 1 346 ? -1.529 -0.247 12.698 1.00 91.62 346 ALA A C 1
ATOM 2601 O O . ALA A 1 346 ? -0.923 -1.235 13.126 1.00 91.62 346 ALA A O 1
ATOM 2602 N N . ARG A 1 347 ? -1.085 0.989 12.925 1.00 93.38 347 ARG A N 1
ATOM 2603 C CA . ARG A 1 347 ? 0.127 1.228 13.706 1.00 93.38 347 ARG A CA 1
ATOM 2604 C C . ARG A 1 347 ? -0.123 0.961 15.190 1.00 93.38 347 ARG A C 1
ATOM 2606 O O . ARG A 1 347 ? -1.079 1.460 15.775 1.00 93.38 347 ARG A O 1
ATOM 2613 N N . SER A 1 348 ? 0.764 0.198 15.822 1.00 94.00 348 SER A N 1
ATOM 2614 C CA . SER A 1 348 ? 0.619 -0.170 17.235 1.00 94.00 348 SER A CA 1
ATOM 2615 C C . SER A 1 348 ? 0.759 1.020 18.189 1.00 94.00 348 SER A C 1
ATOM 2617 O O . SER A 1 348 ? 0.128 1.032 19.245 1.00 94.00 348 SER A O 1
ATOM 2619 N N . ASP A 1 349 ? 1.546 2.036 17.824 1.00 94.75 349 ASP A N 1
ATOM 2620 C CA . ASP A 1 349 ? 1.799 3.224 18.645 1.00 94.75 349 ASP A CA 1
ATOM 2621 C C . ASP A 1 349 ? 0.608 4.193 18.704 1.00 94.75 349 ASP A C 1
ATOM 2623 O O . ASP A 1 349 ? 0.476 4.951 19.668 1.00 94.75 349 ASP A O 1
ATOM 2627 N N . THR A 1 350 ? -0.296 4.129 17.723 1.00 95.75 350 THR A N 1
ATOM 2628 C CA . THR A 1 350 ? -1.534 4.919 17.695 1.00 95.75 350 THR A CA 1
ATOM 2629 C C . THR A 1 350 ? -2.727 4.183 18.310 1.00 95.75 350 THR A C 1
ATOM 2631 O O . THR A 1 350 ? -3.805 4.762 18.460 1.00 95.75 350 THR A O 1
ATOM 2634 N N . ALA A 1 351 ? -2.556 2.924 18.713 1.00 96.44 351 ALA A N 1
ATOM 2635 C CA . ALA A 1 351 ? -3.618 2.141 19.319 1.00 96.44 351 ALA A CA 1
ATOM 2636 C C . ALA A 1 351 ? -3.815 2.471 20.804 1.00 96.44 351 ALA A C 1
ATOM 2638 O O . ALA A 1 351 ? -2.888 2.813 21.545 1.00 96.44 351 ALA A O 1
ATOM 2639 N N . THR A 1 352 ? -5.048 2.302 21.267 1.00 96.00 352 THR A N 1
ATOM 2640 C CA . THR A 1 352 ? -5.406 2.360 22.683 1.00 96.00 352 THR A CA 1
ATOM 2641 C C . THR A 1 352 ? -6.161 1.111 23.078 1.00 96.00 352 THR A C 1
ATOM 2643 O O . THR A 1 352 ? -6.905 0.548 22.277 1.00 96.00 352 THR A O 1
ATOM 2646 N N . THR A 1 353 ? -5.966 0.666 24.314 1.00 95.44 353 THR A N 1
ATOM 2647 C CA . THR A 1 353 ? -6.612 -0.534 24.837 1.00 95.44 353 THR A CA 1
ATOM 2648 C C . THR A 1 353 ? -7.356 -0.236 26.129 1.00 95.44 353 THR A C 1
ATOM 2650 O O . THR A 1 353 ? -6.925 0.558 26.971 1.00 95.44 353 THR A O 1
ATOM 2653 N N . ARG A 1 354 ? -8.505 -0.887 26.295 1.00 94.81 354 ARG A N 1
ATOM 2654 C CA . ARG A 1 354 ? -9.292 -0.905 27.527 1.00 94.81 354 ARG A CA 1
ATOM 2655 C C . ARG A 1 354 ? -9.625 -2.344 27.866 1.00 94.81 354 ARG A C 1
ATOM 2657 O O . ARG A 1 354 ? -10.061 -3.095 27.001 1.00 94.81 354 ARG A O 1
ATOM 2664 N N . ARG A 1 355 ? -9.423 -2.723 29.124 1.00 93.44 355 ARG A N 1
ATOM 2665 C CA . ARG A 1 355 ? -9.763 -4.056 29.611 1.00 93.44 355 ARG A CA 1
ATOM 2666 C C . ARG A 1 355 ? -11.098 -4.003 30.339 1.00 93.44 355 ARG A C 1
ATOM 2668 O O . ARG A 1 355 ? 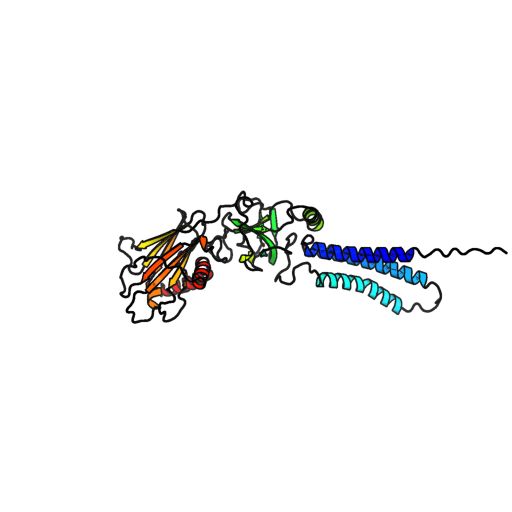-11.367 -3.065 31.087 1.00 93.44 355 ARG A O 1
ATOM 2675 N N . PHE A 1 356 ? -11.926 -5.004 30.098 1.00 92.12 356 PHE A N 1
ATOM 2676 C CA . PHE A 1 356 ? -13.232 -5.196 30.701 1.00 92.12 356 PHE A CA 1
ATOM 2677 C C . PHE A 1 356 ? -13.301 -6.595 31.285 1.00 92.12 356 PHE A C 1
ATOM 2679 O O . PHE A 1 356 ? -12.666 -7.522 30.787 1.00 92.12 356 PHE A O 1
ATOM 2686 N N . THR A 1 357 ? -14.123 -6.750 32.311 1.00 91.50 357 THR A N 1
ATOM 2687 C CA . THR A 1 357 ? -14.411 -8.058 32.887 1.00 91.50 357 THR A CA 1
ATOM 2688 C C . THR A 1 357 ? -15.863 -8.428 32.612 1.00 91.50 357 THR A C 1
ATOM 2690 O O . THR A 1 357 ? -16.775 -7.722 33.047 1.00 91.50 357 THR A O 1
ATOM 2693 N N . ILE A 1 358 ? -16.083 -9.537 31.899 1.00 89.75 358 ILE A N 1
ATOM 2694 C CA . ILE A 1 358 ? -17.404 -10.130 31.691 1.00 89.75 358 ILE A CA 1
ATOM 2695 C C . ILE A 1 358 ? -17.774 -10.918 32.955 1.00 89.75 358 ILE A C 1
ATOM 2697 O O . ILE A 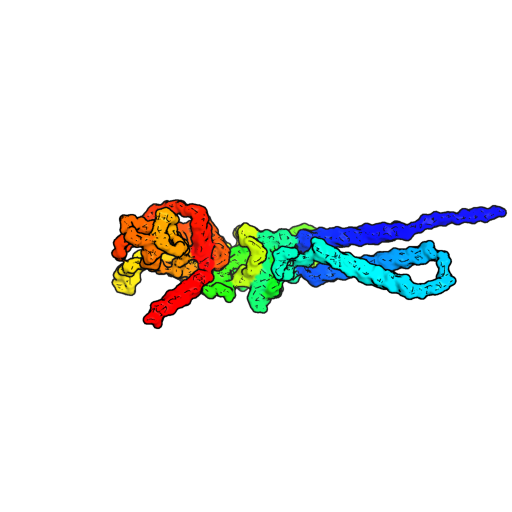1 358 ? -17.155 -11.950 33.244 1.00 89.75 358 ILE A O 1
ATOM 2701 N N . PRO A 1 359 ? -18.800 -10.484 33.706 1.00 89.56 359 PRO A N 1
ATOM 2702 C CA . PRO A 1 359 ? -19.191 -11.157 34.936 1.00 89.56 359 PRO A CA 1
ATOM 2703 C C . PRO A 1 359 ? -19.716 -12.575 34.677 1.00 89.56 359 PRO A C 1
ATOM 2705 O O . PRO A 1 359 ? -20.198 -12.911 33.586 1.00 89.56 359 PRO A O 1
ATOM 2708 N N . VAL A 1 360 ? -19.642 -13.415 35.713 1.00 87.75 360 VAL A N 1
ATOM 2709 C CA . VAL A 1 360 ? -20.204 -14.777 35.705 1.00 87.75 360 VAL A CA 1
ATOM 2710 C C . VAL A 1 360 ? -21.722 -14.721 35.531 1.00 87.75 360 VAL A C 1
ATOM 2712 O O . VAL A 1 360 ? -22.274 -15.396 34.665 1.00 87.75 360 VAL A O 1
ATOM 2715 N N . LYS A 1 361 ? -22.395 -13.873 36.320 1.00 85.50 361 LYS A N 1
ATOM 2716 C CA . LYS A 1 361 ? -23.855 -13.741 36.299 1.00 85.50 361 LYS A CA 1
ATOM 2717 C C . LYS A 1 361 ? -24.313 -12.845 35.138 1.00 85.50 361 LYS A C 1
ATOM 2719 O O . LYS A 1 361 ? -23.829 -11.714 35.018 1.00 85.50 361 LYS A O 1
ATOM 2724 N N . PRO A 1 362 ? -25.272 -13.298 34.310 1.00 80.94 362 PRO A N 1
ATOM 2725 C CA . PRO A 1 362 ? -25.880 -12.457 33.287 1.00 80.94 362 PRO A CA 1
ATOM 2726 C C . PRO A 1 362 ? -26.507 -11.188 33.876 1.00 80.94 362 PRO A C 1
ATOM 2728 O O . PRO A 1 362 ? -27.065 -11.203 34.969 1.00 80.94 362 PRO A O 1
ATOM 2731 N N . GLY A 1 363 ? -26.419 -10.076 33.144 1.00 75.81 363 GLY A N 1
ATOM 2732 C CA . GLY A 1 363 ? -27.042 -8.802 33.523 1.00 75.81 363 GLY A CA 1
ATOM 2733 C C . GLY A 1 363 ? -26.258 -7.932 34.512 1.00 75.81 363 GLY A C 1
ATOM 2734 O O . GLY A 1 363 ? -26.683 -6.808 34.767 1.00 75.81 363 GLY A O 1
ATOM 2735 N N . GLN A 1 364 ? -25.119 -8.395 35.037 1.00 81.12 364 GLN A N 1
ATOM 2736 C CA . GLN A 1 364 ? -24.202 -7.536 35.791 1.00 81.12 364 GLN A CA 1
ATOM 2737 C C . GLN A 1 364 ? -23.447 -6.574 34.858 1.00 81.12 364 GLN A C 1
ATOM 2739 O O . GLN A 1 364 ? -23.123 -6.922 33.719 1.00 81.12 364 GLN A O 1
ATOM 2744 N N . LYS A 1 365 ? -23.182 -5.358 35.352 1.00 80.12 365 LYS A N 1
ATOM 2745 C CA . LYS A 1 365 ? -22.454 -4.313 34.625 1.00 80.12 365 LYS A CA 1
ATOM 2746 C C . LYS A 1 365 ? -20.995 -4.726 34.418 1.00 80.12 365 LYS A C 1
ATOM 2748 O O . LYS A 1 365 ? -20.374 -5.292 35.316 1.00 80.12 365 LYS A O 1
ATOM 2753 N N . LEU A 1 366 ? -20.460 -4.434 33.237 1.00 82.50 366 LEU A N 1
ATOM 2754 C CA . LEU A 1 366 ? -19.048 -4.648 32.943 1.00 82.50 366 LEU A CA 1
ATOM 2755 C C . LEU A 1 366 ? -18.201 -3.629 33.695 1.00 82.50 366 LEU A C 1
ATOM 2757 O O . LEU A 1 366 ? -18.513 -2.438 33.721 1.00 82.50 366 LEU A O 1
ATOM 2761 N N . VAL A 1 367 ? -17.128 -4.113 34.308 1.00 80.88 367 VAL A N 1
ATOM 2762 C CA . VAL A 1 367 ? -16.222 -3.282 35.100 1.00 80.88 367 VAL A CA 1
ATOM 2763 C C . VAL A 1 367 ? -14.953 -3.054 34.280 1.00 80.88 367 VAL A C 1
ATOM 2765 O O . VAL A 1 367 ? -14.304 -4.038 33.907 1.00 80.88 367 VAL A O 1
ATOM 2768 N N . PRO A 1 368 ? -14.598 -1.795 33.960 1.00 86.00 368 PRO A N 1
ATOM 2769 C CA . PRO A 1 368 ? -13.288 -1.478 33.413 1.00 86.00 368 PRO A CA 1
ATOM 2770 C C . PRO A 1 368 ? -12.199 -1.898 34.402 1.00 86.00 368 PRO A C 1
ATOM 2772 O O . PRO A 1 368 ? -12.285 -1.592 35.590 1.00 86.00 368 PRO A O 1
ATOM 2775 N N . THR A 1 369 ? -11.174 -2.589 33.919 1.00 86.88 369 THR A N 1
ATOM 2776 C CA . THR A 1 369 ? -10.035 -3.033 34.729 1.00 86.88 369 THR A CA 1
ATOM 2777 C C . THR A 1 369 ? -8.728 -2.464 34.200 1.00 86.88 369 THR A C 1
ATOM 2779 O O . THR A 1 369 ? -8.658 -1.915 33.096 1.00 86.88 369 THR A O 1
ATOM 2782 N N . THR A 1 370 ? -7.674 -2.564 35.012 1.00 86.44 370 THR A N 1
ATOM 2783 C CA . THR A 1 370 ? -6.337 -2.109 34.630 1.00 86.44 370 THR A CA 1
ATOM 2784 C C . THR A 1 370 ? -5.893 -2.821 33.346 1.00 86.44 370 THR A C 1
ATOM 2786 O O . THR A 1 370 ? -5.903 -4.059 33.302 1.00 86.44 370 THR A O 1
ATOM 2789 N N . PRO A 1 371 ? -5.507 -2.073 32.295 1.00 84.25 371 PRO A N 1
ATOM 2790 C CA . PRO A 1 371 ? -4.977 -2.666 31.076 1.00 84.25 371 PRO A CA 1
ATOM 2791 C C . PRO A 1 371 ? -3.756 -3.537 31.386 1.00 84.25 371 PRO A C 1
ATOM 2793 O O . PRO A 1 371 ? -2.827 -3.096 32.061 1.00 84.25 371 PRO A O 1
ATOM 2796 N N . ARG A 1 372 ? -3.755 -4.772 30.880 1.00 86.62 372 ARG A N 1
ATOM 2797 C CA . ARG A 1 372 ? -2.574 -5.643 30.846 1.00 86.62 372 ARG A CA 1
ATOM 2798 C C . ARG A 1 372 ? -1.978 -5.547 29.438 1.00 86.62 372 ARG A C 1
ATOM 2800 O O . ARG A 1 372 ? -2.756 -5.545 28.481 1.00 86.62 372 ARG A O 1
ATOM 2807 N N . PRO A 1 373 ? -0.647 -5.459 29.278 1.00 87.06 373 PRO A N 1
ATOM 2808 C CA . PRO A 1 373 ? -0.030 -5.563 27.962 1.00 87.06 373 PRO A CA 1
ATOM 2809 C C . PRO A 1 373 ? -0.461 -6.863 27.280 1.00 87.06 373 PRO A C 1
ATOM 2811 O O . PRO A 1 373 ? -0.382 -7.935 27.879 1.00 87.06 373 PRO A O 1
ATOM 2814 N N . LEU A 1 374 ? -0.940 -6.757 26.044 1.00 86.88 374 LEU A N 1
ATOM 2815 C CA . LEU A 1 374 ? -1.270 -7.921 25.231 1.00 86.88 374 LEU A CA 1
ATOM 2816 C C . LEU A 1 374 ? 0.013 -8.584 24.729 1.00 86.88 374 LEU A C 1
ATOM 2818 O O . LEU A 1 374 ? 0.967 -7.889 24.375 1.00 86.88 374 LEU A O 1
ATOM 2822 N N . ALA A 1 375 ? 0.011 -9.917 24.653 1.00 89.06 375 ALA A N 1
ATOM 2823 C CA . ALA A 1 375 ? 1.059 -10.652 23.955 1.00 89.06 375 ALA A CA 1
ATOM 2824 C C . ALA A 1 375 ? 1.129 -10.200 22.488 1.00 89.06 375 ALA A C 1
ATOM 2826 O O . ALA A 1 375 ? 0.089 -9.980 21.859 1.00 89.06 375 ALA A O 1
ATOM 2827 N N . GLU A 1 376 ? 2.339 -10.084 21.936 1.00 90.62 376 GLU A N 1
ATOM 2828 C CA . GLU A 1 376 ? 2.527 -9.492 20.605 1.00 90.62 376 GLU A CA 1
ATOM 2829 C C . GLU A 1 376 ? 1.700 -10.136 19.487 1.00 90.62 376 GLU A C 1
ATOM 2831 O O . GLU A 1 376 ? 1.010 -9.401 18.779 1.00 90.62 376 GLU A O 1
ATOM 2836 N N . PRO A 1 377 ? 1.622 -11.477 19.377 1.00 89.69 377 PRO A N 1
ATOM 2837 C CA . PRO A 1 377 ? 0.826 -12.106 18.324 1.00 89.69 377 PRO A CA 1
ATOM 2838 C C . PRO A 1 377 ? -0.668 -11.753 18.393 1.00 89.69 377 PRO A C 1
ATOM 2840 O O . PRO A 1 377 ? -1.346 -11.683 17.370 1.00 89.69 377 PRO A O 1
ATOM 2843 N N . ILE A 1 378 ? -1.203 -11.524 19.597 1.00 90.12 378 ILE A N 1
ATOM 2844 C CA . ILE A 1 378 ? -2.604 -11.125 19.793 1.00 90.12 378 ILE A CA 1
ATOM 2845 C C . ILE A 1 378 ? -2.781 -9.656 19.421 1.00 90.12 378 ILE A C 1
ATOM 2847 O O . ILE A 1 378 ? -3.764 -9.300 18.772 1.00 90.12 378 ILE A O 1
ATOM 2851 N N . ARG A 1 379 ? -1.822 -8.806 19.803 1.00 92.50 379 ARG A N 1
ATOM 2852 C CA . ARG A 1 379 ? -1.846 -7.381 19.475 1.00 92.50 379 ARG A CA 1
ATOM 2853 C C . ARG A 1 379 ? -1.789 -7.156 17.965 1.00 92.50 379 ARG A C 1
ATOM 2855 O O . ARG A 1 379 ? -2.605 -6.401 17.453 1.00 92.50 379 ARG A O 1
ATOM 2862 N N . GLU A 1 380 ? -0.889 -7.830 17.255 1.00 91.88 380 GLU A N 1
ATOM 2863 C CA . GLU A 1 380 ? -0.778 -7.737 15.792 1.00 91.88 380 GLU A CA 1
ATOM 2864 C C . GLU A 1 380 ? -2.064 -8.192 15.093 1.00 91.88 380 GLU A C 1
ATOM 2866 O O . GLU A 1 380 ? -2.569 -7.496 14.211 1.00 91.88 380 GLU A O 1
ATOM 2871 N N . ARG A 1 381 ? -2.660 -9.304 15.545 1.00 91.25 381 ARG A N 1
ATOM 2872 C CA . ARG A 1 381 ? -3.951 -9.779 15.025 1.00 91.25 381 ARG A CA 1
ATOM 2873 C C . ARG A 1 381 ? -5.088 -8.796 15.284 1.00 91.25 381 ARG A C 1
ATOM 2875 O O . ARG A 1 381 ? -5.919 -8.609 14.404 1.00 91.25 381 ARG A O 1
ATOM 2882 N N . LEU A 1 382 ? -5.131 -8.155 16.453 1.00 92.69 382 LEU A N 1
ATOM 2883 C CA . LEU A 1 382 ? -6.121 -7.113 16.744 1.00 92.69 382 LEU A CA 1
ATOM 2884 C C . LEU A 1 382 ? -5.947 -5.879 15.862 1.00 92.69 382 LEU A C 1
ATOM 2886 O O . LEU A 1 382 ? -6.944 -5.334 15.405 1.00 92.69 382 LEU A O 1
ATOM 2890 N N . LEU A 1 383 ? -4.709 -5.433 15.634 1.00 93.94 383 LEU A N 1
ATOM 2891 C CA . LEU A 1 383 ? -4.419 -4.275 14.783 1.00 93.94 383 LEU A CA 1
ATOM 2892 C C . LEU A 1 383 ? -4.816 -4.534 13.328 1.00 93.94 383 LEU A C 1
ATOM 2894 O O . LEU A 1 383 ? -5.375 -3.646 12.690 1.00 93.94 383 LEU A O 1
ATOM 2898 N N . ALA A 1 384 ? -4.561 -5.744 12.824 1.00 91.25 384 ALA A N 1
ATOM 2899 C CA . ALA A 1 384 ? -5.023 -6.162 11.505 1.00 91.25 384 ALA A CA 1
ATOM 2900 C C . ALA A 1 384 ? -6.559 -6.229 11.455 1.00 91.25 384 ALA A C 1
ATOM 2902 O O . ALA A 1 384 ? -7.177 -5.589 10.612 1.00 91.25 384 ALA A O 1
ATOM 2903 N N . LEU A 1 385 ? -7.183 -6.923 12.413 1.00 91.62 385 LEU A N 1
ATOM 2904 C CA . LEU A 1 385 ? -8.634 -7.123 12.446 1.00 91.62 385 LEU A CA 1
ATOM 2905 C C . LEU A 1 385 ? -9.432 -5.829 12.658 1.00 91.62 385 LEU A C 1
ATOM 2907 O O . LEU A 1 385 ? -10.562 -5.720 12.196 1.00 91.62 385 LEU A O 1
ATOM 2911 N N . ALA A 1 386 ? -8.880 -4.852 13.378 1.00 93.00 386 ALA A N 1
ATOM 2912 C CA . ALA A 1 386 ? -9.553 -3.580 13.614 1.00 93.00 386 ALA A CA 1
ATOM 2913 C C . ALA A 1 386 ? -9.787 -2.806 12.307 1.00 93.00 386 ALA A C 1
ATOM 2915 O O . ALA A 1 386 ? -10.843 -2.184 12.167 1.00 93.00 386 ALA A O 1
ATOM 2916 N N . CYS A 1 387 ? -8.833 -2.866 11.372 1.00 91.25 387 CYS A N 1
ATOM 2917 C CA . CYS A 1 387 ? -8.924 -2.200 10.072 1.00 91.25 387 CYS A CA 1
ATOM 2918 C C . CYS A 1 387 ? -9.454 -3.103 8.955 1.00 91.25 387 CYS A C 1
ATOM 2920 O O . CYS A 1 387 ? -9.886 -2.576 7.938 1.00 91.25 387 CYS A O 1
ATOM 2922 N N . ASP A 1 388 ? -9.463 -4.426 9.144 1.00 86.94 388 ASP A N 1
ATOM 2923 C CA . ASP A 1 388 ? -10.050 -5.361 8.186 1.00 86.94 388 ASP A CA 1
ATOM 2924 C C . ASP A 1 388 ? -11.566 -5.152 8.090 1.00 86.94 388 ASP A C 1
ATOM 2926 O O . ASP A 1 388 ? -12.277 -4.998 9.079 1.00 86.94 388 ASP A O 1
ATOM 2930 N N . THR A 1 389 ? -12.076 -5.129 6.872 1.00 71.44 389 THR A N 1
ATOM 2931 C CA . THR A 1 389 ? -13.473 -4.824 6.556 1.00 71.44 389 THR A CA 1
ATOM 2932 C C . THR A 1 389 ? -14.192 -5.981 5.890 1.00 71.44 389 THR A C 1
ATOM 2934 O O . THR A 1 389 ? -15.425 -6.014 5.903 1.00 71.44 389 THR A O 1
ATOM 2937 N N . GLN A 1 390 ? -13.457 -6.971 5.372 1.00 64.69 390 GLN A N 1
ATOM 2938 C CA . GLN A 1 390 ? -14.055 -8.126 4.704 1.00 64.69 390 GLN A CA 1
ATOM 2939 C C . GLN A 1 390 ? -14.866 -8.979 5.687 1.00 64.69 390 GLN A C 1
ATOM 2941 O O . GLN A 1 390 ? -15.881 -9.576 5.323 1.00 64.69 390 GLN A O 1
ATOM 2946 N N . ILE A 1 391 ? -14.473 -8.972 6.962 1.00 59.34 391 ILE A N 1
ATOM 2947 C CA . ILE A 1 391 ? -15.161 -9.698 8.034 1.00 59.34 391 ILE A CA 1
ATOM 2948 C C . ILE A 1 391 ? -16.511 -9.047 8.383 1.00 59.34 391 ILE A C 1
ATOM 2950 O O . ILE A 1 391 ? -17.467 -9.756 8.711 1.00 59.34 391 ILE A O 1
ATOM 2954 N N . ASN A 1 392 ? -16.639 -7.723 8.236 1.00 51.34 392 ASN A N 1
ATOM 2955 C CA . ASN A 1 392 ? -17.886 -7.016 8.534 1.00 51.34 392 ASN A CA 1
ATOM 2956 C C . ASN A 1 392 ? -19.001 -7.343 7.537 1.00 51.34 392 ASN A C 1
ATOM 2958 O O . ASN A 1 392 ? -20.142 -7.501 7.961 1.00 51.34 392 ASN A O 1
ATOM 2962 N N . GLU A 1 393 ? -18.710 -7.492 6.241 1.00 54.94 393 GLU A N 1
ATOM 2963 C CA . GLU A 1 393 ? -19.767 -7.769 5.256 1.00 54.94 393 GLU A CA 1
ATOM 2964 C C . GLU A 1 393 ? -20.349 -9.182 5.397 1.00 54.94 393 GLU A C 1
ATOM 2966 O O . GLU A 1 393 ? -21.566 -9.364 5.308 1.00 54.94 393 GLU A O 1
ATOM 2971 N N . ALA A 1 394 ? -19.504 -10.186 5.652 1.00 54.88 394 ALA A N 1
ATOM 2972 C CA . ALA A 1 394 ? -19.965 -11.554 5.882 1.00 54.88 394 ALA A CA 1
ATOM 2973 C C . ALA A 1 394 ? -20.750 -11.666 7.202 1.00 54.88 394 ALA A C 1
ATOM 2975 O O . ALA A 1 394 ? -21.822 -12.274 7.235 1.00 54.88 394 ALA A O 1
ATOM 2976 N N . GLY A 1 395 ? -20.261 -11.020 8.268 1.00 51.47 395 GLY A N 1
ATOM 2977 C CA . GLY A 1 395 ? -20.922 -11.000 9.574 1.00 51.47 395 GLY A CA 1
ATOM 2978 C C . GLY A 1 395 ? -22.247 -10.229 9.583 1.00 51.47 395 GLY A C 1
ATOM 2979 O O . GLY A 1 395 ? -23.227 -10.704 10.153 1.00 51.47 395 GLY A O 1
ATOM 2980 N N . GLN A 1 396 ? -22.321 -9.074 8.912 1.00 49.31 396 GLN A N 1
ATOM 2981 C CA . GLN A 1 396 ? -23.556 -8.284 8.819 1.00 49.31 396 GLN A CA 1
ATOM 2982 C C . GLN A 1 396 ? -24.628 -8.964 7.965 1.00 49.31 396 GLN A C 1
ATOM 2984 O O . GLN A 1 396 ? -25.809 -8.864 8.297 1.00 49.31 396 GLN A O 1
ATOM 2989 N N . ARG A 1 397 ? -24.253 -9.676 6.890 1.00 54.53 397 ARG A N 1
ATOM 2990 C CA . ARG A 1 397 ? -25.227 -10.467 6.118 1.00 54.53 397 ARG A CA 1
ATOM 2991 C C . ARG A 1 397 ? -25.863 -11.551 6.981 1.00 54.53 397 ARG A C 1
ATOM 2993 O O . ARG A 1 397 ? -27.081 -11.657 6.958 1.00 54.53 397 ARG A O 1
ATOM 3000 N N . ALA A 1 398 ? -25.068 -12.273 7.775 1.00 44.94 398 ALA A N 1
ATOM 3001 C CA . ALA A 1 398 ? -25.574 -13.305 8.681 1.00 44.94 398 ALA A CA 1
ATOM 3002 C C . ALA A 1 398 ? -26.494 -12.729 9.776 1.00 44.94 398 ALA A C 1
ATOM 3004 O O . ALA A 1 398 ? -27.603 -13.228 9.971 1.00 44.94 398 ALA A O 1
ATOM 3005 N N . ALA A 1 399 ? -26.089 -11.628 10.420 1.00 39.69 399 ALA A N 1
ATOM 3006 C CA . ALA A 1 399 ? -26.877 -10.986 11.476 1.00 39.69 399 ALA A CA 1
ATOM 3007 C C . ALA A 1 399 ? -28.217 -10.411 10.970 1.00 39.69 399 ALA A C 1
ATOM 3009 O O . ALA A 1 399 ? -29.227 -10.478 11.667 1.00 39.69 399 ALA A O 1
ATOM 3010 N N . ASN A 1 400 ? -28.259 -9.882 9.743 1.00 38.22 400 ASN A N 1
ATOM 3011 C CA . ASN A 1 400 ? -29.493 -9.343 9.162 1.00 38.22 400 ASN A CA 1
ATOM 3012 C C . ASN A 1 400 ? -30.472 -10.431 8.689 1.00 38.22 400 ASN A C 1
ATOM 3014 O O . ASN A 1 400 ? -31.671 -10.161 8.601 1.00 38.22 400 ASN A O 1
ATOM 3018 N N . THR A 1 401 ? -29.998 -11.644 8.389 1.00 46.84 401 THR A N 1
ATOM 3019 C CA . THR A 1 401 ? -30.876 -12.797 8.123 1.00 46.84 401 THR A CA 1
ATOM 3020 C C . THR A 1 401 ? -31.517 -13.360 9.390 1.00 46.84 401 THR A C 1
ATOM 3022 O O . THR A 1 401 ? -32.653 -13.810 9.316 1.00 46.84 401 THR A O 1
ATOM 3025 N N . GLU A 1 402 ? -30.850 -13.290 10.545 1.00 35.28 402 GLU A N 1
ATOM 3026 C CA . GLU A 1 402 ? -31.401 -13.785 11.820 1.00 35.28 402 GLU A CA 1
ATOM 3027 C C . GLU A 1 402 ? -32.394 -12.820 12.484 1.00 35.28 402 GLU A C 1
ATOM 3029 O O . GLU A 1 402 ? -33.200 -13.249 13.298 1.00 35.28 402 GLU A O 1
ATOM 3034 N N . PHE A 1 403 ? -32.370 -11.527 12.147 1.00 30.47 403 PHE A N 1
ATOM 3035 C CA . PHE A 1 403 ? -33.293 -10.539 12.729 1.00 30.47 403 PHE A CA 1
ATOM 3036 C C . PHE A 1 403 ? -34.608 -10.365 11.945 1.00 30.47 403 PHE A C 1
ATOM 3038 O O . PHE A 1 403 ? -35.515 -9.684 12.418 1.00 30.47 403 PHE A O 1
ATOM 3045 N N . ASN A 1 404 ? -34.701 -10.937 10.739 1.00 36.59 404 ASN A N 1
ATOM 3046 C CA . ASN A 1 404 ? -35.879 -10.854 9.861 1.00 36.59 404 ASN A CA 1
ATOM 3047 C C . ASN A 1 404 ? -36.609 -12.201 9.683 1.00 36.59 404 ASN A C 1
ATOM 3049 O O . ASN A 1 404 ? -37.516 -12.289 8.853 1.00 36.59 404 ASN A O 1
ATOM 3053 N N . GLY A 1 405 ? -36.212 -13.232 10.431 1.00 37.91 405 GLY A N 1
ATOM 3054 C CA . GLY A 1 405 ? -36.941 -14.494 10.596 1.00 37.91 405 GLY A CA 1
ATOM 3055 C C . GLY A 1 405 ? -37.336 -14.663 12.052 1.00 37.91 405 GLY A C 1
ATOM 3056 O O . GLY A 1 405 ? -38.390 -15.294 12.286 1.00 37.91 405 GLY A O 1
#

Radius of gyration: 33.22 Å; Cα contacts (8 Å, |Δi|>4): 795; chains: 1; bounding box: 104×43×100 Å

Foldseek 3Di:
DDPPPPPPPPPCVVVVLVVLVVVLVVLLVVLVVCLQVLLAADPVLNVVSLVVSLVSVLVSLVSVVVVVCVVVVDDDPDDPDVVVVVVSVCVSVVPSVVSSVVSCVVRNNAPPLFPFAAWQLARDHPALWKWFFADPAGWFWFLAQEPPGDGDDGTGHRHMHGFNAWFFAYWDAQPVFPQATARIWTWTDADPDDPSNVSSCVRRVNDPGITTTGCSRIGTSDDCVSHYHPDCVVNVPGFDDKAAKDKDKDFDADPVRHGDFQKIKIKIAIPPFQWKFKKKAWAPVFAWQDDGRIATFPQTHGQDPPRITITMDRRVVVVVGGDPPDPDWTKMKMKMAGDNAQQDFGDLNNMDIWMWTHDNDGRDDIDIDDDDDDDPVNSRVNSNNRSHRVVVVVVVVVVVVVVVD

pLDDT: mean 83.15, std 13.66, range [30.47, 98.0]

Organism: NCBI:txid1490222

Solvent-accessible surface area (backbone atoms only — not comparable to full-atom values): 21830 Å² total; per-residue (Å²): 138,82,84,78,78,76,76,77,72,75,69,68,61,62,56,56,54,51,52,49,53,52,50,50,53,50,52,52,51,49,52,48,51,33,40,66,71,28,34,50,32,13,58,71,52,49,51,53,49,40,50,52,52,26,51,50,49,38,53,50,49,52,52,52,49,56,49,50,57,62,71,61,67,72,92,71,101,69,79,90,56,67,64,58,59,49,53,48,52,48,51,52,60,45,51,27,52,49,50,43,48,50,46,47,69,74,58,44,68,39,68,89,86,52,98,48,52,42,24,78,56,28,31,56,51,94,39,63,24,38,29,28,23,30,67,99,72,21,34,62,21,9,62,36,30,33,82,90,35,59,77,72,51,70,43,56,44,68,16,26,38,8,22,67,22,30,31,34,28,50,72,36,73,26,84,86,48,84,76,38,47,21,20,42,14,33,33,50,38,74,64,89,60,70,68,55,27,55,47,17,34,70,71,27,60,40,71,96,63,66,36,17,32,56,49,51,33,42,43,73,71,54,67,68,89,50,51,40,76,58,49,66,86,72,28,77,78,35,51,69,74,51,40,54,27,44,77,48,80,44,82,25,56,44,100,84,68,48,71,43,74,52,35,40,27,38,40,35,36,26,59,73,34,57,20,39,12,29,16,36,31,46,46,85,93,55,68,60,71,60,85,72,57,60,48,61,41,61,54,49,33,54,41,43,96,83,47,34,33,66,27,62,43,62,48,58,65,61,55,75,33,43,47,80,87,62,92,60,62,44,53,32,40,36,38,32,26,40,24,56,34,56,81,59,61,35,59,74,85,23,40,30,72,48,25,34,35,48,56,64,58,86,74,57,80,71,44,79,47,83,69,72,89,68,59,64,76,59,46,56,50,40,32,35,42,18,24,44,52,74,63,53,59,59,50,50,54,54,54,57,56,66,74,76,109

Nearest PDB structures (foldseek):
  1vcs-assembly1_A  TM=4.599E-01  e=4.005E+00  Mus musculus

Sequence (405 aa):
MAETSRRRRKPRSRLYVWLALIGLLGLMAARLWLVEDGMLFGATRIVLIDIVISAVVLIVAAVLYQWHFRLTGDAAEDERKPSTLLATAVGILGVPALIGGLLNLITPATPGDLAVPSCATAQTYRTPYRAATTGPTGNFARSGPGLGFAQTDRFSKDCVVGFTGYCVGDPVNDPVVKGWNDTRWLLASRHEHGLGRFVARWLSKEPARDRYLSSAYLAPQNPDSNLKYLGAKKCVQGQPLPEKATLTPADATTKSGKPLRGIIQLTAQAPHAFNIGIALAVDPDEALDSGTAIRQIPGSGAVTSGNAVHAQWDTTIVRSQLHAPRSTPVAVTVLAVPCLDPLTPARSDTATTRRFTIPVKPGQKLVPTTPRPLAEPIRERLLALACDTQINEAGQRAANTEFNG

Secondary structure (DSSP, 8-state):
-----------THHHHHHHHHHHHHHHHHHHHHHHHTT-S-SHHHHHHHHHHHHHHHHHHHHHHHHHHHHHT-SS--S---HHHHHHHHHHHHHHHHHHHHHHHHHS-SS-TT-SSPBPTT---TT-SEEEEE-STT-EEEESSSSTTSPEEEEEPSS-EEEEEEEEEEEEEE-SSSTT-EEEEEEEE----SHHHHHHHHHHH---SS--EEEGGGEEESS-GGG--B--TTT-TTSBPPP---EEEEEEEE-TTSPEEEEEEEEEEE-TT-SEEEEEEEE-TTS-BSSS-SEEEPTT-EE-BTTTEEEEEEEHHHHHTTBPSS-SS-EEEEEEEEEESSSSSPPPGGG-EEEEEEE-SSTTPPPEEEPPPPPPHHHHHHHHHHHH--HHHHHHHHHHHHHS--